Protein AF-0000000077552419 (afdb_homodimer)

Radius of gyration: 23.16 Å; Cα contacts (8 Å, |Δi|>4): 1221; chains: 2; bounding box: 52×69×60 Å

Secondary structure (DSSP, 8-state):
----SSSB-TTTT-EEEESS-SSHHHHHHHHHHHHTT-EEEEEES-HHHHHHHHHHHHHTT--GGGEEEEE--TT-HHHHHHHHHHHHHHHS---EEEE--------B-GGG--HHHHHHHIIIIIIHHHHHHHHHHHHHHHHT-EEEEEE--GGGTS--TB-HHHHHHHHHHHHHHHHHHHHHGGGTEEEEEEEE-SBSSTTGGGGT-TTSTTGGGS--TT---TTSS-B-HHHHHHHHHHHHSGGGTT--S-EEEESSS-SS--/----SSSB-TTTT-EEEESS-SSHHHHHHHHHHHHTT-EEEEEES-HHHHHHHHHHHHHTT--GGGEEEEE--TT-HHHHHHHHHHHHHHHS---EEEE--------B-GGG--HHHHHHHIIIIIIHHHHHHHHHHHHHHHHT-EEEEEE--GGGTS--TB-HHHHHHHHHHHHHHHHHHHHHGGGTEEEEEEEE-SBSSTTGGGGT-TTSTTGGGS--TT---TTSS-B-HHHHHHHHHHHHSGGGTT--S-EEEESSS-SS--

Foldseek 3Di:
DQPQPDPAQQQAPAEEEEEPQLDFLNVLLQLNNQSSHAQYEYEEQDPVSQVVSLVVSVVVPGDNLSYYYDYADLLDPVRLVVSLVVSCVSRVAHAEYEYPWADQPQFAAPVPQDPVRLVVRCSTQPVSLVVSCVVRLVRQLVVQEHEYEYEAALCLLPNWFRRVSNNVNSVVVLVVFLVVQVVSVVSLYAGEYEHEAQEPGPVSCLLPPPPPPSVVRIPNVPPDQPQRDHHYSNLSSVVSSCCGGCVVSVPHSYYHYRHNDDPGDD/DQPQPDPAQQQAPAEEEEEPQLDFLNVLLQLNNQSSHAQYEYEEQDPVSQVVSLVVSVVVPGDNLSYYYDYADLLDPVRLVVSLVVSCVSRNAHAEYEYDWADQPQFAAPVPQDPVRLVVRCSTQPVSLVVSCVVRLVRQLVVQEHEYEYEAALCLQPNWFRRVSNNVNSVVVLVVFLVVQVVSVVSLYAGEYEHEAQEPGPVSCLLPPPPPPSVVRIPNVPPDQPQRDHHYSNLSSVVSSCCGGCVVSVPHSYYHYRHNDDPGDD

Structure (mmCIF, N/CA/C/O backbone):
data_AF-0000000077552419-model_v1
#
loop_
_entity.id
_entity.type
_entity.pdbx_description
1 polymer '(pine wood nematode) hypothetical protein'
#
loop_
_atom_site.group_PDB
_atom_site.id
_atom_site.type_symbol
_atom_site.label_atom_id
_atom_site.label_alt_id
_atom_site.label_comp_id
_atom_site.label_asym_id
_atom_site.label_entity_id
_atom_site.label_seq_id
_atom_site.pdbx_PDB_ins_code
_atom_site.Cartn_x
_atom_site.Cartn_y
_atom_site.Cartn_z
_atom_site.occupancy
_atom_site.B_iso_or_equiv
_atom_site.auth_seq_id
_atom_site.auth_comp_id
_atom_site.auth_asym_id
_atom_site.auth_atom_id
_atom_site.pdbx_PDB_model_num
ATOM 1 N N . MET A 1 1 ? -1.791 17.156 -24.234 1 29.55 1 MET A N 1
ATOM 2 C CA . MET A 1 1 ? -2.166 16.719 -22.891 1 29.55 1 MET A CA 1
ATOM 3 C C . MET A 1 1 ? -1.034 16.984 -21.906 1 29.55 1 MET A C 1
ATOM 5 O O . MET A 1 1 ? 0.137 16.766 -22.219 1 29.55 1 MET A O 1
ATOM 9 N N . ALA A 1 2 ? -1.091 17.766 -20.969 1 35.88 2 ALA A N 1
ATOM 10 C CA . ALA A 1 2 ? 0.015 18.219 -20.125 1 35.88 2 ALA A CA 1
ATOM 11 C C . ALA A 1 2 ? 0.854 17.031 -19.641 1 35.88 2 ALA A C 1
ATOM 13 O O . ALA A 1 2 ? 0.311 15.992 -19.266 1 35.88 2 ALA A O 1
ATOM 14 N N . TYR A 1 3 ? 2.021 16.906 -19.938 1 46.59 3 TYR A N 1
ATOM 15 C CA . TYR A 1 3 ? 2.992 15.875 -19.578 1 46.59 3 TYR A CA 1
ATOM 16 C C . TYR A 1 3 ? 3.043 15.688 -18.062 1 46.59 3 TYR A C 1
ATOM 18 O O . TYR A 1 3 ? 3.293 16.641 -17.328 1 46.59 3 TYR A O 1
ATOM 26 N N . SER A 1 4 ? 2.074 14.945 -17.422 1 58.56 4 SER A N 1
ATOM 27 C CA . SER A 1 4 ? 2.186 14.672 -16 1 58.56 4 SER A CA 1
ATOM 28 C C . SER A 1 4 ? 3.535 14.055 -15.656 1 58.56 4 SER A C 1
ATOM 30 O O . SER A 1 4 ? 4.082 13.273 -16.438 1 58.56 4 SER A O 1
ATOM 32 N N . LYS A 1 5 ? 4.184 14.672 -14.672 1 74 5 LYS A N 1
ATOM 33 C CA . LYS A 1 5 ? 5.469 14.203 -14.164 1 74 5 LYS A CA 1
ATOM 34 C C . LYS A 1 5 ? 5.43 12.703 -13.891 1 74 5 LYS A C 1
ATOM 36 O O . LYS A 1 5 ? 6.461 12.031 -13.93 1 74 5 LYS A O 1
ATOM 41 N N . TYR A 1 6 ? 4.109 12.367 -13.758 1 79.56 6 TYR A N 1
ATOM 42 C CA . TYR A 1 6 ? 3.918 10.961 -13.414 1 79.56 6 TYR A CA 1
ATOM 43 C C . TYR A 1 6 ? 3.023 10.266 -14.438 1 79.56 6 TYR A C 1
ATOM 45 O O . TYR A 1 6 ? 2.182 10.906 -15.07 1 79.56 6 TYR A O 1
ATOM 53 N N . ASN A 1 7 ? 3.199 9.078 -14.727 1 84 7 ASN A N 1
ATOM 54 C CA . ASN A 1 7 ? 2.379 8.305 -15.648 1 84 7 ASN A CA 1
ATOM 55 C C . ASN A 1 7 ? 1.076 7.852 -15 1 84 7 ASN A C 1
ATOM 57 O O . ASN A 1 7 ? 0.671 6.695 -15.141 1 84 7 ASN A O 1
ATOM 61 N N . SER A 1 8 ? 0.558 8.852 -14.164 1 89.31 8 SER A N 1
ATOM 62 C CA . SER A 1 8 ? -0.667 8.531 -13.445 1 89.31 8 SER A CA 1
ATOM 63 C C . SER A 1 8 ? -1.524 9.773 -13.227 1 89.31 8 SER A C 1
ATOM 65 O O . SER A 1 8 ? -1.002 10.852 -12.93 1 89.31 8 SER A O 1
ATOM 67 N N . ARG A 1 9 ? -2.807 9.703 -13.484 1 91.19 9 ARG A N 1
ATOM 68 C CA . ARG A 1 9 ? -3.793 10.75 -13.227 1 91.19 9 ARG A CA 1
ATOM 69 C C . ARG A 1 9 ? -4.988 10.203 -12.453 1 91.19 9 ARG A C 1
ATOM 71 O O . ARG A 1 9 ? -6.137 10.383 -12.867 1 91.19 9 ARG A O 1
ATOM 78 N N . ARG A 1 10 ? -4.711 9.664 -11.344 1 93.69 10 ARG A N 1
ATOM 79 C CA . ARG A 1 10 ? -5.711 8.898 -10.602 1 93.69 10 ARG A CA 1
ATOM 80 C C . ARG A 1 10 ? -6.574 9.82 -9.742 1 93.69 10 ARG A C 1
ATOM 82 O O . ARG A 1 10 ? -7.602 9.398 -9.211 1 93.69 10 ARG A O 1
ATOM 89 N N . LEU A 1 11 ? -6.215 11.133 -9.641 1 97.31 11 LEU A N 1
ATOM 90 C CA . LEU A 1 11 ? -6.875 11.961 -8.641 1 97.31 11 LEU A CA 1
ATOM 91 C C . LEU A 1 11 ? -7.645 13.102 -9.305 1 97.31 11 LEU A C 1
ATOM 93 O O . LEU A 1 11 ? -7.906 14.125 -8.664 1 97.31 11 LEU A O 1
ATOM 97 N N . GLU A 1 12 ? -7.922 12.867 -10.57 1 95.44 12 GLU A N 1
ATOM 98 C CA . GLU A 1 12 ? -8.719 13.867 -11.281 1 95.44 12 GLU A CA 1
ATOM 99 C C . GLU A 1 12 ? -10.047 14.117 -10.57 1 95.44 12 GLU A C 1
ATOM 101 O O . GLU A 1 12 ? -10.75 13.172 -10.203 1 95.44 12 GLU A O 1
ATOM 106 N N . GLY A 1 13 ? -10.281 15.375 -10.344 1 95.88 13 GLY A N 1
ATOM 107 C CA . GLY A 1 13 ? -11.555 15.773 -9.758 1 95.88 13 GLY A CA 1
ATOM 108 C C . GLY A 1 13 ? -11.555 15.734 -8.242 1 95.88 13 GLY A C 1
ATOM 109 O O . GLY A 1 13 ? -12.547 16.109 -7.609 1 95.88 13 GLY A O 1
ATOM 110 N N . LYS A 1 14 ? -10.484 15.336 -7.625 1 98.38 14 LYS A N 1
ATOM 111 C CA . LYS A 1 14 ? -10.406 15.25 -6.172 1 98.38 14 LYS A CA 1
ATOM 112 C C . LYS A 1 14 ? -9.844 16.531 -5.574 1 98.38 14 LYS A C 1
ATOM 114 O O . LYS A 1 14 ? -9.102 17.266 -6.238 1 98.38 14 LYS A O 1
ATOM 119 N N . VAL A 1 15 ? -10.242 16.828 -4.355 1 98.88 15 VAL A N 1
ATOM 120 C CA . VAL A 1 15 ? -9.703 17.953 -3.596 1 98.88 15 VAL A CA 1
ATOM 121 C C . VAL A 1 15 ? -8.977 17.438 -2.355 1 98.88 15 VAL A C 1
ATOM 123 O O . VAL A 1 15 ? -9.562 16.734 -1.537 1 98.88 15 VAL A O 1
ATOM 126 N N . ALA A 1 16 ? -7.734 17.844 -2.252 1 98.94 16 ALA A N 1
ATOM 127 C CA . ALA A 1 16 ? -6.895 17.391 -1.146 1 98.94 16 ALA A CA 1
ATOM 128 C C . ALA A 1 16 ? -6.516 18.547 -0.234 1 98.94 16 ALA A C 1
ATOM 130 O O . ALA A 1 16 ? -6.152 19.625 -0.71 1 98.94 16 ALA A O 1
ATOM 131 N N . LEU A 1 17 ? -6.656 18.328 1.035 1 98.94 17 LEU A N 1
ATOM 132 C CA . LEU A 1 17 ? -6.242 19.25 2.09 1 98.94 17 LEU A CA 1
ATOM 133 C C . LEU A 1 17 ? -5.074 18.672 2.883 1 98.94 17 LEU A C 1
ATOM 135 O O . LEU A 1 17 ? -5.141 17.547 3.367 1 98.94 17 LEU A O 1
ATOM 139 N N . LEU A 1 18 ? -3.973 19.453 2.957 1 98.88 18 LEU A N 1
ATOM 140 C CA . LEU A 1 18 ? -2.775 18.953 3.625 1 98.88 18 LEU A CA 1
ATOM 141 C C . LEU A 1 18 ? -2.295 19.938 4.684 1 98.88 18 LEU A C 1
ATOM 143 O O . LEU A 1 18 ? -2.197 21.141 4.422 1 98.88 18 LEU A O 1
ATOM 147 N N . THR A 1 19 ? -1.979 19.422 5.844 1 98.62 19 THR A N 1
ATOM 148 C CA . THR A 1 19 ? -1.35 20.25 6.871 1 98.62 19 THR A CA 1
ATOM 149 C C . THR A 1 19 ? 0.171 20.156 6.777 1 98.62 19 THR A C 1
ATOM 151 O O . THR A 1 19 ? 0.712 19.188 6.258 1 98.62 19 THR A O 1
ATOM 154 N N . ALA A 1 20 ? 0.881 21.219 7.258 1 97.94 20 ALA A N 1
ATOM 155 C CA . ALA A 1 20 ? 2.342 21.25 7.234 1 97.94 20 ALA A CA 1
ATOM 156 C C . ALA A 1 20 ? 2.881 20.781 5.887 1 97.94 20 ALA A C 1
ATOM 158 O O . ALA A 1 20 ? 3.668 19.828 5.828 1 97.94 20 ALA A O 1
ATOM 159 N N . SER A 1 21 ? 2.529 21.562 4.824 1 98.69 21 SER A N 1
ATOM 160 C CA . SER A 1 21 ? 2.713 21.016 3.488 1 98.69 21 SER A CA 1
ATOM 161 C C . SER A 1 21 ? 3.441 22 2.576 1 98.69 21 SER A C 1
ATOM 163 O O . SER A 1 21 ? 3.158 22.062 1.379 1 98.69 21 SER A O 1
ATOM 165 N N . THR A 1 22 ? 4.328 22.719 3.176 1 98.31 22 THR A N 1
ATOM 166 C CA . THR A 1 22 ? 5.07 23.672 2.354 1 98.31 22 THR A CA 1
ATOM 167 C C . THR A 1 22 ? 6.512 23.219 2.164 1 98.31 22 THR A C 1
ATOM 169 O O . THR A 1 22 ? 7.25 23.797 1.357 1 98.31 22 THR A O 1
ATOM 172 N N . GLU A 1 23 ? 6.941 22.188 2.896 1 97.19 23 GLU A N 1
ATOM 173 C CA . GLU A 1 23 ? 8.258 21.578 2.746 1 97.19 23 GLU A CA 1
ATOM 174 C C . GLU A 1 23 ? 8.203 20.078 3.021 1 97.19 23 GLU A C 1
ATOM 176 O O . GLU A 1 23 ? 7.184 19.562 3.488 1 97.19 23 GLU A O 1
ATOM 181 N N . GLY A 1 24 ? 9.297 19.406 2.641 1 97.56 24 GLY A N 1
ATOM 182 C CA . GLY A 1 24 ? 9.477 18.016 3.023 1 97.56 24 GLY A CA 1
ATOM 183 C C . GLY A 1 24 ? 8.406 17.109 2.473 1 97.56 24 GLY A C 1
ATOM 184 O O . GLY A 1 24 ? 8.047 17.203 1.298 1 97.56 24 GLY A O 1
ATOM 185 N N . ILE A 1 25 ? 7.938 16.203 3.33 1 98.44 25 ILE A N 1
ATOM 186 C CA . ILE A 1 25 ? 6.965 15.195 2.943 1 98.44 25 ILE A CA 1
ATOM 187 C C . ILE A 1 25 ? 5.66 15.859 2.521 1 98.44 25 ILE A C 1
ATOM 189 O O . ILE A 1 25 ? 5.055 15.477 1.519 1 98.44 25 ILE A O 1
ATOM 193 N N . GLY A 1 26 ? 5.266 16.906 3.26 1 98.62 26 GLY A N 1
ATOM 194 C CA . GLY A 1 26 ? 4.031 17.609 2.943 1 98.62 26 GLY A CA 1
ATOM 195 C C . GLY A 1 26 ? 4.031 18.219 1.558 1 98.62 26 GLY A C 1
ATOM 196 O O . GLY A 1 26 ? 3.092 18.016 0.784 1 98.62 26 GLY A O 1
ATOM 197 N N . TYR A 1 27 ? 5.078 18.891 1.258 1 98.75 27 TYR A N 1
ATOM 198 C CA . TYR A 1 27 ? 5.168 19.531 -0.05 1 98.75 27 TYR A CA 1
ATOM 199 C C . TYR A 1 27 ? 5.215 18.484 -1.163 1 98.75 27 TYR A C 1
ATOM 201 O O . TYR A 1 27 ? 4.508 18.609 -2.166 1 98.75 27 TYR A O 1
ATOM 209 N N . ALA A 1 28 ? 6.066 17.484 -0.974 1 98.62 28 ALA A N 1
ATOM 210 C CA . ALA A 1 28 ? 6.195 16.438 -1.987 1 98.62 28 ALA A CA 1
ATOM 211 C C . ALA A 1 28 ? 4.852 15.758 -2.248 1 98.62 28 ALA A C 1
ATOM 213 O O . ALA A 1 28 ? 4.535 15.406 -3.389 1 98.62 28 ALA A O 1
ATOM 214 N N . THR A 1 29 ? 4.113 15.555 -1.199 1 98.81 29 THR A N 1
ATOM 215 C CA . THR A 1 29 ? 2.811 14.914 -1.338 1 98.81 29 THR A CA 1
ATOM 216 C C . THR A 1 29 ? 1.829 15.828 -2.066 1 98.81 29 THR A C 1
ATOM 218 O O . THR A 1 29 ? 1.119 15.391 -2.973 1 98.81 29 THR A O 1
ATOM 221 N N . ALA A 1 30 ? 1.829 17.094 -1.684 1 98.81 30 ALA A N 1
ATOM 222 C CA . ALA A 1 30 ? 0.978 18.047 -2.383 1 98.81 30 ALA A CA 1
ATOM 223 C C . ALA A 1 30 ? 1.292 18.078 -3.875 1 98.81 30 ALA A C 1
ATOM 225 O O . ALA A 1 30 ? 0.383 18.047 -4.707 1 98.81 30 ALA A O 1
ATOM 226 N N . GLU A 1 31 ? 2.553 18.141 -4.168 1 98.44 31 GLU A N 1
ATOM 227 C CA . GLU A 1 31 ? 2.988 18.172 -5.562 1 98.44 31 GLU A CA 1
ATOM 228 C C . GLU A 1 31 ? 2.555 16.922 -6.309 1 98.44 31 GLU A C 1
ATOM 230 O O . GLU A 1 31 ? 2.018 17 -7.418 1 98.44 31 GLU A O 1
ATOM 235 N N . ARG A 1 32 ? 2.744 15.766 -5.719 1 98.38 32 ARG A N 1
ATOM 236 C CA . ARG A 1 32 ? 2.393 14.484 -6.332 1 98.38 32 ARG A CA 1
ATOM 237 C C . ARG A 1 32 ? 0.895 14.398 -6.598 1 98.38 32 ARG A C 1
ATOM 239 O O . ARG A 1 32 ? 0.474 14.039 -7.703 1 98.38 32 ARG A O 1
ATOM 246 N N . LEU A 1 33 ? 0.1 14.742 -5.59 1 98.56 33 LEU A N 1
ATOM 247 C CA . LEU A 1 33 ? -1.349 14.656 -5.738 1 98.56 33 LEU A CA 1
ATOM 248 C C . LEU A 1 33 ? -1.846 15.609 -6.82 1 98.56 33 LEU A C 1
ATOM 250 O O . LEU A 1 33 ? -2.713 15.25 -7.621 1 98.56 33 LEU A O 1
ATOM 254 N N . ALA A 1 34 ? -1.278 16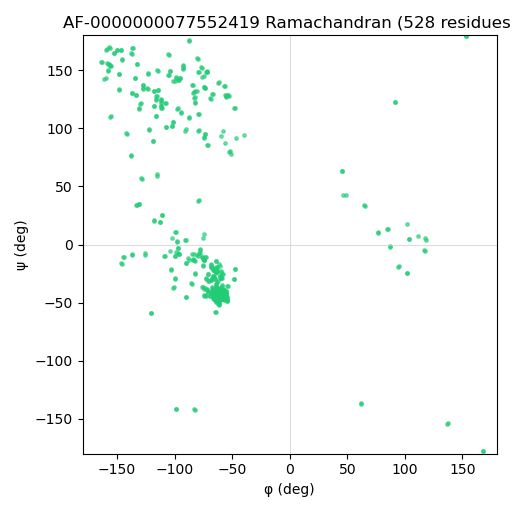.781 -6.859 1 98.25 34 ALA A N 1
ATOM 255 C CA . ALA A 1 34 ? -1.688 17.766 -7.852 1 98.25 34 ALA A CA 1
ATOM 256 C C . ALA A 1 34 ? -1.327 17.312 -9.266 1 98.25 34 ALA A C 1
ATOM 258 O O . ALA A 1 34 ? -2.127 17.453 -10.188 1 98.25 34 ALA A O 1
ATOM 259 N N . HIS A 1 35 ? -0.155 16.781 -9.398 1 96.94 35 HIS A N 1
ATOM 260 C CA . HIS A 1 35 ? 0.271 16.297 -10.703 1 96.94 35 HIS A CA 1
ATOM 261 C C . HIS A 1 35 ? -0.582 15.117 -11.164 1 96.94 35 HIS A C 1
ATOM 263 O O . HIS A 1 35 ? -0.673 14.836 -12.359 1 96.94 35 HIS A O 1
ATOM 269 N N . GLU A 1 36 ? -1.171 14.461 -10.219 1 96.69 36 GLU A N 1
ATOM 270 C CA . GLU A 1 36 ? -2.047 13.359 -10.602 1 96.69 36 GLU A CA 1
ATOM 271 C C . GLU A 1 36 ? -3.482 13.844 -10.797 1 96.69 36 GLU A C 1
ATOM 273 O O . GLU A 1 36 ? -4.395 13.031 -10.984 1 96.69 36 GLU A O 1
ATOM 278 N N . GLY A 1 37 ? -3.744 15.211 -10.68 1 96.69 37 GLY A N 1
ATOM 279 C CA . GLY A 1 37 ? -5.008 15.773 -11.125 1 96.69 37 GLY A CA 1
ATOM 280 C C . GLY A 1 37 ? -5.82 16.391 -10 1 96.69 37 GLY A C 1
ATOM 281 O O . GLY A 1 37 ? -6.844 17.031 -10.25 1 96.69 37 GLY A O 1
ATOM 282 N N . ALA A 1 38 ? -5.383 16.281 -8.789 1 98.44 38 ALA A N 1
ATOM 283 C CA . ALA A 1 38 ? -6.145 16.812 -7.668 1 98.44 38 ALA A CA 1
ATOM 284 C C . ALA A 1 38 ? -6.004 18.328 -7.582 1 98.44 38 ALA A C 1
ATOM 286 O O . ALA A 1 38 ? -4.996 18.891 -8.016 1 98.44 38 ALA A O 1
ATOM 287 N N . LYS A 1 39 ? -7.008 18.922 -7.035 1 98.81 39 LYS A N 1
ATOM 288 C CA . LYS A 1 39 ? -6.84 20.266 -6.461 1 98.81 39 LYS A CA 1
ATOM 289 C C . LYS A 1 39 ? -6.309 20.172 -5.031 1 98.81 39 LYS A C 1
ATOM 291 O O . LYS A 1 39 ? -6.75 19.328 -4.246 1 98.81 39 LYS A O 1
ATOM 296 N N . VAL A 1 40 ? -5.352 21.062 -4.754 1 98.88 40 VAL A N 1
ATOM 297 C CA . VAL A 1 40 ? -4.695 20.891 -3.463 1 98.88 40 VAL A CA 1
ATOM 298 C C . VAL A 1 40 ? -4.738 22.203 -2.682 1 98.88 40 VAL A C 1
ATOM 300 O O . VAL A 1 40 ? -4.582 23.281 -3.262 1 98.88 40 VAL A O 1
ATOM 303 N N . VAL A 1 41 ? -5.035 22.078 -1.372 1 98.94 41 VAL A N 1
ATOM 304 C CA . VAL A 1 41 ? -4.914 23.172 -0.411 1 98.94 41 VAL A CA 1
ATOM 305 C C . VAL A 1 41 ? -3.777 22.875 0.566 1 98.94 41 VAL A C 1
ATOM 307 O O . VAL A 1 41 ? -3.834 21.891 1.312 1 98.94 41 VAL A O 1
ATOM 310 N N . ILE A 1 42 ? -2.773 23.766 0.506 1 98.94 42 ILE A N 1
ATOM 311 C CA . ILE A 1 42 ? -1.614 23.547 1.368 1 98.94 42 ILE A CA 1
ATOM 312 C C . ILE A 1 42 ? -1.651 24.547 2.527 1 98.94 42 ILE A C 1
ATOM 314 O O . ILE A 1 42 ? -2.395 25.531 2.486 1 98.94 42 ILE A O 1
ATOM 318 N N . SER A 1 43 ? -0.848 24.234 3.57 1 98.75 43 SER A N 1
ATOM 319 C CA . SER A 1 43 ? -0.826 25.125 4.73 1 98.75 43 SER A CA 1
ATOM 320 C C . SER A 1 43 ? 0.475 24.984 5.512 1 98.75 43 SER A C 1
ATOM 322 O O . SER A 1 43 ? 1.15 23.953 5.422 1 98.75 43 SER A O 1
ATOM 324 N N . SER A 1 44 ? 0.829 25.969 6.172 1 97.44 44 SER A N 1
ATOM 325 C CA . SER A 1 44 ? 1.897 26.031 7.164 1 97.44 44 SER A CA 1
ATOM 326 C C . SER A 1 44 ? 1.712 27.219 8.102 1 97.44 44 SER A C 1
ATOM 328 O O . SER A 1 44 ? 0.873 28.078 7.859 1 97.44 44 SER A O 1
ATOM 330 N N . ARG A 1 45 ? 2.43 27.25 9.148 1 96.25 45 ARG A N 1
ATOM 331 C CA . ARG A 1 45 ? 2.281 28.328 10.125 1 96.25 45 ARG A CA 1
ATOM 332 C C . ARG A 1 45 ? 2.893 29.625 9.609 1 96.25 45 ARG A C 1
ATOM 334 O O . ARG A 1 45 ? 2.65 30.688 10.172 1 96.25 45 ARG A O 1
ATOM 341 N N . ASN A 1 46 ? 3.686 29.578 8.531 1 96.75 46 ASN A N 1
ATOM 342 C CA . ASN A 1 46 ? 4.41 30.719 7.992 1 96.75 46 ASN A CA 1
ATOM 343 C C . ASN A 1 46 ? 3.863 31.141 6.629 1 96.75 46 ASN A C 1
ATOM 345 O O . ASN A 1 46 ? 3.959 30.375 5.66 1 96.75 46 ASN A O 1
ATOM 349 N N . GLU A 1 47 ? 3.389 32.344 6.555 1 97.88 47 GLU A N 1
ATOM 350 C CA . GLU A 1 47 ? 2.764 32.844 5.336 1 97.88 47 GLU A CA 1
ATOM 351 C C . GLU A 1 47 ? 3.75 32.875 4.172 1 97.88 47 GLU A C 1
ATOM 353 O O . GLU A 1 47 ? 3.383 32.562 3.037 1 97.88 47 GLU A O 1
ATOM 358 N N . THR A 1 48 ? 4.98 33.25 4.477 1 98.56 48 THR A N 1
ATOM 359 C CA . THR A 1 48 ? 6.004 33.281 3.441 1 98.56 48 THR A CA 1
ATOM 360 C C . THR A 1 48 ? 6.242 31.906 2.85 1 98.56 48 THR A C 1
ATOM 362 O O . THR A 1 48 ? 6.398 31.766 1.635 1 98.56 48 THR A O 1
ATOM 365 N N . ASN A 1 49 ? 6.262 30.906 3.715 1 98.38 49 ASN A N 1
ATOM 366 C CA . ASN A 1 49 ? 6.426 29.531 3.256 1 98.38 49 ASN A CA 1
ATOM 367 C C . ASN A 1 49 ? 5.258 29.094 2.377 1 98.38 49 ASN A C 1
ATOM 369 O O . ASN A 1 49 ? 5.457 28.406 1.375 1 98.38 49 ASN A O 1
ATOM 373 N N . VAL A 1 50 ? 4.051 29.5 2.705 1 98.75 50 VAL A N 1
ATOM 374 C CA . VAL A 1 50 ? 2.863 29.141 1.937 1 98.75 50 VAL A CA 1
ATOM 375 C C . VAL A 1 50 ? 2.957 29.734 0.532 1 98.75 50 VAL A C 1
ATOM 377 O O . VAL A 1 50 ? 2.787 29.016 -0.461 1 98.75 50 VAL A O 1
ATOM 380 N N . LYS A 1 51 ? 3.279 31.016 0.467 1 98.5 51 LYS A N 1
ATOM 381 C CA . LYS A 1 51 ? 3.373 31.703 -0.82 1 98.5 51 LYS A CA 1
ATOM 382 C C . LYS A 1 51 ? 4.465 31.078 -1.691 1 98.5 51 LYS A C 1
ATOM 384 O O . LYS A 1 51 ? 4.254 30.844 -2.881 1 98.5 51 LYS A O 1
ATOM 389 N N . LYS A 1 52 ? 5.574 30.859 -1.059 1 98.69 52 LYS A N 1
ATOM 390 C CA . LYS A 1 52 ? 6.695 30.25 -1.776 1 98.69 52 LYS A CA 1
ATOM 391 C C . LYS A 1 52 ? 6.332 28.875 -2.316 1 98.69 52 LYS A C 1
ATOM 393 O O . LYS A 1 52 ? 6.613 28.562 -3.475 1 98.69 52 LYS A O 1
ATOM 398 N N . ALA A 1 53 ? 5.734 28.047 -1.522 1 98.75 53 ALA A N 1
ATOM 399 C CA . ALA A 1 53 ? 5.348 26.703 -1.918 1 98.75 53 ALA A CA 1
ATOM 400 C C . ALA A 1 53 ? 4.32 26.734 -3.043 1 98.75 53 ALA A C 1
ATOM 402 O O . ALA A 1 53 ? 4.375 25.906 -3.965 1 98.75 53 ALA A O 1
ATOM 403 N N . LEU A 1 54 ? 3.365 27.625 -2.971 1 98.75 54 LEU A N 1
ATOM 404 C CA . LEU A 1 54 ? 2.371 27.766 -4.031 1 98.75 54 LEU A CA 1
ATOM 405 C C . LEU A 1 54 ? 3.037 28.094 -5.363 1 98.75 54 LEU A C 1
ATOM 407 O O . LEU A 1 54 ? 2.709 27.484 -6.391 1 98.75 54 LEU A O 1
ATOM 411 N N . GLN A 1 55 ? 3.953 29.016 -5.309 1 98.69 55 GLN A N 1
ATOM 412 C CA . GLN A 1 55 ? 4.66 29.375 -6.531 1 98.69 55 GLN A CA 1
ATOM 413 C C . GLN A 1 55 ? 5.457 28.203 -7.082 1 98.69 55 GLN A C 1
ATOM 415 O O . GLN A 1 55 ? 5.488 27.969 -8.297 1 98.69 55 GLN A O 1
ATOM 420 N N . GLN A 1 56 ? 6.066 27.453 -6.199 1 98.5 56 GLN A N 1
ATOM 421 C CA . GLN A 1 56 ? 6.824 26.281 -6.613 1 98.5 56 GLN A CA 1
ATOM 422 C C . GLN A 1 56 ? 5.914 25.25 -7.277 1 98.5 56 GLN A C 1
ATOM 424 O O . GLN A 1 56 ? 6.297 24.625 -8.273 1 98.5 56 GLN A O 1
ATOM 429 N N . LEU A 1 57 ? 4.762 25.031 -6.723 1 98.25 57 LEU A N 1
ATOM 430 C CA . LEU A 1 57 ? 3.801 24.094 -7.305 1 98.25 57 LEU A CA 1
ATOM 431 C C . LEU A 1 57 ? 3.395 24.547 -8.703 1 98.25 57 LEU A C 1
ATOM 433 O O . LEU A 1 57 ? 3.361 23.734 -9.633 1 98.25 57 LEU A O 1
ATOM 437 N N . ILE A 1 58 ? 3.156 25.812 -8.844 1 97.94 58 ILE A N 1
ATOM 438 C CA . ILE A 1 58 ? 2.756 26.359 -10.133 1 97.94 58 ILE A CA 1
ATOM 439 C C . ILE A 1 58 ? 3.908 26.234 -11.133 1 97.94 58 ILE A C 1
ATOM 441 O O . ILE A 1 58 ? 3.713 25.797 -12.266 1 97.94 58 ILE A O 1
ATOM 445 N N . ASP A 1 59 ? 5.105 26.484 -10.672 1 97.31 59 ASP A N 1
ATOM 446 C CA . ASP A 1 59 ? 6.289 26.422 -11.523 1 97.31 59 ASP A CA 1
ATOM 447 C C . ASP A 1 59 ? 6.562 24.984 -11.977 1 97.31 59 ASP A C 1
ATOM 449 O O . ASP A 1 59 ? 7.188 24.766 -13.016 1 97.31 59 ASP A O 1
ATOM 453 N N . SER A 1 60 ? 6.137 24.078 -11.188 1 95.69 60 SER A N 1
ATOM 454 C CA . SER A 1 60 ? 6.371 22.672 -11.516 1 95.69 60 SER A CA 1
ATOM 455 C C . SER A 1 60 ? 5.43 22.203 -12.617 1 95.69 60 SER A C 1
ATOM 457 O O . SER A 1 60 ? 5.551 21.062 -13.102 1 95.69 60 SER A O 1
ATOM 459 N N . GLY A 1 61 ? 4.43 23.031 -12.945 1 95.5 61 GLY A N 1
ATOM 460 C CA . GLY A 1 61 ? 3.551 22.719 -14.055 1 95.5 61 GLY A CA 1
ATOM 461 C C . GLY A 1 61 ? 2.104 22.531 -13.641 1 95.5 61 GLY A C 1
ATOM 462 O O . GLY A 1 61 ? 1.257 22.172 -14.469 1 95.5 61 GLY A O 1
ATOM 463 N N . ILE A 1 62 ? 1.764 22.766 -12.438 1 96.62 62 ILE A N 1
ATOM 464 C CA . ILE A 1 62 ? 0.397 22.625 -11.945 1 96.62 62 ILE A CA 1
ATOM 465 C C . ILE A 1 62 ? -0.386 23.906 -12.242 1 96.62 62 ILE A C 1
ATOM 467 O O . ILE A 1 62 ? 0.091 25.016 -11.969 1 96.62 62 ILE A O 1
ATOM 471 N N . PRO A 1 63 ? -1.567 23.797 -12.82 1 96.69 63 PRO A N 1
ATOM 472 C CA . PRO A 1 63 ? -2.383 25 -13.039 1 96.69 63 PRO A CA 1
ATOM 473 C C . PRO A 1 63 ? -2.654 25.781 -11.758 1 96.69 63 PRO A C 1
ATOM 475 O O . PRO A 1 63 ? -2.986 25.172 -10.727 1 96.69 63 PRO A O 1
ATOM 478 N N . SER A 1 64 ? -2.527 27.047 -11.852 1 97.81 64 SER A N 1
ATOM 479 C CA . SER A 1 64 ? -2.678 27.891 -10.672 1 97.81 64 SER A CA 1
ATOM 480 C C . SER A 1 64 ? -4.066 27.75 -10.062 1 97.81 64 SER A C 1
ATOM 482 O O . SER A 1 64 ? -4.227 27.875 -8.844 1 97.81 64 SER A O 1
ATOM 484 N N . GLU A 1 65 ? -5.027 27.422 -10.836 1 98 65 GLU A N 1
ATOM 485 C CA . GLU A 1 65 ? -6.395 27.297 -10.344 1 98 65 GLU A CA 1
ATOM 486 C C . GLU A 1 65 ? -6.574 26.031 -9.523 1 98 65 GLU A C 1
ATOM 488 O O . GLU A 1 65 ? -7.582 25.859 -8.828 1 98 65 GLU A O 1
ATOM 493 N N . ASN A 1 66 ? -5.594 25.109 -9.594 1 98.31 66 ASN A N 1
ATOM 494 C CA . ASN A 1 66 ? -5.703 23.828 -8.914 1 98.31 66 ASN A CA 1
ATOM 495 C C . ASN A 1 66 ? -4.961 23.844 -7.578 1 98.31 66 ASN A C 1
ATOM 497 O O . ASN A 1 66 ? -4.898 22.828 -6.891 1 98.31 66 ASN A O 1
ATOM 501 N N . VAL A 1 67 ? -4.391 25 -7.219 1 98.69 67 VAL A N 1
ATOM 502 C CA . VAL A 1 67 ? -3.654 25.031 -5.957 1 98.69 67 VAL A CA 1
ATOM 503 C C . VAL A 1 67 ? -4.039 26.297 -5.176 1 98.69 67 VAL A C 1
ATOM 505 O O . VAL A 1 67 ? -4.293 27.344 -5.766 1 98.69 67 VAL A O 1
ATOM 508 N N . SER A 1 68 ? -4.121 26.188 -3.889 1 98.81 68 SER A N 1
ATOM 509 C CA . SER A 1 68 ? -4.336 27.281 -2.955 1 98.81 68 SER A CA 1
ATOM 510 C C . SER A 1 68 ? -3.736 26.984 -1.589 1 98.81 68 SER A C 1
ATOM 512 O O . SER A 1 68 ? -3.254 25.875 -1.352 1 98.81 68 SER A O 1
ATOM 514 N N . GLY A 1 69 ? -3.594 27.953 -0.779 1 98.75 69 GLY A N 1
ATOM 515 C CA . GLY A 1 69 ? -2.986 27.734 0.524 1 98.75 69 GLY A CA 1
ATOM 516 C C . GLY A 1 69 ? -3.236 28.875 1.498 1 98.75 69 GLY A C 1
ATOM 517 O O . GLY A 1 69 ? -3.562 30 1.088 1 98.75 69 GLY A O 1
ATOM 518 N N . THR A 1 70 ? -3.158 28.594 2.74 1 98.75 70 THR A N 1
ATOM 519 C CA . THR A 1 70 ? -3.33 29.578 3.791 1 98.75 70 THR A CA 1
ATOM 520 C C . THR A 1 70 ? -2.506 29.219 5.023 1 98.75 70 THR A C 1
ATOM 522 O O . THR A 1 70 ? -1.947 28.125 5.098 1 98.75 70 THR A O 1
ATOM 525 N N . VAL A 1 71 ? -2.414 30.141 5.859 1 98.69 71 VAL A N 1
ATOM 526 C CA . VAL A 1 71 ? -1.696 29.953 7.117 1 98.69 71 VAL A CA 1
ATOM 527 C C . VAL A 1 71 ? -2.523 29.078 8.055 1 98.69 71 VAL A C 1
ATOM 529 O O . VAL A 1 71 ? -3.729 29.281 8.203 1 98.69 71 VAL A O 1
ATOM 532 N N . CYS A 1 72 ? -1.828 28.109 8.664 1 98.62 72 CYS A N 1
ATOM 533 C CA . CYS A 1 72 ? -2.475 27.25 9.656 1 98.62 72 CYS A CA 1
ATOM 534 C C . CYS A 1 72 ? -1.449 26.656 10.617 1 98.62 72 CYS A C 1
ATOM 536 O O . CYS A 1 72 ? -0.586 25.891 10.211 1 98.62 72 CYS A O 1
ATOM 538 N N . HIS A 1 73 ? -1.509 27.125 11.828 1 97.69 73 HIS A N 1
ATOM 539 C CA . HIS A 1 73 ? -0.902 26.359 12.906 1 97.69 73 HIS A CA 1
ATOM 540 C C . HIS A 1 73 ? -1.81 25.219 13.344 1 97.69 73 HIS A C 1
ATOM 542 O O . HIS A 1 73 ? -2.848 25.438 13.969 1 97.69 73 HIS A O 1
ATOM 548 N N . ALA A 1 74 ? -1.389 24 13.094 1 95.69 74 ALA A N 1
ATOM 549 C CA . ALA A 1 74 ? -2.25 22.844 13.273 1 95.69 74 ALA A CA 1
ATOM 550 C C . ALA A 1 74 ? -2.717 22.719 14.719 1 95.69 74 ALA A C 1
ATOM 552 O O . ALA A 1 74 ? -3.818 22.234 14.984 1 95.69 74 ALA A O 1
ATOM 553 N N . GLY A 1 75 ? -1.891 23.203 15.617 1 95.25 75 GLY A N 1
ATOM 554 C CA . GLY A 1 75 ? -2.256 23.109 17.016 1 95.25 75 GLY A CA 1
ATOM 555 C C . GLY A 1 75 ? -3.279 24.156 17.438 1 95.25 75 GLY A C 1
ATOM 556 O O . GLY A 1 75 ? -3.783 24.109 18.562 1 95.25 75 GLY A O 1
ATOM 557 N N . ASN A 1 76 ? -3.588 25.062 16.578 1 96.88 76 ASN A N 1
ATOM 558 C CA . ASN A 1 76 ? -4.539 26.125 16.859 1 96.88 76 ASN A CA 1
ATOM 559 C C . ASN A 1 76 ? -5.926 25.812 16.328 1 96.88 76 ASN A C 1
ATOM 561 O O . ASN A 1 76 ? -6.117 25.719 15.109 1 96.88 76 ASN A O 1
ATOM 565 N N . PRO A 1 77 ? -6.91 25.688 17.234 1 96.19 77 PRO A N 1
ATOM 566 C CA . PRO A 1 77 ? -8.242 25.281 16.781 1 96.19 77 PRO A CA 1
ATOM 567 C C . PRO A 1 77 ? -8.852 26.25 15.773 1 96.19 77 PRO A C 1
ATOM 569 O O . PRO A 1 77 ? -9.5 25.828 14.812 1 96.19 77 PRO A O 1
ATOM 572 N N . ALA A 1 78 ? -8.625 27.484 15.961 1 98 78 ALA A N 1
ATOM 573 C CA . ALA A 1 78 ? -9.18 28.469 15.039 1 98 78 ALA A CA 1
ATOM 574 C C . ALA A 1 78 ? -8.531 28.359 13.656 1 98 78 ALA A C 1
ATOM 576 O O . ALA A 1 78 ? -9.203 28.547 12.641 1 98 78 ALA A O 1
ATOM 577 N N . HIS A 1 79 ? -7.277 28.078 13.664 1 98.44 79 HIS A N 1
ATOM 578 C CA . HIS A 1 79 ? -6.578 27.891 12.398 1 98.44 79 HIS A CA 1
ATOM 579 C C . HIS A 1 79 ? -7.074 26.656 11.664 1 98.44 79 HIS A C 1
ATOM 581 O O . HIS A 1 79 ? -7.242 26.672 10.438 1 98.44 79 HIS A O 1
ATOM 587 N N . ARG A 1 80 ? -7.34 25.594 12.375 1 98.06 80 ARG A N 1
ATOM 588 C CA . ARG A 1 80 ? -7.848 24.375 11.75 1 98.06 80 ARG A CA 1
ATOM 589 C C . ARG A 1 80 ? -9.211 24.609 11.109 1 98.06 80 ARG A C 1
ATOM 591 O O . ARG A 1 80 ? -9.438 24.234 9.961 1 98.06 80 ARG A O 1
ATOM 598 N N . GLN A 1 81 ? -10.047 25.266 11.883 1 98.31 81 GLN A N 1
ATOM 599 C CA . GLN A 1 81 ? -11.359 25.578 11.336 1 98.31 81 GLN A CA 1
ATOM 600 C C . GLN A 1 81 ? -11.25 26.453 10.094 1 98.31 81 GLN A C 1
ATOM 602 O O . GLN A 1 81 ? -11.922 26.188 9.086 1 98.31 81 GLN A O 1
ATOM 607 N N . HIS A 1 82 ? -10.43 27.438 10.211 1 98.69 82 HIS A N 1
ATOM 608 C CA . HIS A 1 82 ? -10.242 28.328 9.07 1 98.69 82 HIS A CA 1
ATOM 609 C C . HIS A 1 82 ? -9.727 27.578 7.852 1 98.69 82 HIS A C 1
ATOM 611 O O . HIS A 1 82 ? -10.164 27.828 6.727 1 98.69 82 HIS A O 1
ATOM 617 N N . LEU A 1 83 ? -8.789 26.703 8.047 1 98.75 83 LEU A N 1
ATOM 618 C CA . LEU A 1 83 ? -8.227 25.938 6.945 1 98.75 83 LEU A CA 1
ATOM 619 C C . LEU A 1 83 ? -9.305 25.125 6.238 1 98.75 83 LEU A C 1
ATOM 621 O O . LEU A 1 83 ? -9.352 25.094 5.004 1 98.75 83 LEU A O 1
ATOM 625 N N . VAL A 1 84 ? -10.203 24.5 6.984 1 98.69 84 VAL A N 1
ATOM 626 C CA . VAL A 1 84 ? -11.289 23.688 6.43 1 98.69 84 VAL A CA 1
ATOM 627 C C . VAL A 1 84 ? -12.258 24.578 5.664 1 98.69 84 VAL A C 1
ATOM 629 O O . VAL A 1 84 ? -12.609 24.297 4.52 1 98.69 84 VAL A O 1
ATOM 632 N N . ASP A 1 85 ? -12.586 25.688 6.277 1 98.69 85 ASP A N 1
ATOM 633 C CA . ASP A 1 85 ? -13.492 26.625 5.625 1 98.69 85 ASP A CA 1
ATOM 634 C C . ASP A 1 85 ? -12.891 27.156 4.328 1 98.69 85 ASP A C 1
ATOM 636 O O . ASP A 1 85 ? -13.594 27.297 3.324 1 98.69 85 ASP A O 1
ATOM 640 N N . PHE A 1 86 ? -11.664 27.469 4.402 1 98.75 86 PHE A N 1
ATOM 641 C CA . PHE A 1 86 ? -10.938 27.984 3.254 1 98.75 86 PHE A CA 1
ATOM 642 C C . PHE A 1 86 ? -10.984 27 2.092 1 98.75 86 PHE A C 1
ATOM 644 O O . PHE A 1 86 ? -11.266 27.391 0.956 1 98.75 86 PHE A O 1
ATOM 651 N N . ALA A 1 87 ? -10.727 25.75 2.369 1 98.75 87 ALA A N 1
ATOM 652 C CA . ALA A 1 87 ? -10.75 24.719 1.337 1 98.75 87 ALA A CA 1
ATOM 653 C C . ALA A 1 87 ? -12.148 24.562 0.734 1 98.75 87 ALA A C 1
ATOM 655 O O . ALA A 1 87 ? -12.289 24.453 -0.486 1 98.75 87 ALA A O 1
ATOM 656 N N . LEU A 1 88 ? -13.164 24.547 1.555 1 98.56 88 LEU A N 1
ATOM 657 C CA . LEU A 1 88 ? -14.539 24.406 1.104 1 98.56 88 LEU A CA 1
ATOM 658 C C . LEU A 1 88 ? -14.961 25.594 0.25 1 98.56 88 LEU A C 1
ATOM 660 O O . LEU A 1 88 ? -15.672 25.438 -0.747 1 98.56 88 LEU A O 1
ATOM 664 N N . GLN A 1 89 ? -14.586 26.734 0.699 1 98.56 89 GLN A N 1
ATOM 665 C CA . GLN A 1 89 ? -14.898 27.922 -0.07 1 98.56 89 GLN A CA 1
ATOM 666 C C . GLN A 1 89 ? -14.203 27.906 -1.428 1 98.56 89 GLN A C 1
ATOM 668 O O . GLN A 1 89 ? -14.797 28.281 -2.441 1 98.56 89 GLN A O 1
ATOM 673 N N . LYS A 1 90 ? -12.992 27.5 -1.437 1 98.56 90 LYS A N 1
ATOM 674 C CA . LYS A 1 90 ? -12.172 27.562 -2.645 1 98.56 90 LYS A CA 1
ATOM 675 C C . LYS A 1 90 ? -12.586 26.484 -3.641 1 98.56 90 LYS A C 1
ATOM 677 O O . LYS A 1 90 ? -12.688 26.75 -4.84 1 98.56 90 LYS A O 1
ATOM 682 N N . PHE A 1 91 ? -12.805 25.266 -3.139 1 98.56 91 PHE A N 1
ATOM 683 C CA . PHE A 1 91 ? -12.945 24.172 -4.086 1 98.56 91 PHE A CA 1
ATOM 684 C C . PHE A 1 91 ? -14.25 23.406 -3.852 1 98.56 91 PHE A C 1
ATOM 686 O O . PHE A 1 91 ? -14.555 22.453 -4.57 1 98.56 91 PHE A O 1
ATOM 693 N N . GLY A 1 92 ? -15.016 23.656 -2.812 1 98.12 92 GLY A N 1
ATOM 694 C CA . GLY A 1 92 ? -16.391 23.203 -2.643 1 98.12 92 GLY A CA 1
ATOM 695 C C . GLY A 1 92 ? -16.484 21.906 -1.865 1 98.12 92 GLY A C 1
ATOM 696 O O . GLY A 1 92 ? -17.562 21.547 -1.366 1 98.12 92 GLY A O 1
ATOM 697 N N . LYS A 1 93 ? -15.391 21.156 -1.775 1 98.5 93 LYS A N 1
ATOM 698 C CA . LYS A 1 93 ? -15.391 19.875 -1.067 1 98.5 93 LYS A CA 1
ATOM 699 C C . LYS A 1 93 ? -13.984 19.5 -0.603 1 98.5 93 LYS A C 1
ATOM 701 O O . LYS A 1 93 ? -13.016 20.188 -0.932 1 98.5 93 LYS A O 1
ATOM 706 N N . ILE A 1 94 ? -13.938 18.531 0.188 1 98.81 94 ILE A N 1
ATOM 707 C CA . ILE A 1 94 ? -12.695 17.875 0.585 1 98.81 94 ILE A CA 1
ATOM 708 C C . ILE A 1 94 ? -12.828 16.359 0.433 1 98.81 94 ILE A C 1
ATOM 710 O O . ILE A 1 94 ? -13.617 15.734 1.136 1 98.81 94 ILE A O 1
ATOM 714 N N . ASP A 1 95 ? -12.039 15.789 -0.425 1 98.88 95 ASP A N 1
ATOM 715 C CA . ASP A 1 95 ? -12.062 14.352 -0.669 1 98.88 95 ASP A CA 1
ATOM 716 C C . ASP A 1 95 ? -10.938 13.648 0.094 1 98.88 95 ASP A C 1
ATOM 718 O O . ASP A 1 95 ? -11.062 12.469 0.443 1 98.88 95 ASP A O 1
ATOM 722 N N . ILE A 1 96 ? -9.844 14.391 0.29 1 98.94 96 ILE A N 1
ATOM 723 C CA . ILE A 1 96 ? -8.617 13.82 0.84 1 98.94 96 ILE A CA 1
ATOM 724 C C . ILE A 1 96 ? -8.078 14.727 1.942 1 98.94 96 ILE A C 1
ATOM 726 O O . ILE A 1 96 ? -7.996 15.945 1.767 1 98.94 96 ILE A O 1
ATOM 730 N N . LEU A 1 97 ? -7.809 14.141 3.068 1 98.94 97 LEU A N 1
ATOM 731 C CA . LEU A 1 97 ? -7.09 14.828 4.137 1 98.94 97 LEU A CA 1
ATOM 732 C C . LEU A 1 97 ? -5.773 14.125 4.445 1 98.94 97 LEU A C 1
ATOM 734 O O . LEU A 1 97 ? -5.762 12.93 4.754 1 98.94 97 LEU A O 1
ATOM 738 N N . PHE A 1 98 ? -4.695 14.82 4.277 1 98.94 98 PHE A N 1
ATOM 739 C CA . PHE A 1 98 ? -3.398 14.32 4.719 1 98.94 98 PHE A CA 1
ATOM 740 C C . PHE A 1 98 ? -2.924 15.078 5.957 1 98.94 98 PHE A C 1
ATOM 742 O O . PHE A 1 98 ? -2.473 16.219 5.863 1 98.94 98 PHE A O 1
ATOM 749 N N . ASN A 1 99 ? -3.105 14.414 7.102 1 98.56 99 ASN A N 1
ATOM 750 C CA . ASN A 1 99 ? -2.566 14.938 8.352 1 98.56 99 ASN A CA 1
ATOM 751 C C . ASN A 1 99 ? -1.053 14.758 8.43 1 98.56 99 ASN A C 1
ATOM 753 O O . ASN A 1 99 ? -0.57 13.766 8.977 1 98.56 99 ASN A O 1
ATOM 757 N N . ASN A 1 100 ? -0.373 15.75 7.98 1 98.44 100 ASN A N 1
ATOM 758 C CA . ASN A 1 100 ? 1.079 15.648 7.875 1 98.44 100 ASN A CA 1
ATOM 759 C C . ASN A 1 100 ? 1.775 16.406 9.008 1 98.44 100 ASN A C 1
ATOM 761 O O . ASN A 1 100 ? 2.945 16.141 9.297 1 98.44 100 ASN A O 1
ATOM 765 N N . ALA A 1 101 ? 1.086 17.344 9.625 1 95.5 101 ALA A N 1
ATOM 766 C CA . ALA A 1 101 ? 1.707 18.172 10.664 1 95.5 101 ALA A CA 1
ATOM 767 C C . ALA A 1 101 ? 2.305 17.297 11.766 1 95.5 101 ALA A C 1
ATOM 769 O O . ALA A 1 101 ? 1.668 16.344 12.227 1 95.5 101 ALA A O 1
ATOM 770 N N . GLY A 1 102 ? 3.496 17.5 12.055 1 94.5 102 GLY A N 1
ATOM 771 C CA . GLY A 1 102 ? 4.227 16.828 13.109 1 94.5 102 GLY A CA 1
ATOM 772 C C . GLY A 1 102 ? 5.461 17.578 13.562 1 94.5 102 GLY A C 1
ATOM 773 O O . GLY A 1 102 ? 6.145 18.203 12.75 1 94.5 102 GLY A O 1
ATOM 774 N N . ILE A 1 103 ? 5.715 17.5 14.875 1 93.12 103 ILE A N 1
ATOM 775 C CA . ILE A 1 103 ? 6.883 18.156 15.453 1 93.12 103 IL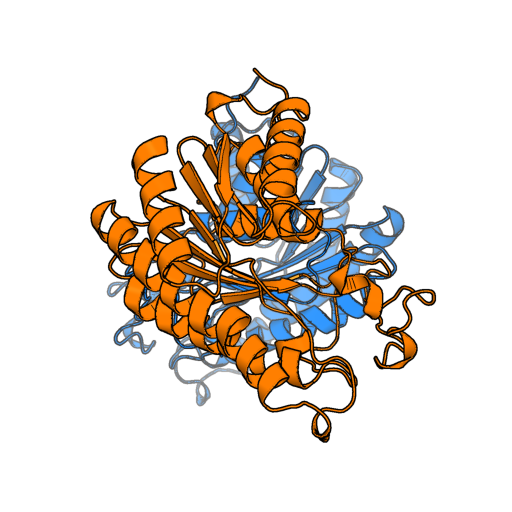E A CA 1
ATOM 776 C C . ILE A 1 103 ? 7.609 17.188 16.375 1 93.12 103 ILE A C 1
ATOM 778 O O . ILE A 1 103 ? 7.051 16.156 16.781 1 93.12 103 ILE A O 1
ATOM 782 N N . ASN A 1 104 ? 8.891 17.406 16.578 1 92 104 ASN A N 1
ATOM 783 C CA . ASN A 1 104 ? 9.672 16.703 17.594 1 92 104 ASN A CA 1
ATOM 784 C C . ASN A 1 104 ? 10.609 17.641 18.344 1 92 104 ASN A C 1
ATOM 786 O O . ASN A 1 104 ? 11.828 17.562 18.156 1 92 104 ASN A O 1
ATOM 790 N N . PRO A 1 105 ? 10.078 18.422 19.25 1 88.44 105 PRO A N 1
ATOM 791 C CA . PRO A 1 105 ? 10.906 19.344 20.031 1 88.44 105 PRO A CA 1
ATOM 792 C C . PRO A 1 105 ? 11.664 18.641 21.156 1 88.44 105 PRO A C 1
ATOM 794 O O . PRO A 1 105 ? 12.477 19.266 21.844 1 88.44 105 PRO A O 1
ATOM 797 N N . ALA A 1 106 ? 11.453 17.359 21.359 1 86.94 106 ALA A N 1
ATOM 798 C CA . ALA A 1 106 ? 11.992 16.656 22.516 1 86.94 106 ALA A CA 1
ATOM 799 C C . ALA A 1 106 ? 13 15.586 22.094 1 86.94 106 ALA A C 1
ATOM 801 O O . ALA A 1 106 ? 12.852 14.406 22.438 1 86.94 106 ALA A O 1
ATOM 802 N N . VAL A 1 107 ? 14.039 15.938 21.469 1 88.38 107 VAL A N 1
ATOM 803 C CA . VAL A 1 107 ? 15.102 15.008 21.109 1 88.38 107 VAL A CA 1
ATOM 804 C C . VAL A 1 107 ? 16.047 14.812 22.281 1 88.38 107 VAL A C 1
ATOM 806 O O . VAL A 1 107 ? 16.469 15.789 22.922 1 88.38 107 VAL A O 1
ATOM 809 N N . GLY A 1 108 ? 16.297 13.633 22.688 1 87.19 108 GLY A N 1
ATOM 810 C CA . GLY A 1 108 ? 17.156 13.328 23.828 1 87.19 108 GLY A CA 1
ATOM 811 C C . GLY A 1 108 ? 16.594 12.242 24.719 1 87.19 108 GLY A C 1
ATOM 812 O O . GLY A 1 108 ? 15.836 11.383 24.266 1 87.19 108 GLY A O 1
ATOM 813 N N . GLU A 1 109 ? 16.969 12.273 25.953 1 87 109 GLU A N 1
ATOM 814 C CA . GLU A 1 109 ? 16.531 11.258 26.906 1 87 109 GLU A CA 1
ATOM 815 C C . GLU A 1 109 ? 15.078 11.469 27.297 1 87 109 GLU A C 1
ATOM 817 O O . GLU A 1 109 ? 14.656 12.594 27.562 1 87 109 GLU A O 1
ATOM 822 N N . ILE A 1 110 ? 14.367 10.383 27.312 1 88.44 110 ILE A N 1
ATOM 823 C CA . ILE A 1 110 ? 12.922 10.43 27.5 1 88.44 110 ILE A CA 1
ATOM 824 C C . ILE A 1 110 ? 12.594 11.016 28.875 1 88.44 110 ILE A C 1
ATOM 826 O O . ILE A 1 110 ? 11.602 11.727 29.031 1 88.44 110 ILE A O 1
ATOM 830 N N . LEU A 1 111 ? 13.453 10.789 29.844 1 90.31 111 LEU A N 1
ATOM 831 C CA . LEU A 1 111 ? 13.172 11.234 31.203 1 90.31 111 LEU A CA 1
ATOM 832 C C . LEU A 1 111 ? 13.492 12.719 31.375 1 90.31 111 LEU A C 1
ATOM 834 O O . LEU A 1 111 ? 13.102 13.336 32.375 1 90.31 111 LEU A O 1
ATOM 838 N N . ASP A 1 112 ? 14.125 13.305 30.391 1 91.31 112 ASP A N 1
ATOM 839 C CA . ASP A 1 112 ? 14.5 14.711 30.453 1 91.31 112 ASP A CA 1
ATOM 840 C C . ASP A 1 112 ? 13.469 15.578 29.734 1 91.31 112 ASP A C 1
ATOM 842 O O . ASP A 1 112 ? 13.578 16.812 29.719 1 91.31 112 ASP A O 1
ATOM 846 N N . VAL A 1 113 ? 12.5 14.984 29.156 1 91 113 VAL A N 1
ATOM 847 C CA . VAL A 1 113 ? 11.5 15.734 28.406 1 91 113 VAL A CA 1
ATOM 848 C C . VAL A 1 113 ? 10.672 16.594 29.359 1 91 113 VAL A C 1
ATOM 850 O O . VAL A 1 113 ? 10.164 16.094 30.375 1 91 113 VAL A O 1
ATOM 853 N N . THR A 1 114 ? 10.547 17.828 29.047 1 94.69 114 THR A N 1
ATOM 854 C CA . THR A 1 114 ? 9.789 18.734 29.891 1 94.69 114 THR A CA 1
ATOM 855 C C . THR A 1 114 ? 8.297 18.609 29.641 1 94.69 114 THR A C 1
ATOM 857 O O . THR A 1 114 ? 7.879 18.125 28.578 1 94.69 114 THR A O 1
ATOM 860 N N . THR A 1 115 ? 7.543 19.078 30.609 1 92.44 115 THR A N 1
ATOM 861 C CA . THR A 1 115 ? 6.09 19.078 30.453 1 92.44 115 THR A CA 1
ATOM 862 C C . THR A 1 115 ? 5.684 19.906 29.25 1 92.44 115 THR A C 1
ATOM 864 O O . THR A 1 115 ? 4.777 19.531 28.5 1 92.44 115 THR A O 1
ATOM 867 N N . SER A 1 116 ? 6.332 20.984 29.156 1 95.38 116 SER A N 1
ATOM 868 C CA . SER A 1 116 ? 6.023 21.859 28.031 1 95.38 116 SER A CA 1
ATOM 869 C C . SER A 1 116 ? 6.285 21.156 26.688 1 95.38 116 SER A C 1
ATOM 871 O O . SER A 1 116 ? 5.48 21.25 25.766 1 95.38 116 SER A O 1
ATOM 873 N N . GLN A 1 117 ? 7.363 20.438 26.578 1 92.69 117 GLN A N 1
ATOM 874 C CA . GLN A 1 117 ? 7.684 19.672 25.391 1 92.69 117 GLN A CA 1
ATOM 875 C C . GLN A 1 117 ? 6.648 18.578 25.141 1 92.69 117 GLN A C 1
ATOM 877 O O . GLN A 1 117 ? 6.176 18.406 24.016 1 92.69 117 GLN A O 1
ATOM 882 N N . TYR A 1 118 ? 6.34 17.938 26.172 1 91.44 118 TYR A N 1
ATOM 883 C CA . TYR A 1 118 ? 5.352 16.859 26.109 1 91.44 118 TYR A CA 1
ATOM 884 C C . TYR A 1 118 ? 4.008 17.391 25.625 1 91.44 118 TYR A C 1
ATOM 886 O O . TYR A 1 118 ? 3.395 16.812 24.719 1 91.44 118 TYR A O 1
ATOM 894 N N . ASP A 1 119 ? 3.596 18.469 26.172 1 92.25 119 ASP A N 1
ATOM 895 C CA . ASP A 1 119 ? 2.312 19.078 25.812 1 92.25 119 ASP A CA 1
ATOM 896 C C . ASP A 1 119 ? 2.295 19.5 24.359 1 92.25 119 ASP A C 1
ATOM 898 O O . ASP A 1 119 ? 1.299 19.297 23.656 1 92.25 119 ASP A O 1
ATOM 902 N N . LYS A 1 120 ? 3.309 20.078 23.938 1 93.56 120 LYS A N 1
ATOM 903 C CA . LYS A 1 120 ? 3.396 20.5 22.547 1 93.56 120 LYS A CA 1
ATOM 904 C C . LYS A 1 120 ? 3.307 19.312 21.594 1 93.56 120 LYS A C 1
ATOM 906 O O . LYS A 1 120 ? 2.617 19.359 20.578 1 93.56 120 LYS A O 1
ATOM 911 N N . LEU A 1 121 ? 4.027 18.25 21.953 1 93.62 121 LEU A N 1
ATOM 912 C CA . LEU A 1 121 ? 3.988 17.031 21.156 1 93.62 121 LEU A CA 1
ATOM 913 C C . LEU A 1 121 ? 2.572 16.469 21.078 1 93.62 121 LEU A C 1
ATOM 915 O O . LEU A 1 121 ? 2.086 16.125 20 1 93.62 121 LEU A O 1
ATOM 919 N N . MET A 1 122 ? 1.893 16.438 22.156 1 91.44 122 MET A N 1
ATOM 920 C CA . MET A 1 122 ? 0.535 15.906 22.219 1 91.44 122 MET A CA 1
ATOM 921 C C . MET A 1 122 ? -0.435 16.781 21.438 1 91.44 122 MET A C 1
ATOM 923 O O . MET A 1 122 ? -1.291 16.281 20.703 1 91.44 122 MET A O 1
ATOM 927 N N . ASP A 1 123 ? -0.258 18.047 21.578 1 93.38 123 ASP A N 1
ATOM 928 C CA . ASP A 1 123 ? -1.179 19.016 20.969 1 93.38 123 ASP A CA 1
ATOM 929 C C . ASP A 1 123 ? -1.104 18.969 19.453 1 93.38 123 ASP A C 1
ATOM 931 O O . ASP A 1 123 ? -2.135 18.938 18.766 1 93.38 123 ASP A O 1
ATOM 935 N N . VAL A 1 124 ? 0.054 18.891 18.984 1 95 124 VAL A N 1
ATOM 936 C CA . VAL A 1 124 ? 0.234 19.016 17.547 1 95 124 VAL A CA 1
ATOM 937 C C . VAL A 1 124 ? 0.144 17.641 16.891 1 95 124 VAL A C 1
ATOM 939 O O . VAL A 1 124 ? -0.58 17.469 15.906 1 95 124 VAL A O 1
ATOM 942 N N . ASN A 1 125 ? 0.807 16.641 17.484 1 95.75 125 ASN A N 1
ATOM 943 C CA . ASN A 1 125 ? 0.975 15.367 16.797 1 95.75 125 ASN A CA 1
ATOM 944 C C . ASN A 1 125 ? -0.262 14.484 16.938 1 95.75 125 ASN A C 1
ATOM 946 O O . ASN A 1 125 ? -0.53 13.633 16.094 1 95.75 125 ASN A O 1
ATOM 950 N N . ILE A 1 126 ? -1.019 14.695 17.984 1 93.5 126 ILE A N 1
ATOM 951 C CA . ILE A 1 126 ? -2.115 13.773 18.25 1 93.5 126 ILE A CA 1
ATOM 952 C C . ILE A 1 126 ? -3.441 14.531 18.25 1 93.5 126 ILE A C 1
ATOM 954 O O . ILE A 1 126 ? -4.293 14.305 17.391 1 93.5 126 ILE A O 1
ATOM 958 N N . LYS A 1 127 ? -3.525 15.508 19.141 1 93.56 127 LYS A N 1
ATOM 959 C CA . LYS A 1 127 ? -4.793 16.219 19.328 1 93.56 127 LYS A CA 1
ATOM 960 C C . LYS A 1 127 ? -5.211 16.922 18.031 1 93.56 127 LYS A C 1
ATOM 962 O O . LYS A 1 127 ? -6.348 16.781 17.578 1 93.56 127 LYS A O 1
ATOM 967 N N . ALA A 1 128 ? -4.332 17.672 17.5 1 96.19 128 ALA A N 1
ATOM 968 C CA . ALA A 1 128 ? -4.625 18.406 16.281 1 96.19 128 ALA A CA 1
ATOM 969 C C . ALA A 1 128 ? -5.008 17.453 15.148 1 96.19 128 ALA A C 1
ATOM 971 O O . ALA A 1 128 ? -5.914 17.734 14.359 1 96.19 128 ALA A O 1
ATOM 972 N N . THR A 1 129 ? -4.328 16.328 15.047 1 95.88 129 THR A N 1
ATOM 973 C CA . THR A 1 129 ? -4.574 15.32 14.016 1 95.88 129 THR A CA 1
ATOM 974 C C . THR A 1 129 ? -5.977 14.734 14.156 1 95.88 129 THR A C 1
ATOM 976 O O . THR A 1 129 ? -6.719 14.656 13.172 1 95.88 129 THR A O 1
ATOM 979 N N . PHE A 1 130 ? -6.344 14.414 15.312 1 94.31 130 PHE A N 1
ATOM 980 C CA . PHE A 1 130 ? -7.664 13.859 15.578 1 94.31 130 PHE A CA 1
ATOM 981 C C . PHE A 1 130 ? -8.75 14.891 15.312 1 94.31 130 PHE A C 1
ATOM 983 O O . PHE A 1 130 ? -9.742 14.594 14.633 1 94.31 130 PHE A O 1
ATOM 990 N N . LEU A 1 131 ? -8.547 16.062 15.797 1 96.12 131 LEU A N 1
ATOM 991 C CA . LEU A 1 131 ? -9.578 17.094 15.68 1 96.12 131 LEU A CA 1
ATOM 992 C C . LEU A 1 131 ? -9.734 17.547 14.227 1 96.12 131 LEU A C 1
ATOM 994 O O . LEU A 1 131 ? -10.852 17.797 13.773 1 96.12 131 LEU A O 1
ATOM 998 N N . MET A 1 132 ? -8.617 17.688 13.562 1 98 132 MET A N 1
ATOM 999 C CA . MET A 1 132 ? -8.695 17.984 12.133 1 98 132 MET A CA 1
ATOM 1000 C C . MET A 1 132 ? -9.477 16.922 11.383 1 98 132 MET A C 1
ATOM 1002 O O . MET A 1 132 ? -10.312 17.234 10.531 1 98 132 MET A O 1
ATOM 1006 N N . SER A 1 133 ? -9.25 15.672 11.68 1 98.31 133 SER A N 1
ATOM 1007 C CA . SER A 1 133 ? -9.953 14.555 11.062 1 98.31 133 SER A CA 1
ATOM 1008 C C . SER A 1 133 ? -11.453 14.617 11.344 1 98.31 133 SER A C 1
ATOM 1010 O O . SER A 1 133 ? -12.266 14.367 10.461 1 98.31 133 SER A O 1
ATOM 1012 N N . ARG A 1 134 ? -11.758 14.938 12.555 1 96.06 134 ARG A N 1
ATOM 1013 C CA . ARG A 1 134 ? -13.164 15.062 12.938 1 96.06 134 ARG A CA 1
ATOM 1014 C C . ARG A 1 134 ? -13.859 16.156 12.125 1 96.06 134 ARG A C 1
ATOM 1016 O O . ARG A 1 134 ? -14.945 15.93 11.594 1 96.06 134 ARG A O 1
ATOM 1023 N N . LEU A 1 135 ? -13.203 17.281 12.016 1 97.5 135 LEU A N 1
ATOM 1024 C CA . LEU A 1 135 ? -13.758 18.406 11.258 1 97.5 135 LEU A CA 1
ATOM 1025 C C . LEU A 1 135 ? -13.992 18.016 9.805 1 97.5 135 LEU A C 1
ATOM 1027 O O . LEU A 1 135 ? -15.078 18.219 9.266 1 97.5 135 LEU A O 1
ATOM 1031 N N . VAL A 1 136 ? -13.047 17.406 9.211 1 98.69 136 VAL A N 1
ATOM 1032 C CA . VAL A 1 136 ? -13.094 17.094 7.785 1 98.69 136 VAL A CA 1
ATOM 1033 C C . VAL A 1 136 ? -14.062 15.953 7.535 1 98.69 136 VAL A C 1
ATOM 1035 O O . VAL A 1 136 ? -14.789 15.945 6.535 1 98.69 136 VAL A O 1
ATOM 1038 N N . ALA A 1 137 ? -14.102 14.977 8.43 1 98.25 137 ALA A N 1
ATOM 1039 C CA . ALA A 1 137 ? -14.977 13.812 8.281 1 98.25 137 ALA A CA 1
ATOM 1040 C C . ALA A 1 137 ? -16.438 14.242 8.195 1 98.25 137 ALA A C 1
ATOM 1042 O O . ALA A 1 137 ? -17.234 13.633 7.473 1 98.25 137 ALA A O 1
ATOM 1043 N N . GLU A 1 138 ? -16.781 15.258 8.914 1 97 138 GLU A N 1
ATOM 1044 C CA . GLU A 1 138 ? -18.156 15.75 8.883 1 97 138 GLU A CA 1
ATOM 1045 C C . GLU A 1 138 ? -18.531 16.219 7.48 1 97 138 GLU A C 1
ATOM 1047 O O . GLU A 1 138 ? -19.656 15.961 7.023 1 97 138 GLU A O 1
ATOM 1052 N N . HIS A 1 139 ? -17.656 16.812 6.891 1 97.88 139 HIS A N 1
ATOM 1053 C CA . HIS A 1 139 ? -17.906 17.281 5.535 1 97.88 139 HIS A CA 1
ATOM 1054 C C . HIS A 1 139 ? -17.859 16.125 4.531 1 97.88 139 HIS A C 1
ATOM 1056 O O . HIS A 1 139 ? -18.641 16.109 3.574 1 97.88 139 HIS A O 1
ATOM 1062 N N . MET A 1 140 ? -16.953 15.164 4.75 1 98.56 140 MET A N 1
ATOM 1063 C CA . MET A 1 140 ? -16.844 14 3.875 1 98.56 140 MET A CA 1
ATOM 1064 C C . MET A 1 140 ? -18.109 13.156 3.92 1 98.56 140 MET A C 1
ATOM 1066 O O . MET A 1 140 ? -18.547 12.625 2.898 1 98.56 140 MET A O 1
ATOM 1070 N N . LYS A 1 141 ? -18.703 13.094 5.098 1 97 141 LYS A N 1
ATOM 1071 C CA . LYS A 1 141 ? -19.969 12.375 5.238 1 97 141 LYS A CA 1
ATOM 1072 C C . LYS A 1 141 ? -21.047 12.984 4.344 1 97 141 LYS A C 1
ATOM 1074 O O . LYS A 1 141 ? -21.766 12.266 3.654 1 97 141 LYS A O 1
ATOM 1079 N N . ARG A 1 142 ? -21.031 14.258 4.32 1 95.62 142 ARG A N 1
ATOM 1080 C CA . ARG A 1 142 ? -22.047 14.977 3.547 1 95.62 142 ARG A CA 1
ATOM 1081 C C . ARG A 1 142 ? -21.781 14.844 2.049 1 95.62 142 ARG A C 1
ATOM 1083 O O . ARG A 1 142 ? -22.719 14.797 1.252 1 95.62 142 ARG A O 1
ATOM 1090 N N . ASN A 1 143 ? -20.547 14.695 1.729 1 95.06 143 ASN A N 1
ATOM 1091 C CA . ASN A 1 143 ? -20.156 14.625 0.327 1 95.06 143 ASN A CA 1
ATOM 1092 C C . ASN A 1 143 ? -20.203 13.188 -0.194 1 95.06 143 ASN A C 1
ATOM 1094 O O . ASN A 1 143 ? -20.016 12.953 -1.388 1 95.06 143 ASN A O 1
ATOM 1098 N N . GLY A 1 144 ? -20.344 12.18 0.703 1 95.75 144 GLY A N 1
ATOM 1099 C CA . GLY A 1 144 ? -20.547 10.805 0.282 1 95.75 144 GLY A CA 1
ATOM 1100 C C . GLY A 1 144 ? -19.281 9.953 0.417 1 95.75 144 GLY A C 1
ATOM 1101 O O . GLY A 1 144 ? -19.25 8.82 -0.067 1 95.75 144 GLY A O 1
ATOM 1102 N N . GLY A 1 145 ? -18.234 10.562 0.991 1 97.81 145 GLY A N 1
ATOM 1103 C CA . GLY A 1 145 ? -17.047 9.758 1.212 1 97.81 145 GLY A CA 1
ATOM 1104 C C . GLY A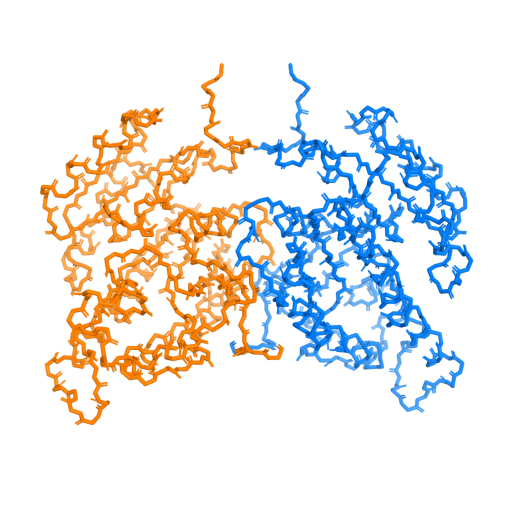 1 145 ? -15.766 10.578 1.23 1 97.81 145 GLY A C 1
ATOM 1105 O O . GLY A 1 145 ? -15.805 11.805 1.12 1 97.81 145 GLY A O 1
ATOM 1106 N N . GLY A 1 146 ? -14.703 9.875 1.431 1 98.56 146 GLY A N 1
ATOM 1107 C CA . GLY A 1 146 ? -13.391 10.508 1.445 1 98.56 146 GLY A CA 1
ATOM 1108 C C . GLY A 1 146 ? -12.297 9.602 1.987 1 98.56 146 GLY A C 1
ATOM 1109 O O . GLY A 1 146 ? -12.523 8.414 2.209 1 98.56 146 GLY A O 1
ATOM 1110 N N . VAL A 1 147 ? -11.078 10.164 2.072 1 98.88 147 VAL A N 1
ATOM 1111 C CA . VAL A 1 147 ? -9.93 9.414 2.561 1 98.88 147 VAL A CA 1
ATOM 1112 C C . VAL A 1 147 ? -9.109 10.297 3.508 1 98.88 147 VAL A C 1
ATOM 1114 O O . VAL A 1 147 ? -8.844 11.461 3.211 1 98.88 147 VAL A O 1
ATOM 1117 N N . ILE A 1 148 ? -8.789 9.766 4.652 1 98.88 148 ILE A N 1
ATOM 1118 C CA . ILE A 1 148 ? -7.945 10.422 5.648 1 98.88 148 ILE A CA 1
ATOM 1119 C C . ILE A 1 148 ? -6.648 9.641 5.824 1 98.88 148 ILE A C 1
ATOM 1121 O O . ILE A 1 148 ? -6.668 8.422 6.012 1 98.88 148 ILE A O 1
ATOM 1125 N N . ILE A 1 149 ? -5.547 10.312 5.711 1 98.94 149 ILE A N 1
ATOM 1126 C CA . ILE A 1 149 ? -4.238 9.703 5.902 1 98.94 149 ILE A CA 1
ATOM 1127 C C . ILE A 1 149 ? -3.531 10.359 7.086 1 98.94 149 ILE A C 1
ATOM 1129 O O . ILE A 1 149 ? -3.498 11.586 7.191 1 98.94 149 ILE A O 1
ATOM 1133 N N . PHE A 1 150 ? -2.977 9.578 7.98 1 98.44 150 PHE A N 1
ATOM 1134 C CA . PHE A 1 150 ? -2.084 10.039 9.039 1 98.44 150 PHE A CA 1
ATOM 1135 C C . PHE A 1 150 ? -0.627 9.812 8.648 1 98.44 150 PHE A C 1
ATOM 1137 O O . PHE A 1 150 ? -0.305 8.852 7.957 1 98.44 150 PHE A O 1
ATOM 1144 N N . ASN A 1 151 ? 0.191 10.727 9.039 1 97.94 151 ASN A N 1
ATOM 1145 C CA . ASN A 1 151 ? 1.639 10.594 8.906 1 97.94 151 ASN A CA 1
ATOM 1146 C C . ASN A 1 151 ? 2.289 10.227 10.242 1 97.94 151 ASN A C 1
ATOM 1148 O O . ASN A 1 151 ? 2.488 11.094 11.094 1 97.94 151 ASN A O 1
ATOM 1152 N N . ALA A 1 152 ? 2.619 8.984 10.367 1 96.25 152 ALA A N 1
ATOM 1153 C CA . ALA A 1 152 ? 3.266 8.5 11.586 1 96.25 152 ALA A CA 1
ATOM 1154 C C . ALA A 1 152 ? 4.777 8.398 11.398 1 96.25 152 ALA A C 1
ATOM 1156 O O . ALA A 1 152 ? 5.418 9.344 10.945 1 96.25 152 ALA A O 1
ATOM 1157 N N . THR A 1 153 ? 5.332 7.387 11.953 1 93.5 153 THR A N 1
ATOM 1158 C CA . THR A 1 153 ? 6.766 7.129 11.875 1 93.5 153 THR A CA 1
ATOM 1159 C C . THR A 1 153 ? 7.066 5.652 12.117 1 93.5 153 THR A C 1
ATOM 1161 O O . THR A 1 153 ? 6.324 4.973 12.828 1 93.5 153 THR A O 1
ATOM 1164 N N . VAL A 1 154 ? 8.133 5.227 11.484 1 91.81 154 VAL A N 1
ATOM 1165 C CA . VAL A 1 154 ? 8.602 3.873 11.758 1 91.81 154 VAL A CA 1
ATOM 1166 C C . VAL A 1 154 ? 8.922 3.727 13.242 1 91.81 154 VAL A C 1
ATOM 1168 O O . VAL A 1 154 ? 8.812 2.633 13.805 1 91.81 154 VAL A O 1
ATOM 1171 N N . GLY A 1 155 ? 9.227 4.797 13.883 1 88.75 155 GLY A N 1
ATOM 1172 C CA . GLY A 1 155 ? 9.508 4.805 15.305 1 88.75 155 GLY A CA 1
ATOM 1173 C C . GLY A 1 155 ? 8.344 4.305 16.141 1 88.75 155 GLY A C 1
ATOM 1174 O O . GLY A 1 155 ? 8.531 3.902 17.297 1 88.75 155 GLY A O 1
ATOM 1175 N N . ALA A 1 156 ? 7.156 4.402 15.586 1 89.88 156 ALA A N 1
ATOM 1176 C CA . ALA A 1 156 ? 5.977 3.887 16.281 1 89.88 156 ALA A CA 1
ATOM 1177 C C . ALA A 1 156 ? 6.023 2.365 16.375 1 89.88 156 ALA A C 1
ATOM 1179 O O . ALA A 1 156 ? 5.332 1.772 17.219 1 89.88 156 ALA A O 1
ATOM 1180 N N . PHE A 1 157 ? 6.801 1.664 15.555 1 87.62 157 PHE A N 1
ATOM 1181 C CA . PHE A 1 157 ? 6.953 0.214 15.531 1 87.62 157 PHE A CA 1
ATOM 1182 C C . PHE A 1 157 ? 8.234 -0.21 16.234 1 87.62 157 PHE A C 1
ATOM 1184 O O . PHE A 1 157 ? 8.281 -1.271 16.859 1 87.62 157 PHE A O 1
ATOM 1191 N N . SER A 1 158 ? 9.234 0.63 16.031 1 85.06 158 SER A N 1
ATOM 1192 C CA . SER A 1 158 ? 10.547 0.392 16.609 1 85.06 158 SER A CA 1
ATOM 1193 C C . SER A 1 158 ? 11.195 1.695 17.078 1 85.06 158 SER A C 1
ATOM 1195 O O . SER A 1 158 ? 11.875 2.365 16.312 1 85.06 158 SER A O 1
ATOM 1197 N N . ALA A 1 159 ? 11.023 1.96 18.344 1 80.62 159 ALA A N 1
ATOM 1198 C CA . ALA A 1 159 ? 11.484 3.236 18.875 1 80.62 159 ALA A CA 1
ATOM 1199 C C . ALA A 1 159 ? 13 3.248 19.047 1 80.62 159 ALA A C 1
ATOM 1201 O O . ALA A 1 159 ? 13.609 2.215 19.328 1 80.62 159 ALA A O 1
ATOM 1202 N N . LYS A 1 160 ? 13.508 4.363 18.797 1 83 160 LYS A N 1
ATOM 1203 C CA . LYS A 1 160 ? 14.953 4.555 18.922 1 83 160 LYS A CA 1
ATOM 1204 C C . LYS A 1 160 ? 15.281 5.527 20.047 1 83 160 LYS A C 1
ATOM 1206 O O . LYS A 1 160 ? 14.555 6.5 20.266 1 83 160 LYS A O 1
ATOM 1211 N N . ARG A 1 161 ? 16.422 5.254 20.594 1 83.5 161 ARG A N 1
ATOM 1212 C CA . ARG A 1 161 ? 16.875 6.188 21.625 1 83.5 161 ARG A CA 1
ATOM 1213 C C . ARG A 1 161 ? 17.062 7.586 21.047 1 83.5 161 ARG A C 1
ATOM 1215 O O . ARG A 1 161 ? 17.562 7.742 19.922 1 83.5 161 ARG A O 1
ATOM 1222 N N . GLY A 1 162 ? 16.656 8.57 21.828 1 87.56 162 GLY A N 1
ATOM 1223 C CA . GLY A 1 162 ? 16.781 9.961 21.422 1 87.56 162 GLY A CA 1
ATOM 1224 C C . GLY A 1 162 ? 15.469 10.555 20.922 1 87.56 162 GLY A C 1
ATOM 1225 O O . GLY A 1 162 ? 15.305 11.773 20.906 1 87.56 162 GLY A O 1
ATOM 1226 N N . ILE A 1 163 ? 14.586 9.617 20.453 1 88.31 163 ILE A N 1
ATOM 1227 C CA . ILE A 1 163 ? 13.305 10.125 19.969 1 88.31 163 ILE A CA 1
ATOM 1228 C C . ILE A 1 163 ? 12.164 9.289 20.547 1 88.31 163 ILE A C 1
ATOM 1230 O O . ILE A 1 163 ? 11.148 9.078 19.891 1 88.31 163 ILE A O 1
ATOM 1234 N N . LEU A 1 164 ? 12.312 8.844 21.688 1 87.38 164 LEU A N 1
ATOM 1235 C CA . LEU A 1 164 ? 11.383 7.898 22.297 1 87.38 164 LEU A CA 1
ATOM 1236 C C . LEU A 1 164 ? 10.031 8.547 22.547 1 87.38 164 LEU A C 1
ATOM 1238 O O . LEU A 1 164 ? 8.984 7.945 22.281 1 87.38 164 LEU A O 1
ATOM 1242 N N . THR A 1 165 ? 10.039 9.758 23.031 1 87.88 165 THR A N 1
ATOM 1243 C CA . THR A 1 165 ? 8.773 10.414 23.328 1 87.88 165 THR A CA 1
ATOM 1244 C C . THR A 1 165 ? 7.977 10.672 22.062 1 87.88 165 THR A C 1
ATOM 1246 O O . THR A 1 165 ? 6.773 10.414 22 1 87.88 165 THR A O 1
ATOM 1249 N N . TYR A 1 166 ? 8.617 11.156 21.125 1 91.19 166 TYR A N 1
ATOM 1250 C CA . TYR A 1 166 ? 8.023 11.344 19.812 1 91.19 166 TYR A CA 1
ATOM 1251 C C . TYR A 1 166 ? 7.441 10.039 19.281 1 91.19 166 TYR A C 1
ATOM 1253 O O . TYR A 1 166 ? 6.277 9.984 18.875 1 91.19 166 TYR A O 1
ATOM 1261 N N . SER A 1 167 ? 8.203 8.969 19.344 1 90.06 167 SER A N 1
ATOM 1262 C CA . SER A 1 167 ? 7.812 7.66 18.828 1 90.06 167 SER A CA 1
ATOM 1263 C C . SER A 1 167 ? 6.629 7.094 19.609 1 90.06 167 SER A C 1
ATOM 1265 O O . SER A 1 167 ? 5.672 6.594 19.016 1 90.06 167 SER A O 1
ATOM 1267 N N . MET A 1 168 ? 6.73 7.254 20.844 1 83.5 168 MET A N 1
ATOM 1268 C CA . MET A 1 168 ? 5.668 6.754 21.703 1 83.5 168 MET A CA 1
ATOM 1269 C C . MET A 1 168 ? 4.348 7.457 21.406 1 83.5 168 MET A C 1
ATOM 1271 O O . MET A 1 168 ? 3.316 6.809 21.25 1 83.5 168 MET A O 1
ATOM 1275 N N . LEU A 1 169 ? 4.398 8.711 21.266 1 87.62 169 LEU A N 1
ATOM 1276 C CA . LEU A 1 169 ? 3.168 9.461 21.047 1 87.62 169 LEU A CA 1
ATOM 1277 C C . LEU A 1 169 ? 2.613 9.203 19.641 1 87.62 169 LEU A C 1
ATOM 1279 O O . LEU A 1 169 ? 1.409 9 19.484 1 87.62 169 LEU A O 1
ATOM 1283 N N . LYS A 1 170 ? 3.482 9.102 18.703 1 92.06 170 LYS A N 1
ATOM 1284 C CA . LYS A 1 170 ? 3.031 8.844 17.328 1 92.06 170 LYS A CA 1
ATOM 1285 C C . LYS A 1 170 ? 2.449 7.438 17.203 1 92.06 170 LYS A C 1
ATOM 1287 O O . LYS A 1 170 ? 1.689 7.16 16.266 1 92.06 170 LYS A O 1
ATOM 1292 N N . SER A 1 171 ? 2.773 6.59 18.125 1 90.06 171 SER A N 1
ATOM 1293 C CA . SER A 1 171 ? 2.188 5.254 18.094 1 90.06 171 SER A CA 1
ATOM 1294 C C . SER A 1 171 ? 0.679 5.309 18.312 1 90.06 171 SER A C 1
ATOM 1296 O O . SER A 1 171 ? -0.042 4.387 17.938 1 90.06 171 SER A O 1
ATOM 1298 N N . ALA A 1 172 ? 0.207 6.418 18.953 1 90.38 172 ALA A N 1
ATOM 1299 C CA . ALA A 1 172 ? -1.232 6.598 19.125 1 90.38 172 ALA A CA 1
ATOM 1300 C C . ALA A 1 172 ? -1.951 6.621 17.781 1 90.38 172 ALA A C 1
ATOM 1302 O O . ALA A 1 172 ? -3.107 6.199 17.688 1 90.38 172 ALA A O 1
ATOM 1303 N N . LEU A 1 173 ? -1.261 7.07 16.75 1 94.31 173 LEU A N 1
ATOM 1304 C CA . LEU A 1 173 ? -1.857 7.129 15.422 1 94.31 173 LEU A CA 1
ATOM 1305 C C . LEU A 1 173 ? -2.105 5.73 14.867 1 94.31 173 LEU A C 1
ATOM 1307 O O . LEU A 1 173 ? -3.045 5.516 14.102 1 94.31 173 LEU A O 1
ATOM 1311 N N . LEU A 1 174 ? -1.248 4.734 15.266 1 92.94 174 LEU A N 1
ATOM 1312 C CA . LEU A 1 174 ? -1.412 3.357 14.812 1 92.94 174 LEU A CA 1
ATOM 1313 C C . LEU A 1 174 ? -2.723 2.77 15.32 1 92.94 174 LEU A C 1
ATOM 1315 O O . LEU A 1 174 ? -3.371 1.987 14.625 1 92.94 174 LEU A O 1
ATOM 1319 N N . ALA A 1 175 ? -3.094 3.199 16.5 1 89.88 175 ALA A N 1
ATOM 1320 C CA . ALA A 1 175 ? -4.352 2.719 17.062 1 89.88 175 ALA A CA 1
ATOM 1321 C C . ALA A 1 175 ? -5.527 3.559 16.578 1 89.88 175 ALA A C 1
ATOM 1323 O O . ALA A 1 175 ? -6.633 3.041 16.391 1 89.88 175 ALA A O 1
ATOM 1324 N N . LEU A 1 176 ? -5.293 4.781 16.375 1 91.81 176 LEU A N 1
ATOM 1325 C CA . LEU A 1 176 ? -6.344 5.688 15.93 1 91.81 176 LEU A CA 1
ATOM 1326 C C . LEU A 1 176 ? -6.82 5.305 14.531 1 91.81 176 LEU A C 1
ATOM 1328 O O . LEU A 1 176 ? -8 5.441 14.211 1 91.81 176 LEU A O 1
ATOM 1332 N N . THR A 1 177 ? -5.98 4.754 13.75 1 96 177 THR A N 1
ATOM 1333 C CA . THR A 1 177 ? -6.242 4.465 12.352 1 96 177 THR A CA 1
ATOM 1334 C C . THR A 1 177 ? -7.367 3.443 12.203 1 96 177 THR A C 1
ATOM 1336 O O . THR A 1 177 ? -8.422 3.748 11.648 1 96 177 THR A O 1
ATOM 1339 N N . PRO A 1 178 ? -7.246 2.244 12.781 1 93.62 178 PRO A N 1
ATOM 1340 C CA . PRO A 1 178 ? -8.359 1.301 12.648 1 93.62 178 PRO A CA 1
ATOM 1341 C C . PRO A 1 178 ? -9.609 1.758 13.398 1 93.62 178 PRO A C 1
ATOM 1343 O O . PRO A 1 178 ? -10.727 1.458 12.969 1 93.62 178 PRO A O 1
ATOM 1346 N N . ALA A 1 179 ? -9.461 2.51 14.484 1 92.12 179 ALA A N 1
ATOM 1347 C CA . ALA A 1 179 ? -10.609 2.992 15.242 1 92.12 179 ALA A CA 1
ATOM 1348 C C . ALA A 1 179 ? -11.469 3.938 14.398 1 92.12 179 ALA A C 1
ATOM 1350 O O . ALA A 1 179 ? -12.68 3.754 14.289 1 92.12 179 ALA A O 1
ATOM 1351 N N . LEU A 1 180 ? -10.805 4.875 13.805 1 94.75 180 LEU A N 1
ATOM 1352 C CA . LEU A 1 180 ? -11.539 5.828 12.977 1 94.75 180 LEU A CA 1
ATOM 1353 C C . LEU A 1 180 ? -12.039 5.168 11.695 1 94.75 180 LEU A C 1
ATOM 1355 O O . LEU A 1 180 ? -13.133 5.473 11.227 1 94.75 180 LEU A O 1
ATOM 1359 N N . ALA A 1 181 ? -11.188 4.324 11.125 1 96.44 181 ALA A N 1
ATOM 1360 C CA . ALA A 1 181 ? -11.594 3.605 9.922 1 96.44 181 ALA A CA 1
ATOM 1361 C C . ALA A 1 181 ? -12.898 2.844 10.156 1 96.44 181 ALA A C 1
ATOM 1363 O O . ALA A 1 181 ? -13.805 2.881 9.312 1 96.44 181 ALA A O 1
ATOM 1364 N N . HIS A 1 182 ? -12.977 2.207 11.227 1 92.75 182 HIS A N 1
ATOM 1365 C CA . HIS A 1 182 ? -14.164 1.426 11.562 1 92.75 182 HIS A CA 1
ATOM 1366 C C . HIS A 1 182 ? -15.398 2.316 11.672 1 92.75 182 HIS A C 1
ATOM 1368 O O . HIS A 1 182 ? -16.453 1.995 11.109 1 92.75 182 HIS A O 1
ATOM 1374 N N . GLU A 1 183 ? -15.266 3.395 12.305 1 93.69 183 GLU A N 1
ATOM 1375 C CA . GLU A 1 183 ? -16.391 4.301 12.539 1 93.69 183 GLU A CA 1
ATOM 1376 C C . GLU A 1 183 ? -16.828 4.988 11.25 1 93.69 183 GLU A C 1
ATOM 1378 O O . GLU A 1 183 ? -18 5.27 11.062 1 93.69 183 GLU A O 1
ATOM 1383 N N . LEU A 1 184 ? -15.914 5.215 10.383 1 96.69 184 LEU A N 1
ATOM 1384 C CA . LEU A 1 184 ? -16.203 6.074 9.234 1 96.69 184 LEU A CA 1
ATOM 1385 C C . LEU A 1 184 ? -16.5 5.242 7.996 1 96.69 184 LEU A C 1
ATOM 1387 O O . LEU A 1 184 ? -17.016 5.762 7.004 1 96.69 184 LEU A O 1
ATOM 1391 N N . ALA A 1 185 ? -16.266 3.967 8.055 1 95.88 185 ALA A N 1
ATOM 1392 C CA . ALA A 1 185 ? -16.438 3.07 6.918 1 95.88 185 ALA A CA 1
ATOM 1393 C C . ALA A 1 185 ? -17.859 3.129 6.379 1 95.88 185 ALA A C 1
ATOM 1395 O O . ALA A 1 185 ? -18.078 3.172 5.168 1 95.88 185 ALA A O 1
ATOM 1396 N N . PRO A 1 186 ? -18.906 3.225 7.227 1 93.75 186 PRO A N 1
ATOM 1397 C CA . PRO A 1 186 ? -20.281 3.283 6.719 1 93.75 186 PRO A CA 1
ATOM 1398 C C . PRO A 1 186 ? -20.547 4.531 5.875 1 93.75 186 PRO A C 1
ATOM 1400 O O . PRO A 1 186 ? -21.531 4.582 5.133 1 93.75 186 PRO A O 1
ATOM 1403 N N . TYR A 1 187 ? -19.719 5.488 6.043 1 96.19 187 TYR A N 1
ATOM 1404 C CA . TYR A 1 187 ? -19.891 6.73 5.301 1 96.19 187 TYR A CA 1
ATOM 1405 C C . TYR A 1 187 ? -18.969 6.773 4.09 1 96.19 187 TYR A C 1
ATOM 1407 O O . TYR A 1 187 ? -18.719 7.84 3.525 1 96.19 187 TYR A O 1
ATOM 1415 N N . ASN A 1 188 ? -18.344 5.586 3.777 1 97.06 188 ASN A N 1
ATOM 1416 C CA . ASN A 1 188 ? -17.438 5.453 2.637 1 97.06 188 ASN A CA 1
ATOM 1417 C C . ASN A 1 188 ? -16.188 6.309 2.811 1 97.06 188 ASN A C 1
ATOM 1419 O O . ASN A 1 188 ? -15.719 6.941 1.859 1 97.06 188 ASN A O 1
ATOM 1423 N N . ILE A 1 189 ? -15.766 6.438 4.031 1 98.38 189 ILE A N 1
ATOM 1424 C CA . ILE A 1 189 ? -14.523 7.137 4.336 1 98.38 189 ILE A CA 1
ATOM 1425 C C . ILE A 1 189 ? -13.461 6.129 4.773 1 98.38 189 ILE A C 1
ATOM 1427 O O . ILE A 1 189 ? -13.688 5.336 5.691 1 98.38 189 ILE A O 1
ATOM 1431 N N . ARG A 1 190 ? -12.352 6.098 4.07 1 98.62 190 ARG A N 1
ATOM 1432 C CA . ARG A 1 190 ? -11.227 5.242 4.418 1 98.62 190 ARG A CA 1
ATOM 1433 C C . ARG A 1 190 ? -10.195 6.008 5.242 1 98.62 190 ARG A C 1
ATOM 1435 O O . ARG A 1 190 ? -9.992 7.203 5.039 1 98.62 190 ARG A O 1
ATOM 1442 N N . VAL A 1 191 ? -9.594 5.32 6.195 1 98.5 191 VAL A N 1
ATOM 1443 C CA . VAL A 1 191 ? -8.57 5.898 7.055 1 98.5 191 VAL A CA 1
ATOM 1444 C C . VAL A 1 191 ? -7.344 4.984 7.086 1 98.5 191 VAL A C 1
ATOM 1446 O O . VAL A 1 191 ? -7.457 3.797 7.398 1 98.5 191 VAL A O 1
ATOM 1449 N N . ASN A 1 192 ? -6.203 5.512 6.688 1 98.5 192 ASN A N 1
ATOM 1450 C CA . ASN A 1 192 ? -4.945 4.781 6.73 1 98.5 192 ASN A CA 1
ATOM 1451 C C . ASN A 1 192 ? -3.803 5.656 7.238 1 98.5 192 ASN A C 1
ATOM 1453 O O . ASN A 1 192 ? -3.949 6.875 7.344 1 98.5 192 ASN A O 1
ATOM 1457 N N . THR A 1 193 ? -2.727 5 7.605 1 97.75 193 THR A N 1
ATOM 1458 C CA . THR A 1 193 ? -1.525 5.668 8.094 1 97.75 193 THR A CA 1
ATOM 1459 C C . THR A 1 193 ? -0.311 5.273 7.258 1 97.75 193 THR A C 1
ATOM 1461 O O . THR A 1 193 ? -0.157 4.109 6.887 1 97.75 193 THR A O 1
ATOM 1464 N N . VAL A 1 194 ? 0.487 6.266 6.887 1 98.12 194 VAL A N 1
ATOM 1465 C CA . VAL A 1 194 ? 1.841 5.98 6.426 1 98.12 194 VAL A CA 1
ATOM 1466 C C . VAL A 1 194 ? 2.828 6.16 7.578 1 98.12 194 VAL A C 1
ATOM 1468 O O . VAL A 1 194 ? 2.684 7.078 8.391 1 98.12 194 VAL A O 1
ATOM 1471 N N . ALA A 1 195 ? 3.779 5.297 7.613 1 96.56 195 ALA A N 1
ATOM 1472 C CA . ALA A 1 195 ? 4.852 5.359 8.602 1 96.56 195 ALA A CA 1
ATOM 1473 C C . ALA A 1 195 ? 6.219 5.438 7.922 1 96.56 195 ALA A C 1
ATOM 1475 O O . ALA A 1 195 ? 6.797 4.41 7.562 1 96.56 195 ALA A O 1
ATOM 1476 N N . PRO A 1 196 ? 6.742 6.664 7.836 1 95.88 196 PRO A N 1
ATOM 1477 C CA . PRO A 1 196 ? 8.016 6.863 7.145 1 95.88 196 PRO A CA 1
ATOM 1478 C C . PRO A 1 196 ? 9.211 6.324 7.93 1 95.88 196 PRO A C 1
ATOM 1480 O O . PRO A 1 196 ? 9.195 6.344 9.164 1 95.88 196 PRO A O 1
ATOM 1483 N N . GLY A 1 197 ? 10.227 5.859 7.176 1 92.38 197 GLY A N 1
ATOM 1484 C CA . GLY A 1 197 ? 11.539 5.613 7.746 1 92.38 197 GLY A CA 1
ATOM 1485 C C . GLY A 1 197 ? 12.398 6.867 7.84 1 92.38 197 GLY A C 1
ATOM 1486 O O . GLY A 1 197 ? 11.914 7.93 8.227 1 92.38 197 GLY A O 1
ATOM 1487 N N . ALA A 1 198 ? 13.672 6.73 7.582 1 89.5 198 ALA A N 1
ATOM 1488 C CA . ALA A 1 198 ? 14.578 7.879 7.566 1 89.5 198 ALA A CA 1
ATOM 1489 C C . ALA A 1 198 ? 14.469 8.641 6.254 1 89.5 198 ALA A C 1
ATOM 1491 O O . ALA A 1 198 ? 15.078 8.266 5.25 1 89.5 198 ALA A O 1
ATOM 1492 N N . ILE A 1 199 ? 13.695 9.695 6.277 1 93.44 199 ILE A N 1
ATOM 1493 C CA . ILE A 1 199 ? 13.422 10.469 5.07 1 93.44 199 ILE A CA 1
ATOM 1494 C C . ILE A 1 199 ? 14.305 11.719 5.051 1 93.44 199 ILE A C 1
ATOM 1496 O O . ILE A 1 199 ? 14.469 12.383 6.078 1 93.44 199 ILE A O 1
ATOM 1500 N N . GLU A 1 200 ? 14.789 12.047 3.881 1 92.62 200 GLU A N 1
ATOM 1501 C CA . GLU A 1 200 ? 15.625 13.227 3.711 1 92.62 200 GLU A CA 1
ATOM 1502 C C . GLU A 1 200 ? 14.805 14.508 3.824 1 92.62 200 GLU A C 1
ATOM 1504 O O . GLU A 1 200 ? 14.328 15.031 2.818 1 92.62 200 GLU A O 1
ATOM 1509 N N . THR A 1 201 ? 14.594 15 4.973 1 93.12 201 THR A N 1
ATOM 1510 C CA . THR A 1 201 ? 13.945 16.25 5.344 1 93.12 201 THR A CA 1
ATOM 1511 C C . THR A 1 201 ? 14.727 16.969 6.445 1 93.12 201 THR A C 1
ATOM 1513 O O . THR A 1 201 ? 15.695 16.422 6.973 1 93.12 201 THR A O 1
ATOM 1516 N N . ARG A 1 202 ? 14.383 18.188 6.703 1 86.69 202 ARG A N 1
ATOM 1517 C CA . ARG A 1 202 ? 14.977 18.906 7.832 1 86.69 202 ARG A CA 1
ATOM 1518 C C . ARG A 1 202 ? 14.805 18.109 9.125 1 86.69 202 ARG A C 1
ATOM 1520 O O . ARG A 1 202 ? 15.766 17.906 9.867 1 86.69 202 ARG A O 1
ATOM 1527 N N . MET A 1 203 ? 13.664 17.625 9.406 1 83.12 203 MET A N 1
ATOM 1528 C CA . MET A 1 203 ? 13.383 16.844 10.602 1 83.12 203 MET A CA 1
ATOM 1529 C C . MET A 1 203 ? 14.156 15.531 10.594 1 83.12 203 MET A C 1
ATOM 1531 O O . MET A 1 203 ? 14.742 15.141 11.602 1 83.12 203 MET A O 1
ATOM 1535 N N . GLY A 1 204 ? 14.172 14.828 9.445 1 86.75 204 GLY A N 1
ATOM 1536 C CA . GLY A 1 204 ? 14.812 13.531 9.352 1 86.75 204 GLY A CA 1
ATOM 1537 C C . GLY A 1 204 ? 16.328 13.594 9.469 1 86.75 204 GLY A C 1
ATOM 1538 O O . GLY A 1 204 ? 16.969 12.602 9.82 1 86.75 204 GLY A O 1
ATOM 1539 N N . SER A 1 205 ? 16.906 14.719 9.297 1 86.25 205 SER A N 1
ATOM 1540 C CA . SER A 1 205 ? 18.344 14.891 9.25 1 86.25 205 SER A CA 1
ATOM 1541 C C . SER A 1 205 ? 18.984 14.5 10.578 1 86.25 205 SER A C 1
ATOM 1543 O O . SER A 1 205 ? 20.172 14.133 10.617 1 86.25 205 SER A O 1
ATOM 1545 N N . ILE A 1 206 ? 18.281 14.539 11.602 1 83.75 206 ILE A N 1
ATOM 1546 C CA . ILE A 1 206 ? 18.797 14.203 12.922 1 83.75 206 ILE A CA 1
ATOM 1547 C C . ILE A 1 206 ? 19.234 12.734 12.945 1 83.75 206 ILE A C 1
ATOM 1549 O O . ILE A 1 206 ? 20.031 12.328 13.789 1 83.75 206 ILE A O 1
ATOM 1553 N N . MET A 1 207 ? 18.688 11.977 12.008 1 83.69 207 MET A N 1
ATOM 1554 C CA . MET A 1 207 ? 18.922 10.539 12.023 1 83.69 207 MET A CA 1
ATOM 1555 C C . MET A 1 207 ? 20.156 10.188 11.203 1 83.69 207 MET A C 1
ATOM 1557 O O . MET A 1 207 ? 20.688 9.078 11.32 1 83.69 207 MET A O 1
ATOM 1561 N N . PHE A 1 208 ? 20.641 11.164 10.336 1 82.25 208 PHE A N 1
ATOM 1562 C CA . PHE A 1 208 ? 21.703 10.68 9.453 1 82.25 208 PHE A CA 1
ATOM 1563 C C . PHE A 1 208 ? 22.719 11.773 9.164 1 82.25 208 PHE A C 1
ATOM 1565 O O . PHE A 1 208 ? 23.797 11.5 8.656 1 82.25 208 PHE A O 1
ATOM 1572 N N . ASP A 1 209 ? 22.328 13 9.461 1 85.88 209 ASP A N 1
ATOM 1573 C CA . ASP A 1 209 ? 23.25 14.102 9.195 1 85.88 209 ASP A CA 1
ATOM 1574 C C . ASP A 1 209 ? 24.188 14.328 10.383 1 85.88 209 ASP A C 1
ATOM 1576 O O . ASP A 1 209 ? 23.797 14.953 11.375 1 85.88 209 ASP A O 1
ATOM 1580 N N . LYS A 1 210 ? 25.359 14.016 10.242 1 84.62 210 LYS A N 1
ATOM 1581 C CA . LYS A 1 210 ? 26.359 14.117 11.305 1 84.62 210 LYS A CA 1
ATOM 1582 C C . LYS A 1 210 ? 26.609 15.57 11.695 1 84.62 210 LYS A C 1
ATOM 1584 O O . LYS A 1 210 ? 27.094 15.859 12.789 1 84.62 210 LYS A O 1
ATOM 1589 N N . ASN A 1 211 ? 26.25 16.438 10.727 1 87.25 211 ASN A N 1
ATOM 1590 C CA . ASN A 1 211 ? 26.453 17.844 11.008 1 87.25 211 ASN A CA 1
ATOM 1591 C C . ASN A 1 211 ? 25.297 18.453 11.805 1 87.25 211 ASN A C 1
ATOM 1593 O O . ASN A 1 211 ? 25.391 19.578 12.289 1 87.25 211 ASN A O 1
ATOM 1597 N N . ASN A 1 212 ? 24.25 17.719 11.867 1 86.88 212 ASN A N 1
ATOM 1598 C CA . ASN A 1 212 ? 23.156 18.141 12.742 1 86.88 212 ASN A CA 1
ATOM 1599 C C . ASN A 1 212 ? 23.547 18.016 14.211 1 86.88 212 ASN A C 1
ATOM 1601 O O . ASN A 1 212 ? 24 16.953 14.648 1 86.88 212 ASN A O 1
ATOM 1605 N N . PRO A 1 213 ? 23.422 19.094 14.977 1 83.75 213 PRO A N 1
ATOM 1606 C CA . PRO A 1 213 ? 23.844 19.078 16.375 1 83.75 213 PRO A CA 1
ATOM 1607 C C . PRO A 1 213 ? 23.094 18.047 17.203 1 83.75 213 PRO A C 1
ATOM 1609 O O . PRO A 1 213 ? 23.562 17.625 18.266 1 83.75 213 PRO A O 1
ATOM 1612 N N . ARG A 1 214 ? 22.047 17.625 16.734 1 85.62 214 ARG A N 1
ATOM 1613 C CA . ARG A 1 214 ? 21.219 16.688 17.5 1 85.62 214 ARG A CA 1
ATOM 1614 C C . ARG A 1 214 ? 21.484 15.25 17.078 1 85.62 214 ARG A C 1
ATOM 1616 O O . ARG A 1 214 ? 20.953 14.312 17.672 1 85.62 214 ARG A O 1
ATOM 1623 N N . TYR A 1 215 ? 22.25 15.117 16.062 1 84.38 215 TYR A N 1
ATOM 1624 C CA . TYR A 1 215 ? 22.547 13.797 15.516 1 84.38 215 TYR A CA 1
ATOM 1625 C C . TYR A 1 215 ? 23.094 12.875 16.594 1 84.38 215 TYR A C 1
ATOM 1627 O O . TYR A 1 215 ? 22.75 11.688 16.656 1 84.38 215 TYR A O 1
ATOM 1635 N N . LYS A 1 216 ? 23.859 13.383 17.5 1 83 216 LYS A N 1
ATOM 1636 C CA . LYS A 1 216 ? 24.531 12.586 18.516 1 83 216 LYS A CA 1
ATOM 1637 C C . LYS A 1 216 ? 23.547 12.125 19.594 1 83 216 LYS A C 1
ATOM 1639 O O . LYS A 1 216 ? 23.844 11.219 20.359 1 83 216 LYS A O 1
ATOM 1644 N N . LEU A 1 217 ? 22.453 12.766 19.625 1 81.94 217 LEU A N 1
ATOM 1645 C CA . LEU A 1 217 ? 21.469 12.453 20.641 1 81.94 217 LEU A CA 1
ATOM 1646 C C . LEU A 1 217 ? 20.609 11.258 20.234 1 81.94 217 LEU A C 1
ATOM 1648 O O . LEU A 1 217 ? 19.859 10.711 21.047 1 81.94 217 LEU A O 1
ATOM 1652 N N . VAL A 1 218 ? 20.719 10.93 18.984 1 82.12 218 VAL A N 1
ATOM 1653 C CA . VAL A 1 218 ? 19.891 9.836 18.469 1 82.12 218 VAL A CA 1
ATOM 1654 C C . VAL A 1 218 ? 20.766 8.641 18.109 1 82.12 218 VAL A C 1
ATOM 1656 O O . VAL A 1 218 ? 21.859 8.805 17.562 1 82.12 218 VAL A O 1
ATOM 1659 N N . GLU A 1 219 ? 20.453 7.516 18.766 1 68.69 219 GLU A N 1
ATOM 1660 C CA . GLU A 1 219 ? 21.141 6.297 18.359 1 68.69 219 GLU A CA 1
ATOM 1661 C C . GLU A 1 219 ? 20.875 5.973 16.891 1 68.69 219 GLU A C 1
ATOM 1663 O O . GLU A 1 219 ? 19.75 5.656 16.516 1 68.69 219 GLU A O 1
ATOM 1668 N N . SER A 1 220 ? 21.719 6.414 16.172 1 61.47 220 SER A N 1
ATOM 1669 C CA . SER A 1 220 ? 21.578 6.152 14.742 1 61.47 220 SER A CA 1
ATOM 1670 C C . SER A 1 220 ? 22.5 5.039 14.273 1 61.47 220 SER A C 1
ATOM 1672 O O . SER A 1 220 ? 22.672 4.816 13.078 1 61.47 220 SER A O 1
ATOM 1674 N N . ASN A 1 221 ? 23.188 4.449 15.414 1 54.84 221 ASN A N 1
ATOM 1675 C CA . ASN A 1 221 ? 24.234 3.516 15 1 54.84 221 ASN A CA 1
ATOM 1676 C C . ASN A 1 221 ? 23.703 2.484 14.008 1 54.84 221 ASN A C 1
ATOM 1678 O O . ASN A 1 221 ? 23.141 1.465 14.414 1 54.84 221 ASN A O 1
ATOM 1682 N N . GLY A 1 222 ? 23.609 2.902 12.703 1 55 222 GLY A N 1
ATOM 1683 C CA . GLY A 1 222 ? 23.438 1.879 11.68 1 55 222 GLY A CA 1
ATOM 1684 C C . GLY A 1 222 ? 22.016 1.762 11.18 1 55 222 GLY A C 1
ATOM 1685 O O . GLY A 1 222 ? 21.5 0.654 11.008 1 55 222 GLY A O 1
ATOM 1686 N N . ILE A 1 223 ? 21.234 2.822 11.461 1 56.25 223 ILE A N 1
ATOM 1687 C CA . ILE A 1 223 ? 19.922 2.611 10.859 1 56.25 223 ILE A CA 1
ATOM 1688 C C . ILE A 1 223 ? 20.094 1.984 9.477 1 56.25 223 ILE A C 1
ATOM 1690 O O . ILE A 1 223 ? 20.672 2.594 8.578 1 56.25 223 ILE A O 1
ATOM 1694 N N . PHE A 1 224 ? 20 0.509 9.555 1 62.62 224 PHE A N 1
ATOM 1695 C CA . PHE A 1 224 ? 20.188 -0.276 8.336 1 62.62 224 PHE A CA 1
ATOM 1696 C C . PHE A 1 224 ? 18.844 -0.514 7.641 1 62.62 224 PHE A C 1
ATOM 1698 O O . PHE A 1 224 ? 17.953 -1.146 8.203 1 62.62 224 PHE A O 1
ATOM 1705 N N . TRP A 1 225 ? 18.75 0.363 6.727 1 83.19 225 TRP A N 1
ATOM 1706 C CA . TRP A 1 225 ? 17.688 0.046 5.797 1 83.19 225 TRP A CA 1
ATOM 1707 C C . TRP A 1 225 ? 18.125 -0.993 4.773 1 83.19 225 TRP A C 1
ATOM 1709 O O . TRP A 1 225 ? 19.266 -0.957 4.305 1 83.19 225 TRP A O 1
ATOM 1719 N N . TRP A 1 226 ? 17.25 -1.977 4.621 1 91.38 226 TRP A N 1
ATOM 1720 C CA . TRP A 1 226 ? 17.625 -3.086 3.744 1 91.38 226 TRP A CA 1
ATOM 1721 C C . TRP A 1 226 ? 18 -2.582 2.354 1 91.38 226 TRP A C 1
ATOM 1723 O O . TRP A 1 226 ? 18.938 -3.078 1.741 1 91.38 226 TRP A O 1
ATOM 1733 N N . LEU A 1 227 ? 17.266 -1.616 1.739 1 92.81 227 LEU A N 1
ATOM 1734 C CA . LEU A 1 227 ? 17.531 -1.07 0.415 1 92.81 227 LEU A CA 1
ATOM 1735 C C . LEU A 1 227 ? 18.734 -0.118 0.455 1 92.81 227 LEU A C 1
ATOM 1737 O O . LEU A 1 227 ? 19.188 0.347 -0.589 1 92.81 227 LEU A O 1
ATOM 1741 N N . ASN A 1 228 ? 19.469 0.096 1.406 1 86.44 228 ASN A N 1
ATOM 1742 C CA . ASN A 1 228 ? 20.703 0.837 1.607 1 86.44 228 ASN A CA 1
ATOM 1743 C C . ASN A 1 228 ? 20.609 2.246 1.027 1 86.44 228 ASN A C 1
ATOM 1745 O O . ASN A 1 228 ? 21.484 2.666 0.271 1 86.44 228 ASN A O 1
ATOM 1749 N N . ARG A 1 229 ? 19.547 2.945 1.192 1 88.62 229 ARG A N 1
ATOM 1750 C CA . ARG A 1 229 ? 19.375 4.355 0.866 1 88.62 229 ARG A CA 1
ATOM 1751 C C . ARG A 1 229 ? 18.438 5.039 1.862 1 88.62 229 ARG A C 1
ATOM 1753 O O . ARG A 1 229 ? 17.641 4.375 2.52 1 88.62 229 ARG A O 1
ATOM 1760 N N . ARG A 1 230 ? 18.578 6.359 1.883 1 89.5 230 ARG A N 1
ATOM 1761 C CA . ARG A 1 230 ? 17.594 7.152 2.617 1 89.5 230 ARG A CA 1
ATOM 1762 C C . ARG A 1 230 ? 16.328 7.328 1.803 1 89.5 230 ARG A C 1
ATOM 1764 O O . ARG A 1 230 ? 16.344 7.281 0.572 1 89.5 230 ARG A O 1
ATOM 1771 N N . GLY A 1 231 ? 15.273 7.418 2.537 1 94.56 231 GLY A N 1
ATOM 1772 C CA . GLY A 1 231 ? 14.031 7.766 1.861 1 94.56 231 GLY A CA 1
ATOM 1773 C C . GLY A 1 231 ? 13.992 9.211 1.401 1 94.56 231 GLY A C 1
ATOM 1774 O O . GLY A 1 231 ? 14.633 10.078 1.997 1 94.56 231 GLY A O 1
ATOM 1775 N N . GLN A 1 232 ? 13.289 9.43 0.316 1 96.75 232 GLN A N 1
ATOM 1776 C CA . GLN A 1 232 ? 12.977 10.773 -0.169 1 96.75 232 GLN A CA 1
ATOM 1777 C C . GLN A 1 232 ? 11.531 11.141 0.127 1 96.75 232 GLN A C 1
ATOM 1779 O O . GLN A 1 232 ? 10.656 10.266 0.185 1 96.75 232 GLN A O 1
ATOM 1784 N N . PRO A 1 233 ? 11.305 12.453 0.331 1 98.06 233 PRO A N 1
ATOM 1785 C CA . PRO A 1 233 ? 9.914 12.867 0.5 1 98.06 233 PRO A CA 1
ATOM 1786 C C . PRO A 1 233 ? 8.992 12.297 -0.583 1 98.06 233 PRO A C 1
ATOM 1788 O O . PRO A 1 233 ? 7.844 11.953 -0.303 1 98.06 233 PRO A O 1
ATOM 1791 N N . SER A 1 234 ? 9.523 12.078 -1.754 1 97.94 234 SER A N 1
ATOM 1792 C CA . SER A 1 234 ? 8.734 11.57 -2.871 1 97.94 234 SER A CA 1
ATOM 1793 C C . SER A 1 234 ? 8.352 10.109 -2.66 1 97.94 234 SER A C 1
ATOM 1795 O O . SER A 1 234 ? 7.348 9.641 -3.201 1 97.94 234 SER A O 1
ATOM 1797 N N . ASP A 1 235 ? 9.133 9.352 -1.877 1 97.94 235 ASP A N 1
ATOM 1798 C CA . ASP A 1 235 ? 8.773 7.98 -1.547 1 97.94 235 ASP A CA 1
ATOM 1799 C C . ASP A 1 235 ? 7.469 7.934 -0.748 1 97.94 235 ASP A C 1
ATOM 1801 O O . ASP A 1 235 ? 6.609 7.086 -1 1 97.94 235 ASP A O 1
ATOM 1805 N N . ILE A 1 236 ? 7.355 8.867 0.161 1 98.44 236 ILE A N 1
ATOM 1806 C CA . ILE A 1 236 ? 6.16 8.938 0.992 1 98.44 236 ILE A CA 1
ATOM 1807 C C . ILE A 1 236 ? 4.984 9.453 0.164 1 98.44 236 ILE A C 1
ATOM 1809 O O . ILE A 1 236 ? 3.879 8.906 0.234 1 98.44 236 ILE A O 1
ATOM 1813 N N . ALA A 1 237 ? 5.289 10.484 -0.611 1 98.69 237 ALA A N 1
ATOM 1814 C CA . ALA A 1 237 ? 4.262 11.086 -1.457 1 98.69 237 ALA A CA 1
ATOM 1815 C C . ALA A 1 237 ? 3.613 10.039 -2.361 1 98.69 237 ALA A C 1
ATOM 1817 O O . ALA A 1 237 ? 2.395 10.039 -2.545 1 98.69 237 ALA A O 1
ATOM 1818 N N . ALA A 1 238 ? 4.391 9.133 -2.904 1 98.19 238 ALA A N 1
ATOM 1819 C CA . ALA A 1 238 ? 3.895 8.094 -3.799 1 98.19 238 ALA A CA 1
ATOM 1820 C C . ALA A 1 238 ? 2.973 7.125 -3.061 1 98.19 238 ALA A C 1
ATOM 1822 O O . ALA A 1 238 ? 1.931 6.727 -3.588 1 98.19 238 ALA A O 1
ATOM 1823 N N . SER A 1 239 ? 3.33 6.75 -1.907 1 98.44 239 SER A N 1
ATOM 1824 C CA . SER A 1 239 ? 2.51 5.859 -1.094 1 98.44 239 SER A CA 1
ATOM 1825 C C . SER A 1 239 ? 1.185 6.516 -0.718 1 98.44 239 SER A C 1
ATOM 1827 O O . SER A 1 239 ? 0.134 5.875 -0.759 1 98.44 239 SER A O 1
ATOM 1829 N N . VAL A 1 240 ? 1.288 7.805 -0.356 1 98.75 240 VAL A N 1
ATOM 1830 C CA . VAL A 1 240 ? 0.066 8.531 -0.028 1 98.75 240 VAL A CA 1
ATOM 1831 C C . VAL A 1 240 ? -0.835 8.609 -1.258 1 98.75 240 VAL A C 1
ATOM 1833 O O . VAL A 1 240 ? -2.047 8.391 -1.163 1 98.75 240 VAL A O 1
ATOM 1836 N N . ALA A 1 241 ? -0.248 8.93 -2.428 1 98.5 241 ALA A N 1
ATOM 1837 C CA . ALA A 1 241 ? -1.025 9 -3.662 1 98.5 241 ALA A CA 1
ATOM 1838 C C . ALA A 1 241 ? -1.76 7.691 -3.926 1 98.5 241 ALA A C 1
ATOM 1840 O O . ALA A 1 241 ? -2.922 7.695 -4.336 1 98.5 241 ALA A O 1
ATOM 1841 N N . TYR A 1 242 ? -1.128 6.582 -3.703 1 97.75 242 TYR A N 1
ATOM 1842 C CA . TYR A 1 242 ? -1.769 5.277 -3.809 1 97.75 242 TYR A CA 1
ATOM 1843 C C . TYR A 1 242 ? -2.918 5.152 -2.818 1 97.75 242 TYR A C 1
ATOM 1845 O O . TYR A 1 242 ? -4.047 4.844 -3.203 1 97.75 242 TYR A O 1
ATOM 1853 N N . LEU A 1 243 ? -2.699 5.445 -1.569 1 98.62 243 LEU A N 1
ATOM 1854 C CA . LEU A 1 243 ? -3.648 5.195 -0.491 1 98.62 243 LEU A CA 1
ATOM 1855 C C . LEU A 1 243 ? -4.902 6.051 -0.658 1 98.62 243 LEU A C 1
ATOM 1857 O O . LEU A 1 243 ? -5.992 5.645 -0.251 1 98.62 243 LEU A O 1
ATOM 1861 N N . VAL A 1 244 ? -4.727 7.219 -1.312 1 98.69 244 VAL A N 1
ATOM 1862 C CA . VAL A 1 244 ? -5.879 8.117 -1.379 1 98.69 244 VAL A CA 1
ATOM 1863 C C . VAL A 1 244 ? -6.617 7.91 -2.701 1 98.69 244 VAL A C 1
ATOM 1865 O O . VAL A 1 244 ? -7.688 8.477 -2.914 1 98.69 244 VAL A O 1
ATOM 1868 N N . SER A 1 245 ? -6.078 7.148 -3.604 1 97.81 245 SER A N 1
ATOM 1869 C CA . SER A 1 245 ? -6.703 6.898 -4.898 1 97.81 245 SER A CA 1
ATOM 1870 C C . SER A 1 245 ? -7.664 5.715 -4.828 1 97.81 245 SER A C 1
ATOM 1872 O O . SER A 1 245 ? -7.723 5.016 -3.812 1 97.81 245 SER A O 1
ATOM 1874 N N . ASP A 1 246 ? -8.344 5.457 -5.895 1 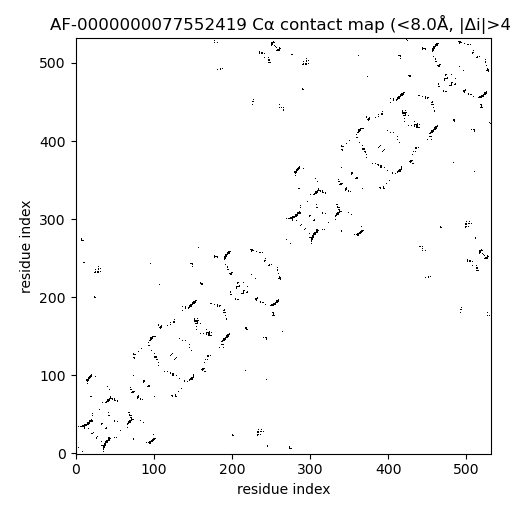95.69 246 ASP A N 1
ATOM 1875 C CA . ASP A 1 246 ? -9.258 4.328 -6.004 1 95.69 246 ASP A CA 1
ATOM 1876 C C . ASP A 1 246 ? -8.5 3.008 -6.113 1 95.69 246 ASP A C 1
ATOM 1878 O O . ASP A 1 246 ? -9.086 1.934 -5.969 1 95.69 246 ASP A O 1
ATOM 1882 N N . ASP A 1 247 ? -7.184 3.088 -6.316 1 95.88 247 ASP A N 1
ATOM 1883 C CA . ASP A 1 247 ? -6.387 1.865 -6.289 1 95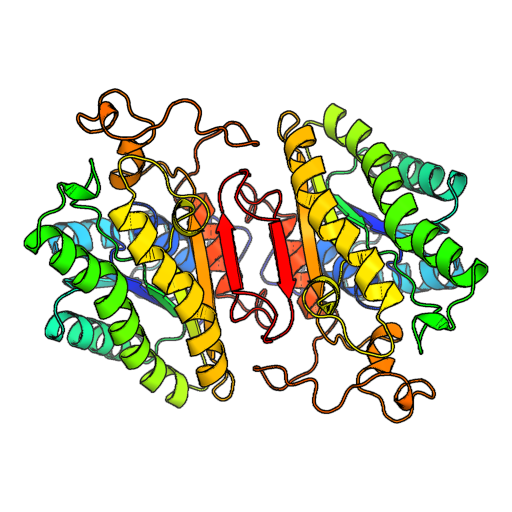.88 247 ASP A CA 1
ATOM 1884 C C . ASP A 1 247 ? -6.422 1.22 -4.906 1 95.88 247 ASP A C 1
ATOM 1886 O O . ASP A 1 247 ? -6.203 0.014 -4.773 1 95.88 247 ASP A O 1
ATOM 1890 N N . ALA A 1 248 ? -6.684 2.021 -3.906 1 98 248 ALA A N 1
ATOM 1891 C CA . ALA A 1 248 ? -6.715 1.516 -2.537 1 98 248 ALA A CA 1
ATOM 1892 C C . ALA A 1 248 ? -8.133 1.519 -1.982 1 98 248 ALA A C 1
ATOM 1894 O O . ALA A 1 248 ? -8.336 1.642 -0.772 1 98 248 ALA A O 1
ATOM 1895 N N . LYS A 1 249 ? -9.156 1.448 -2.834 1 96.5 249 LYS A N 1
ATOM 1896 C CA . LYS A 1 249 ? -10.547 1.612 -2.408 1 96.5 249 LYS A CA 1
ATOM 1897 C C . LYS A 1 249 ? -10.961 0.495 -1.457 1 96.5 249 LYS A C 1
ATOM 1899 O O . LYS A 1 249 ? -12.008 0.585 -0.805 1 96.5 249 LYS A O 1
ATOM 1904 N N . PHE A 1 250 ? -10.172 -0.606 -1.364 1 96.75 250 PHE A N 1
ATOM 1905 C CA . PHE A 1 250 ? -10.492 -1.703 -0.458 1 96.75 250 PHE A CA 1
ATOM 1906 C C . PHE A 1 250 ? -9.461 -1.8 0.658 1 96.75 250 PHE A C 1
ATOM 1908 O O . PHE A 1 250 ? -9.32 -2.85 1.29 1 96.75 250 PHE A O 1
ATOM 1915 N N . VAL A 1 251 ? -8.719 -0.689 0.867 1 97.56 251 VAL A N 1
ATOM 1916 C CA . VAL A 1 251 ? -7.699 -0.602 1.909 1 97.56 251 VAL A CA 1
ATOM 1917 C C . VAL A 1 251 ? -8.094 0.461 2.932 1 97.56 251 VAL A C 1
ATOM 1919 O O . VAL A 1 251 ? -8.141 1.651 2.613 1 97.56 251 VAL A O 1
ATOM 1922 N N . THR A 1 252 ? -8.445 0.036 4.172 1 97.75 252 THR A N 1
ATOM 1923 C CA . THR A 1 252 ? -8.742 0.958 5.262 1 97.75 252 THR A CA 1
ATOM 1924 C C . THR A 1 252 ? -8.336 0.356 6.605 1 97.75 252 THR A C 1
ATOM 1926 O O . THR A 1 252 ? -8.266 -0.867 6.746 1 97.75 252 THR A O 1
ATOM 1929 N N . GLY A 1 253 ? -7.914 1.188 7.508 1 96.56 253 GLY A N 1
ATOM 1930 C CA . GLY A 1 253 ? -7.531 0.759 8.844 1 96.56 253 GLY A CA 1
ATOM 1931 C C . GLY A 1 253 ? -6.098 0.271 8.922 1 96.56 253 GLY A C 1
ATOM 1932 O O . GLY A 1 253 ? -5.703 -0.348 9.914 1 96.56 253 GLY A O 1
ATOM 1933 N N . GLU A 1 254 ? -5.305 0.562 7.863 1 95.5 254 GLU A N 1
ATOM 1934 C CA . GLU A 1 254 ? -3.977 -0.038 7.77 1 95.5 254 GLU A CA 1
ATOM 1935 C C . GLU A 1 254 ? -2.887 0.977 8.102 1 95.5 254 GLU A C 1
ATOM 1937 O O . GLU A 1 254 ? -3.02 2.162 7.793 1 95.5 254 GLU A O 1
ATOM 1942 N N . ASN A 1 255 ? -1.827 0.512 8.719 1 95 255 ASN A N 1
ATOM 1943 C CA . ASN A 1 255 ? -0.593 1.255 8.945 1 95 255 ASN A CA 1
ATOM 1944 C C . ASN A 1 255 ? 0.496 0.852 7.961 1 95 255 ASN A C 1
ATOM 1946 O O . ASN A 1 255 ? 1.077 -0.229 8.07 1 95 255 ASN A O 1
ATOM 1950 N N . HIS A 1 256 ? 0.746 1.693 7.035 1 96.06 256 HIS A N 1
ATOM 1951 C CA . HIS A 1 256 ? 1.619 1.39 5.906 1 96.06 256 HIS A CA 1
ATOM 1952 C C . HIS A 1 256 ? 3.049 1.849 6.176 1 96.06 256 HIS A C 1
ATOM 1954 O O . HIS A 1 256 ? 3.318 3.051 6.23 1 96.06 256 HIS A O 1
ATOM 1960 N N . LEU A 1 257 ? 4.016 0.905 6.297 1 95.56 257 LEU A N 1
ATOM 1961 C CA . LEU A 1 257 ? 5.426 1.227 6.492 1 95.56 257 LEU A CA 1
ATOM 1962 C C . LEU A 1 257 ? 6.102 1.542 5.164 1 95.56 257 LEU A C 1
ATOM 1964 O O . LEU A 1 257 ? 6.043 0.742 4.227 1 95.56 257 LEU A O 1
ATOM 1968 N N . VAL A 1 258 ? 6.645 2.68 5.074 1 96.94 258 VAL A N 1
ATOM 1969 C CA . VAL A 1 258 ? 7.461 3.115 3.943 1 96.94 258 VAL A CA 1
ATOM 1970 C C . VAL A 1 258 ? 8.875 3.428 4.418 1 96.94 258 VAL A C 1
ATOM 1972 O O . VAL A 1 258 ? 9.18 4.57 4.766 1 96.94 258 VAL A O 1
ATOM 1975 N N . THR A 1 259 ? 9.773 2.395 4.418 1 94.44 259 THR A N 1
ATOM 1976 C CA . THR A 1 259 ? 10.984 2.518 5.223 1 94.44 259 THR A CA 1
ATOM 1977 C C . THR A 1 259 ? 12.195 2.021 4.445 1 94.44 259 THR A C 1
ATOM 1979 O O . THR A 1 259 ? 13.328 2.119 4.93 1 94.44 259 THR A O 1
ATOM 1982 N N . GLY A 1 260 ? 11.992 1.433 3.33 1 94.12 260 GLY A N 1
ATOM 1983 C CA . GLY A 1 260 ? 13.086 0.755 2.654 1 94.12 260 GLY A CA 1
ATOM 1984 C C . GLY A 1 260 ? 13.438 -0.585 3.275 1 94.12 260 GLY A C 1
ATOM 1985 O O . GLY A 1 260 ? 14.461 -1.181 2.945 1 94.12 260 GLY A O 1
ATOM 1986 N N . GLY A 1 261 ? 12.602 -1.023 4.148 1 92.56 261 GLY A N 1
ATOM 1987 C CA . GLY A 1 261 ? 12.805 -2.301 4.812 1 92.56 261 GLY A CA 1
ATOM 1988 C C . GLY A 1 261 ? 13.578 -2.184 6.113 1 92.56 261 GLY A C 1
ATOM 1989 O O . GLY A 1 261 ? 14.656 -1.596 6.145 1 92.56 261 GLY A O 1
ATOM 1990 N N . THR A 1 262 ? 13.047 -2.607 7.16 1 87.25 262 THR A N 1
ATOM 1991 C CA . THR A 1 262 ? 13.68 -2.627 8.477 1 87.25 262 THR A CA 1
ATOM 1992 C C . THR A 1 262 ? 13.016 -3.664 9.375 1 87.25 262 THR A C 1
ATOM 1994 O O . THR A 1 262 ? 11.875 -4.074 9.133 1 87.25 262 THR A O 1
ATOM 1997 N N . ASP A 1 263 ? 13.781 -4.113 10.336 1 81 263 ASP A N 1
ATOM 1998 C CA . ASP A 1 263 ? 13.219 -5.023 11.336 1 81 263 ASP A CA 1
ATOM 1999 C C . ASP A 1 263 ? 12.305 -4.281 12.305 1 81 263 ASP A C 1
ATOM 2001 O O . ASP A 1 263 ? 12.781 -3.609 13.219 1 81 263 ASP A O 1
ATOM 2005 N N . CYS A 1 264 ? 10.969 -4.316 11.969 1 76.81 264 CYS A N 1
ATOM 2006 C CA . CYS A 1 264 ? 10.109 -3.59 12.906 1 76.81 264 CYS A CA 1
ATOM 2007 C C . CYS A 1 264 ? 8.773 -4.293 13.078 1 76.81 264 CYS A C 1
ATOM 2009 O O . CYS A 1 264 ? 7.914 -3.826 13.828 1 76.81 264 CYS A O 1
ATOM 2011 N N . ARG A 1 265 ? 8.469 -5.211 12.328 1 72.88 265 ARG A N 1
ATOM 2012 C CA . ARG A 1 265 ? 7.258 -5.992 12.523 1 72.88 265 ARG A CA 1
ATOM 2013 C C . ARG A 1 265 ? 7.355 -7.344 11.82 1 72.88 265 ARG A C 1
ATOM 2015 O O . ARG A 1 265 ? 8.234 -7.551 10.984 1 72.88 265 ARG A O 1
ATOM 2022 N N . LEU A 1 266 ? 6.531 -8.305 12.352 1 65.88 266 LEU A N 1
ATOM 2023 C CA . LEU A 1 266 ? 6.414 -9.586 11.672 1 65.88 266 LEU A CA 1
ATOM 2024 C C . LEU A 1 266 ? 5.559 -9.461 10.414 1 65.88 266 LEU A C 1
ATOM 2026 O O . LEU A 1 266 ? 4.551 -8.75 10.414 1 65.88 266 LEU A O 1
ATOM 2030 N N . MET B 1 1 ? -3.174 7.609 -28.469 1 30.42 1 MET B N 1
ATOM 2031 C CA . MET B 1 1 ? -2.566 6.898 -27.344 1 30.42 1 MET B CA 1
ATOM 2032 C C . MET B 1 1 ? -3.551 5.914 -26.719 1 30.42 1 MET B C 1
ATOM 2034 O O . MET B 1 1 ? -4.73 6.23 -26.562 1 30.42 1 MET B O 1
ATOM 2038 N N . ALA B 1 2 ? -3.404 4.711 -26.766 1 36.22 2 ALA B N 1
ATOM 2039 C CA . ALA B 1 2 ? -4.406 3.703 -26.422 1 36.22 2 ALA B CA 1
ATOM 2040 C C . ALA B 1 2 ? -5.066 4.02 -25.094 1 36.22 2 ALA B C 1
ATOM 2042 O O . ALA B 1 2 ? -4.395 4.441 -24.141 1 36.22 2 ALA B O 1
ATOM 2043 N N . TYR B 1 3 ? -6.25 4.254 -24.969 1 46.81 3 TYR B N 1
ATOM 2044 C CA . TYR B 1 3 ? -7.078 4.539 -23.812 1 46.81 3 TYR B CA 1
ATOM 2045 C C . TYR B 1 3 ? -6.867 3.49 -22.719 1 46.81 3 TYR B C 1
ATOM 2047 O O . TYR B 1 3 ? -7.047 2.293 -22.969 1 46.81 3 TYR B O 1
ATOM 2055 N N . SER B 1 4 ? -5.75 3.561 -21.922 1 58.38 4 SER B N 1
ATOM 2056 C CA . SER B 1 4 ? -5.609 2.627 -20.797 1 58.38 4 SER B CA 1
ATOM 2057 C C . SER B 1 4 ? -6.828 2.662 -19.891 1 58.38 4 SER B C 1
ATOM 2059 O O . SER B 1 4 ? -7.414 3.723 -19.672 1 58.38 4 SER B O 1
ATOM 2061 N N . LYS B 1 5 ? -7.355 1.466 -19.641 1 74 5 LYS B N 1
ATOM 2062 C CA . LYS B 1 5 ? -8.492 1.284 -18.75 1 74 5 LYS B CA 1
ATOM 2063 C C . LYS B 1 5 ? -8.289 2.043 -17.438 1 74 5 LYS B C 1
ATOM 2065 O O . LYS B 1 5 ? -9.258 2.426 -16.781 1 74 5 LYS B O 1
ATOM 2070 N N . TYR B 1 6 ? -6.945 2.252 -17.328 1 79.56 6 TYR B N 1
ATOM 2071 C CA . TYR B 1 6 ? -6.586 2.908 -16.078 1 79.56 6 TYR B CA 1
ATOM 2072 C C . TYR B 1 6 ? -5.828 4.203 -16.344 1 79.56 6 TYR B C 1
ATOM 2074 O O . TYR B 1 6 ? -5.164 4.344 -17.359 1 79.56 6 TYR B O 1
ATOM 2082 N N . ASN B 1 7 ? -5.941 5.172 -15.578 1 84.06 7 ASN B N 1
ATOM 2083 C CA . ASN B 1 7 ? -5.234 6.441 -15.703 1 84.06 7 ASN B CA 1
ATOM 2084 C C . ASN B 1 7 ? -3.805 6.34 -15.18 1 84.06 7 ASN B C 1
ATOM 2086 O O . ASN B 1 7 ? -3.33 7.23 -14.477 1 84.06 7 ASN B O 1
ATOM 2090 N N . SER B 1 8 ? -3.232 5.094 -15.5 1 89.31 8 SER B N 1
ATOM 2091 C CA . SER B 1 8 ? -1.876 4.855 -15.016 1 89.31 8 SER B CA 1
ATOM 2092 C C . SER B 1 8 ? -1.103 3.949 -15.969 1 89.31 8 SER B C 1
ATOM 2094 O O . SER B 1 8 ? -1.655 2.988 -16.5 1 89.31 8 SER B O 1
ATOM 2096 N N . ARG B 1 9 ? 0.113 4.289 -16.312 1 91.12 9 ARG B N 1
ATOM 2097 C CA . ARG B 1 9 ? 1.038 3.496 -17.109 1 91.12 9 ARG B CA 1
ATOM 2098 C C . ARG B 1 9 ? 2.389 3.357 -16.422 1 91.12 9 ARG B C 1
ATOM 2100 O O . ARG B 1 9 ? 3.432 3.633 -17.016 1 91.12 9 ARG B O 1
ATOM 2107 N N . ARG B 1 10 ? 2.355 2.863 -15.258 1 93.69 10 ARG B N 1
ATOM 2108 C CA . ARG B 1 10 ? 3.527 2.867 -14.383 1 93.69 10 ARG B CA 1
ATOM 2109 C C . ARG B 1 10 ? 4.441 1.686 -14.695 1 93.69 10 ARG B C 1
ATOM 2111 O O . ARG B 1 10 ? 5.582 1.638 -14.227 1 93.69 10 ARG B O 1
ATOM 2118 N N . LEU B 1 11 ? 3.998 0.729 -15.562 1 97.31 11 LEU B N 1
ATOM 2119 C CA . LEU B 1 11 ? 4.75 -0.516 -15.672 1 97.31 11 LEU B CA 1
ATOM 2120 C C . LEU B 1 11 ? 5.305 -0.693 -17.078 1 97.31 11 LEU B C 1
ATOM 2122 O O . LEU B 1 11 ? 5.59 -1.815 -17.5 1 97.31 11 LEU B O 1
ATOM 2126 N N . GLU B 1 12 ? 5.379 0.444 -17.75 1 95.5 12 GLU B N 1
ATOM 2127 C CA . GLU B 1 12 ? 5.965 0.407 -19.078 1 95.5 12 GLU B CA 1
ATOM 2128 C C . GLU B 1 12 ? 7.371 -0.191 -19.062 1 95.5 12 GLU B C 1
ATOM 2130 O O . GLU B 1 12 ? 8.195 0.195 -18.234 1 95.5 12 GLU B O 1
ATOM 2135 N N . GLY B 1 13 ? 7.543 -1.157 -19.906 1 95.88 13 GLY B N 1
ATOM 2136 C CA . GLY B 1 13 ? 8.859 -1.757 -20.062 1 95.88 13 GLY B CA 1
ATOM 2137 C C . GLY B 1 13 ? 9.117 -2.887 -19.078 1 95.88 13 GLY B C 1
ATOM 2138 O O . GLY B 1 13 ? 10.172 -3.525 -19.125 1 95.88 13 GLY B O 1
ATOM 2139 N N . LYS B 1 14 ? 8.195 -3.176 -18.203 1 98.38 14 LYS B N 1
ATOM 2140 C CA . LYS B 1 14 ? 8.375 -4.234 -17.219 1 98.38 14 LYS B CA 1
ATOM 2141 C C . LYS B 1 14 ? 7.82 -5.562 -17.734 1 98.38 14 LYS B C 1
ATOM 2143 O O . LYS B 1 14 ? 6.922 -5.582 -18.578 1 98.38 14 LYS B O 1
ATOM 2148 N N . VAL B 1 15 ? 8.391 -6.648 -17.266 1 98.88 15 VAL B N 1
ATOM 2149 C CA . VAL B 1 15 ? 7.898 -7.992 -17.547 1 98.88 15 VAL B CA 1
ATOM 2150 C C . VAL B 1 15 ? 7.434 -8.664 -16.266 1 98.88 15 VAL B C 1
ATOM 2152 O O . VAL B 1 15 ? 8.203 -8.781 -15.305 1 98.88 15 VAL B O 1
ATOM 2155 N N . ALA B 1 16 ? 6.195 -9.094 -16.297 1 98.94 16 ALA B N 1
ATOM 2156 C CA . ALA B 1 16 ? 5.594 -9.711 -15.109 1 98.94 16 ALA B CA 1
ATOM 2157 C C . ALA B 1 16 ? 5.277 -11.18 -15.359 1 98.94 16 ALA B C 1
ATOM 2159 O O . ALA B 1 16 ? 4.754 -11.547 -16.406 1 98.94 16 ALA B O 1
ATOM 2160 N N . LEU B 1 17 ? 5.652 -11.992 -14.414 1 98.94 17 LEU B N 1
ATOM 2161 C CA . LEU B 1 17 ? 5.348 -13.414 -14.383 1 98.94 17 LEU B CA 1
ATOM 2162 C C . LEU B 1 17 ? 4.375 -13.742 -13.25 1 98.94 17 LEU B C 1
ATOM 2164 O O . LEU B 1 17 ? 4.609 -13.367 -12.102 1 98.94 17 LEU B O 1
ATOM 2168 N N . LEU B 1 18 ? 3.248 -14.383 -13.609 1 98.88 18 LEU B N 1
ATOM 2169 C CA . LEU B 1 18 ? 2.225 -14.664 -12.609 1 98.88 18 LEU B CA 1
ATOM 2170 C C . LEU B 1 18 ? 1.852 -16.141 -12.609 1 98.88 18 LEU B C 1
ATOM 2172 O O . LEU B 1 18 ? 1.622 -16.734 -13.672 1 98.88 18 LEU B O 1
ATOM 2176 N N . THR B 1 19 ? 1.77 -16.719 -11.438 1 98.62 19 THR B N 1
ATOM 2177 C CA . THR B 1 19 ? 1.259 -18.078 -11.312 1 98.62 19 THR B CA 1
ATOM 2178 C C . THR B 1 19 ? -0.245 -18.078 -11.047 1 98.62 19 THR B C 1
ATOM 2180 O O . THR B 1 19 ? -0.786 -17.094 -10.539 1 98.62 19 THR B O 1
ATOM 2183 N N . ALA B 1 20 ? -0.943 -19.188 -11.438 1 97.94 20 ALA B N 1
ATOM 2184 C CA . ALA B 1 20 ? -2.385 -19.297 -11.227 1 97.94 20 ALA B CA 1
ATOM 2185 C C . ALA B 1 20 ? -3.102 -18.016 -11.617 1 97.94 20 ALA B C 1
ATOM 2187 O O . ALA B 1 20 ? -3.811 -17.406 -10.805 1 97.94 20 ALA B O 1
ATOM 2188 N N . SER B 1 21 ? -2.998 -17.688 -12.945 1 98.69 21 SER B N 1
ATOM 2189 C CA . SER B 1 21 ? -3.357 -16.328 -13.328 1 98.69 21 SER B CA 1
ATOM 2190 C C . SER B 1 21 ? -4.309 -16.328 -14.523 1 98.69 21 SER B C 1
ATOM 2192 O O . SER B 1 21 ? -4.238 -15.43 -15.375 1 98.69 21 SER B O 1
ATOM 2194 N N . THR B 1 22 ? -5.145 -17.312 -14.547 1 98.31 22 THR B N 1
ATOM 2195 C CA . THR B 1 22 ? -6.082 -17.359 -15.664 1 98.31 22 THR B CA 1
ATOM 2196 C C . THR B 1 22 ? -7.496 -17.031 -15.195 1 98.31 22 THR B C 1
ATOM 2198 O O . THR B 1 22 ? -8.398 -16.844 -16.016 1 98.31 22 THR B O 1
ATOM 2201 N N . GLU B 1 23 ? -7.711 -16.953 -13.883 1 97.19 23 GLU B N 1
ATOM 2202 C CA . GLU B 1 23 ? -8.984 -16.547 -13.289 1 97.19 23 GLU B CA 1
ATOM 2203 C C . GLU B 1 23 ? -8.766 -15.781 -11.984 1 97.19 23 GLU B C 1
ATOM 2205 O O . GLU B 1 23 ? -7.641 -15.719 -11.477 1 97.19 23 GLU B O 1
ATOM 2210 N N . GLY B 1 24 ? -9.844 -15.156 -11.539 1 97.5 24 GLY B N 1
ATOM 2211 C CA . GLY B 1 24 ? -9.852 -14.562 -10.211 1 97.5 24 GLY B CA 1
ATOM 2212 C C . GLY B 1 24 ? -8.812 -13.469 -10.039 1 97.5 24 GLY B C 1
ATOM 2213 O O . GLY B 1 24 ? -8.664 -12.609 -10.906 1 97.5 24 GLY B O 1
ATOM 2214 N N . ILE B 1 25 ? -8.148 -13.516 -8.898 1 98.38 25 ILE B N 1
ATOM 2215 C CA . ILE B 1 25 ? -7.176 -12.484 -8.531 1 98.38 25 ILE B CA 1
ATOM 2216 C C . ILE B 1 25 ? -6.016 -12.5 -9.523 1 98.38 25 ILE B C 1
ATOM 2218 O O . ILE B 1 25 ? -5.559 -11.438 -9.961 1 98.38 25 ILE B O 1
ATOM 2222 N N . GLY B 1 26 ? -5.586 -13.695 -9.922 1 98.62 26 GLY B N 1
ATOM 2223 C CA . GLY B 1 26 ? -4.48 -13.812 -10.859 1 98.62 26 GLY B CA 1
ATOM 2224 C C . GLY B 1 26 ? -4.766 -13.156 -12.203 1 98.62 26 GLY B C 1
ATOM 2225 O O . GLY B 1 26 ? -3.957 -12.367 -12.695 1 98.62 26 GLY B O 1
ATOM 2226 N N . TYR B 1 27 ? -5.898 -13.438 -12.711 1 98.75 27 TYR B N 1
ATOM 2227 C CA . TYR B 1 27 ? -6.258 -12.867 -14 1 98.75 27 TYR B CA 1
ATOM 2228 C C . TYR B 1 27 ? -6.41 -11.352 -13.898 1 98.75 27 TYR B C 1
ATOM 2230 O O . TYR B 1 27 ? -5.895 -10.617 -14.742 1 98.75 27 TYR B O 1
ATOM 2238 N N . ALA B 1 28 ? -7.129 -10.914 -12.875 1 98.62 28 ALA B N 1
ATOM 2239 C CA . ALA B 1 28 ? -7.34 -9.477 -12.695 1 98.62 28 ALA B CA 1
ATOM 2240 C C . ALA B 1 28 ? -6.012 -8.742 -12.57 1 98.62 28 ALA B C 1
ATOM 2242 O O . ALA B 1 28 ? -5.863 -7.625 -13.07 1 98.62 28 ALA B O 1
ATOM 2243 N N . THR B 1 29 ? -5.086 -9.352 -11.891 1 98.81 29 THR B N 1
ATOM 2244 C CA . THR B 1 29 ? -3.777 -8.734 -11.703 1 98.81 29 THR B CA 1
ATOM 2245 C C . THR B 1 29 ? -3.01 -8.695 -13.023 1 98.81 29 THR B C 1
ATOM 2247 O O . THR B 1 29 ? -2.428 -7.668 -13.383 1 98.81 29 THR B O 1
ATOM 2250 N N . ALA B 1 30 ? -3.051 -9.797 -13.75 1 98.81 30 ALA B N 1
ATOM 2251 C CA . ALA B 1 30 ? -2.41 -9.82 -15.062 1 98.81 30 ALA B CA 1
ATOM 2252 C C . ALA B 1 30 ? -2.971 -8.727 -15.961 1 98.81 30 ALA B C 1
ATOM 2254 O O . ALA B 1 30 ? -2.215 -7.996 -16.609 1 98.81 30 ALA B O 1
ATOM 2255 N N . GLU B 1 31 ? -4.266 -8.633 -15.977 1 98.44 31 GLU B N 1
ATOM 2256 C CA . GLU B 1 31 ? -4.93 -7.637 -16.797 1 98.44 31 GLU B CA 1
ATOM 2257 C C . GLU B 1 31 ? -4.527 -6.223 -16.391 1 98.44 31 GLU B C 1
ATOM 2259 O O . GLU B 1 31 ? -4.195 -5.395 -17.25 1 98.44 31 GLU B O 1
ATOM 2264 N N . ARG B 1 32 ? -4.523 -5.941 -15.117 1 98.31 32 ARG B N 1
ATOM 2265 C CA . ARG B 1 32 ? -4.18 -4.625 -14.586 1 98.31 32 ARG B CA 1
ATOM 2266 C C . ARG B 1 32 ? -2.744 -4.25 -14.945 1 98.31 32 ARG B C 1
ATOM 2268 O O . ARG B 1 32 ? -2.488 -3.15 -15.438 1 98.31 32 ARG B O 1
ATOM 2275 N N . LEU B 1 33 ? -1.815 -5.172 -14.711 1 98.56 33 LEU B N 1
ATOM 2276 C CA . LEU B 1 33 ? -0.409 -4.891 -14.984 1 98.56 33 LEU B CA 1
ATOM 2277 C C . LEU B 1 33 ? -0.178 -4.648 -16.469 1 98.56 33 LEU B C 1
ATOM 2279 O O . LEU B 1 33 ? 0.566 -3.74 -16.844 1 98.56 33 LEU B O 1
ATOM 2283 N N . ALA B 1 34 ? -0.837 -5.41 -17.281 1 98.25 34 ALA B N 1
ATOM 2284 C CA . ALA B 1 34 ? -0.681 -5.266 -18.734 1 98.25 34 ALA B CA 1
ATOM 2285 C C . ALA B 1 34 ? -1.237 -3.926 -19.203 1 98.25 34 ALA B C 1
ATOM 2287 O O . ALA B 1 34 ? -0.617 -3.246 -20.031 1 98.25 34 ALA B O 1
ATOM 2288 N N . HIS B 1 35 ? -2.369 -3.576 -18.672 1 96.94 35 HIS B N 1
ATOM 2289 C CA . HIS B 1 35 ? -2.969 -2.305 -19.062 1 96.94 35 HIS B CA 1
ATOM 2290 C C . HIS B 1 35 ? -2.117 -1.129 -18.594 1 96.94 35 HIS B C 1
ATOM 2292 O O . HIS B 1 35 ? -2.211 -0.03 -19.156 1 96.94 35 HIS B O 1
ATOM 2298 N N . GLU B 1 36 ? -1.325 -1.385 -17.609 1 96.69 36 GLU B N 1
ATOM 2299 C CA . GLU B 1 36 ? -0.441 -0.315 -17.156 1 96.69 36 GLU B CA 1
ATOM 2300 C C . GLU B 1 36 ? 0.898 -0.359 -17.891 1 96.69 36 GLU B C 1
ATOM 2302 O O . GLU B 1 36 ? 1.826 0.373 -17.547 1 96.69 36 GLU B O 1
ATOM 2307 N N . GLY B 1 37 ? 1.069 -1.318 -18.906 1 96.69 37 GLY B N 1
ATOM 2308 C CA . GLY B 1 37 ? 2.191 -1.241 -19.828 1 96.69 37 GLY B CA 1
ATOM 2309 C C . GLY B 1 37 ? 3.129 -2.43 -19.734 1 96.69 37 GLY B C 1
ATOM 2310 O O . GLY B 1 37 ? 4.043 -2.576 -20.547 1 96.69 37 GLY B O 1
ATOM 2311 N N . ALA B 1 38 ? 2.914 -3.311 -18.812 1 98.44 38 ALA B N 1
ATOM 2312 C CA . ALA B 1 38 ? 3.811 -4.453 -18.641 1 98.44 38 ALA B CA 1
ATOM 2313 C C . ALA B 1 38 ? 3.566 -5.508 -19.719 1 98.44 38 ALA B C 1
ATOM 2315 O O . ALA B 1 38 ? 2.455 -5.621 -20.234 1 98.44 38 ALA B O 1
ATOM 2316 N N . LYS B 1 39 ? 4.594 -6.211 -20 1 98.81 39 LYS B N 1
ATOM 2317 C CA . LYS B 1 39 ? 4.422 -7.523 -20.625 1 98.81 39 LYS B CA 1
ATOM 2318 C C . LYS B 1 39 ? 4.148 -8.594 -19.562 1 98.81 39 LYS B C 1
ATOM 2320 O O . LYS B 1 39 ? 4.777 -8.609 -18.5 1 98.81 39 LYS B O 1
ATOM 2325 N N . VAL B 1 40 ? 3.176 -9.453 -19.906 1 98.88 40 VAL B N 1
ATOM 2326 C CA . VAL B 1 40 ? 2.762 -10.375 -18.844 1 98.88 40 VAL B CA 1
ATOM 2327 C C . VAL B 1 40 ? 2.828 -11.812 -19.359 1 98.88 40 VAL B C 1
ATOM 2329 O O . VAL B 1 40 ? 2.496 -12.078 -20.516 1 98.88 40 VAL B O 1
ATOM 2332 N N . VAL B 1 41 ? 3.359 -12.711 -18.5 1 98.94 41 VAL B N 1
ATOM 2333 C CA . VAL B 1 41 ? 3.314 -14.148 -18.703 1 98.94 41 VAL B CA 1
ATOM 2334 C C . VAL B 1 41 ? 2.387 -14.789 -17.672 1 98.94 41 VAL B C 1
ATOM 2336 O O . VAL B 1 41 ? 2.645 -14.719 -16.469 1 98.94 41 VAL B O 1
ATOM 2339 N N . ILE B 1 42 ? 1.322 -15.398 -18.219 1 98.94 42 ILE B N 1
ATOM 2340 C CA . ILE B 1 42 ? 0.344 -16.016 -17.328 1 98.94 42 ILE B CA 1
ATOM 2341 C C . ILE B 1 42 ? 0.495 -17.531 -17.359 1 98.94 42 ILE B C 1
ATOM 2343 O O . ILE B 1 42 ? 1.142 -18.078 -18.25 1 98.94 42 ILE B O 1
ATOM 2347 N N . SER B 1 43 ? -0.099 -18.188 -16.328 1 98.75 43 SER B N 1
ATOM 2348 C CA . SER B 1 43 ? 0.005 -19.641 -16.266 1 98.75 43 SER B CA 1
ATOM 2349 C C . SER B 1 43 ? -1.135 -20.25 -15.453 1 98.75 43 SER B C 1
ATOM 2351 O O . SER B 1 43 ? -1.735 -19.562 -14.625 1 98.75 43 SER B O 1
ATOM 2353 N N . SER B 1 44 ? -1.451 -21.406 -15.734 1 97.38 44 SER B N 1
ATOM 2354 C CA . SER B 1 44 ? -2.342 -22.297 -14.977 1 97.38 44 SER B CA 1
ATOM 2355 C C . SER B 1 44 ? -2.09 -23.75 -15.32 1 97.38 44 SER B C 1
ATOM 2357 O O . SER B 1 44 ? -1.373 -24.062 -16.281 1 97.38 44 SER B O 1
ATOM 2359 N N . ARG B 1 45 ? -2.627 -24.641 -14.57 1 96.19 45 ARG B N 1
ATOM 2360 C CA . ARG B 1 45 ? -2.398 -26.062 -14.805 1 96.19 45 ARG B CA 1
ATOM 2361 C C . ARG B 1 45 ? -3.191 -26.547 -16 1 96.19 45 ARG B C 1
ATOM 2363 O O . ARG B 1 45 ? -2.947 -27.641 -16.516 1 96.19 45 ARG B O 1
ATOM 2370 N N . ASN B 1 46 ? -4.156 -25.766 -16.516 1 96.69 46 ASN B N 1
ATOM 2371 C CA . ASN B 1 46 ? -5.051 -26.141 -17.594 1 96.69 46 ASN B CA 1
ATOM 2372 C C . ASN B 1 46 ? -4.777 -25.344 -18.859 1 96.69 46 ASN B C 1
ATOM 2374 O O . ASN B 1 46 ? -4.973 -24.125 -18.875 1 96.69 46 ASN B O 1
ATOM 2378 N N . GLU B 1 47 ? -4.418 -26.016 -19.922 1 97.88 47 GLU B N 1
ATOM 2379 C CA . GLU B 1 47 ? -4.047 -25.375 -21.172 1 97.88 47 GLU B CA 1
ATOM 2380 C C . GLU B 1 47 ? -5.211 -24.562 -21.734 1 97.88 47 GLU B C 1
ATOM 2382 O O . GLU B 1 47 ? -5.016 -23.469 -22.266 1 97.88 47 GLU B O 1
ATOM 2387 N N . THR B 1 48 ? -6.395 -25.141 -21.625 1 98.56 48 THR B N 1
ATOM 2388 C CA . THR B 1 48 ? -7.582 -24.469 -22.141 1 98.56 48 THR B CA 1
ATOM 2389 C C . THR B 1 48 ? -7.801 -23.141 -21.422 1 98.56 48 THR B C 1
ATOM 2391 O O . THR B 1 48 ? -8.148 -22.141 -22.047 1 98.56 48 THR B O 1
ATOM 2394 N N . ASN B 1 49 ? -7.598 -23.156 -20.109 1 98.31 49 ASN B N 1
ATOM 2395 C CA . ASN B 1 49 ? -7.727 -21.938 -19.328 1 98.31 49 ASN B CA 1
ATOM 2396 C C . ASN B 1 49 ? -6.691 -20.891 -19.734 1 98.31 49 ASN B C 1
ATOM 2398 O O . ASN B 1 49 ? -7 -19.703 -19.812 1 98.31 49 ASN B O 1
ATOM 2402 N N . VAL B 1 50 ? -5.477 -21.312 -20.047 1 98.75 50 VAL B N 1
ATOM 2403 C CA . VAL B 1 50 ? -4.414 -20.391 -20.453 1 98.75 50 VAL B CA 1
ATOM 2404 C C . VAL B 1 50 ? -4.789 -19.719 -21.781 1 98.75 50 VAL B C 1
ATOM 2406 O O . VAL B 1 50 ? -4.73 -18.5 -21.891 1 98.75 50 VAL B O 1
ATOM 2409 N N . LYS B 1 51 ? -5.223 -20.516 -22.734 1 98.5 51 LYS B N 1
ATOM 2410 C CA . LYS B 1 51 ? -5.586 -19.984 -24.031 1 98.5 51 LYS B CA 1
ATOM 2411 C C . LYS B 1 51 ? -6.758 -19.016 -23.938 1 98.5 51 LYS B C 1
ATOM 2413 O O . LYS B 1 51 ? -6.73 -17.938 -24.531 1 98.5 51 LYS B O 1
ATOM 2418 N N . LYS B 1 52 ? -7.723 -19.438 -23.172 1 98.69 52 LYS B N 1
ATOM 2419 C CA . LYS B 1 52 ? -8.898 -18.594 -22.984 1 98.69 52 LYS B CA 1
ATOM 2420 C C . LYS B 1 52 ? -8.516 -17.266 -22.328 1 98.69 52 LYS B C 1
ATOM 2422 O O . LYS B 1 52 ? -8.969 -16.203 -22.781 1 98.69 52 LYS B O 1
ATOM 2427 N N . ALA B 1 53 ? -7.73 -17.297 -21.312 1 98.75 53 ALA B N 1
ATOM 2428 C CA . ALA B 1 53 ? -7.312 -16.094 -20.594 1 98.75 53 ALA B CA 1
ATOM 2429 C C . ALA B 1 53 ? -6.492 -15.172 -21.5 1 98.75 53 ALA B C 1
ATOM 2431 O O . ALA B 1 53 ? -6.641 -13.945 -21.453 1 98.75 53 ALA B O 1
ATOM 2432 N N . LEU B 1 54 ? -5.613 -15.727 -22.297 1 98.75 54 LEU B N 1
ATOM 2433 C CA . LEU B 1 54 ? -4.824 -14.93 -23.234 1 98.75 54 LEU B CA 1
ATOM 2434 C C . LEU B 1 54 ? -5.73 -14.18 -24.203 1 98.75 54 LEU B C 1
ATOM 2436 O O . LEU B 1 54 ? -5.539 -12.984 -24.453 1 98.75 54 LEU B O 1
ATOM 2440 N N . GLN B 1 55 ? -6.695 -14.891 -24.719 1 98.69 55 GLN B N 1
ATOM 2441 C CA . GLN B 1 55 ? -7.629 -14.258 -25.641 1 98.69 55 GLN B CA 1
ATOM 2442 C C . GLN B 1 55 ? -8.414 -13.141 -24.953 1 98.69 55 GLN B C 1
ATOM 2444 O O . GLN B 1 55 ? -8.633 -12.078 -25.547 1 98.69 55 GLN B O 1
ATOM 2449 N N . GLN B 1 56 ? -8.797 -13.375 -23.734 1 98.5 56 GLN B N 1
ATOM 2450 C CA . GLN B 1 56 ? -9.516 -12.367 -22.969 1 98.5 56 GLN B CA 1
ATOM 2451 C C . GLN B 1 56 ? -8.656 -11.125 -22.766 1 98.5 56 GLN B C 1
ATOM 2453 O O . GLN B 1 56 ? -9.148 -9.992 -22.844 1 98.5 56 GLN B O 1
ATOM 2458 N N . LEU B 1 57 ? -7.41 -11.312 -22.438 1 98.25 57 LEU B N 1
ATOM 2459 C CA . LEU B 1 57 ? -6.492 -10.195 -22.266 1 98.25 57 LEU B CA 1
ATOM 2460 C C . LEU B 1 57 ? -6.367 -9.383 -23.547 1 98.25 57 LEU B C 1
ATOM 2462 O O . LEU B 1 57 ? -6.426 -8.156 -23.516 1 98.25 57 LEU B O 1
ATOM 2466 N N . ILE B 1 58 ? -6.25 -10.078 -24.641 1 98 58 ILE B N 1
ATOM 2467 C CA . ILE B 1 58 ? -6.117 -9.414 -25.938 1 98 58 ILE B CA 1
ATOM 2468 C C . ILE B 1 58 ? -7.41 -8.672 -26.266 1 98 58 ILE B C 1
ATOM 2470 O O . ILE B 1 58 ? -7.375 -7.508 -26.672 1 98 58 ILE B O 1
ATOM 2474 N N . ASP B 1 59 ? -8.539 -9.273 -25.969 1 97.38 59 ASP B N 1
ATOM 2475 C CA . ASP B 1 59 ? -9.844 -8.68 -26.25 1 97.38 59 ASP B CA 1
ATOM 2476 C C . ASP B 1 59 ? -10.07 -7.434 -25.391 1 97.38 59 ASP B C 1
ATOM 2478 O O . ASP B 1 59 ? -10.844 -6.551 -25.781 1 97.38 59 ASP B O 1
ATOM 2482 N N . SER B 1 60 ? -9.445 -7.414 -24.281 1 95.69 60 SER B N 1
ATOM 2483 C CA . SER B 1 60 ? -9.617 -6.277 -23.375 1 95.69 60 SER B CA 1
ATOM 2484 C C . SER B 1 60 ? -8.836 -5.062 -23.875 1 95.69 60 SER B C 1
ATOM 2486 O O . SER B 1 60 ? -8.953 -3.977 -23.297 1 95.69 60 SER B O 1
ATOM 2488 N N . GLY B 1 61 ? -7.98 -5.27 -24.875 1 95.56 61 GLY B N 1
ATOM 2489 C CA . GLY B 1 61 ? -7.281 -4.148 -25.469 1 95.56 61 GLY B CA 1
ATOM 2490 C C . GLY B 1 61 ? -5.773 -4.23 -25.328 1 95.56 61 GLY B C 1
ATOM 2491 O O . GLY B 1 61 ? -5.051 -3.314 -25.719 1 95.56 61 GLY B O 1
ATOM 2492 N N . ILE B 1 62 ? -5.246 -5.266 -24.797 1 96.62 62 ILE B N 1
ATOM 2493 C CA . ILE B 1 62 ? -3.811 -5.449 -24.625 1 96.62 62 ILE B CA 1
ATOM 2494 C C . ILE B 1 62 ? -3.193 -5.984 -25.922 1 96.62 62 ILE B C 1
ATOM 2496 O O . ILE B 1 62 ? -3.701 -6.945 -26.5 1 96.62 62 ILE B O 1
ATOM 2500 N N . PRO B 1 63 ? -2.121 -5.383 -26.391 1 96.69 63 PRO B N 1
ATOM 2501 C CA . PRO B 1 63 ? -1.455 -5.918 -27.578 1 96.69 63 PRO B CA 1
ATOM 2502 C C . PRO B 1 63 ? -1.029 -7.375 -27.406 1 96.69 63 PRO B C 1
ATOM 2504 O O . PRO B 1 63 ? -0.479 -7.746 -26.375 1 96.69 63 PRO B O 1
ATOM 2507 N N . SER B 1 64 ? -1.276 -8.133 -28.422 1 97.81 64 SER B N 1
ATOM 2508 C CA . SER B 1 64 ? -0.999 -9.562 -28.344 1 97.81 64 SER B CA 1
ATOM 2509 C C . SER B 1 64 ? 0.48 -9.828 -28.094 1 97.81 64 SER B C 1
ATOM 2511 O O . SER B 1 64 ? 0.835 -10.82 -27.453 1 97.81 64 SER B O 1
ATOM 2513 N N . GLU B 1 65 ? 1.314 -8.953 -28.5 1 98 65 GLU B N 1
ATOM 2514 C CA . GLU B 1 65 ? 2.752 -9.141 -28.328 1 98 65 GLU B CA 1
ATOM 2515 C C . GLU B 1 65 ? 3.17 -8.93 -26.875 1 98 65 GLU B C 1
ATOM 2517 O O . GLU B 1 65 ? 4.289 -9.266 -26.484 1 98 65 GLU B O 1
ATOM 2522 N N . ASN B 1 66 ? 2.27 -8.359 -26.062 1 98.31 66 ASN B N 1
ATOM 2523 C CA . ASN B 1 66 ? 2.6 -8.047 -24.688 1 98.31 66 ASN B CA 1
ATOM 2524 C C . ASN B 1 66 ? 2.092 -9.125 -23.734 1 98.31 66 ASN B C 1
ATOM 2526 O O . ASN B 1 66 ? 2.229 -8.992 -22.516 1 98.31 66 ASN B O 1
ATOM 2530 N N . VAL B 1 67 ? 1.504 -10.188 -24.266 1 98.69 67 VAL B N 1
ATOM 2531 C CA . VAL B 1 67 ? 0.989 -11.234 -23.391 1 98.69 67 VAL B CA 1
ATOM 2532 C C . VAL B 1 67 ? 1.398 -12.609 -23.922 1 98.69 67 VAL B C 1
ATOM 2534 O O . VAL B 1 67 ? 1.464 -12.812 -25.141 1 98.69 67 VAL B O 1
ATOM 2537 N N . SER B 1 68 ? 1.704 -13.516 -23.047 1 98.81 68 SER B N 1
ATOM 2538 C CA . SER B 1 68 ? 1.984 -14.914 -23.328 1 98.81 68 SER B CA 1
ATOM 2539 C C . SER B 1 68 ? 1.647 -15.805 -22.141 1 98.81 68 SER B C 1
ATOM 2541 O O . SER B 1 68 ? 1.308 -15.305 -21.062 1 98.81 68 SER B O 1
ATOM 2543 N N . GLY B 1 69 ? 1.562 -17.062 -22.359 1 98.75 69 GLY B N 1
ATOM 2544 C CA . GLY B 1 69 ? 1.206 -17.969 -21.266 1 98.75 69 GLY B CA 1
ATOM 2545 C C . GLY B 1 69 ? 1.528 -19.422 -21.562 1 98.75 69 GLY B C 1
ATOM 2546 O O . GLY B 1 69 ? 1.69 -19.797 -22.734 1 98.75 69 GLY B O 1
ATOM 2547 N N . THR B 1 70 ? 1.678 -20.188 -20.547 1 98.75 70 THR B N 1
ATOM 2548 C CA . THR B 1 70 ? 1.944 -21.609 -20.672 1 98.75 70 THR B CA 1
ATOM 2549 C C . THR B 1 70 ? 1.37 -22.375 -19.484 1 98.75 70 THR B C 1
ATOM 2551 O O . THR B 1 70 ? 0.938 -21.766 -18.5 1 98.75 70 THR B O 1
ATOM 2554 N N . VAL B 1 71 ? 1.341 -23.625 -19.656 1 98.69 71 VAL B N 1
ATOM 2555 C CA . VAL B 1 71 ? 0.863 -24.5 -18.594 1 98.69 71 VAL B CA 1
ATOM 2556 C C . VAL B 1 71 ? 1.903 -24.594 -17.484 1 98.69 71 VAL B C 1
ATOM 2558 O O . VAL B 1 71 ? 3.098 -24.734 -17.75 1 98.69 71 VAL B O 1
ATOM 2561 N N . CYS B 1 72 ? 1.403 -24.484 -16.25 1 98.62 72 CYS B N 1
ATOM 2562 C CA . CYS B 1 72 ? 2.275 -24.641 -15.094 1 98.62 72 CYS B CA 1
ATOM 2563 C C . CYS B 1 72 ? 1.479 -25.078 -13.867 1 98.62 72 CYS B C 1
ATOM 2565 O O . CYS B 1 72 ? 0.621 -24.344 -13.383 1 98.62 72 CYS B O 1
ATOM 2567 N N . HIS B 1 73 ? 1.703 -26.297 -13.469 1 97.69 73 HIS B N 1
ATOM 2568 C CA . HIS B 1 73 ? 1.353 -26.672 -12.102 1 97.69 73 HIS B CA 1
ATOM 2569 C C . HIS B 1 73 ? 2.408 -26.188 -11.109 1 97.69 73 HIS B C 1
ATOM 2571 O O . HIS B 1 73 ? 3.516 -26.734 -11.07 1 97.69 73 HIS B O 1
ATOM 2577 N N . ALA B 1 74 ? 2.043 -25.25 -10.281 1 95.69 74 ALA B N 1
ATOM 2578 C CA . ALA B 1 74 ? 3.008 -24.562 -9.43 1 95.69 74 ALA B CA 1
ATOM 2579 C C . ALA B 1 74 ? 3.725 -25.547 -8.5 1 95.69 74 ALA B C 1
ATOM 2581 O O . ALA B 1 74 ? 4.891 -25.344 -8.156 1 95.69 74 ALA B O 1
ATOM 2582 N N . GLY B 1 75 ? 3.033 -26.609 -8.172 1 95.31 75 GLY B N 1
ATOM 2583 C CA . GLY B 1 75 ? 3.639 -27.578 -7.277 1 95.31 75 GLY B CA 1
ATOM 2584 C C . GLY B 1 75 ? 4.633 -28.484 -7.973 1 95.31 75 GLY B C 1
ATOM 2585 O O . GLY B 1 75 ? 5.328 -29.266 -7.32 1 95.31 75 GLY B O 1
ATOM 2586 N N . ASN B 1 76 ? 4.719 -28.406 -9.25 1 96.88 76 ASN B N 1
ATOM 2587 C CA . ASN B 1 76 ? 5.613 -29.234 -10.047 1 96.88 76 ASN B CA 1
ATOM 2588 C C . ASN B 1 76 ? 6.91 -28.5 -10.375 1 96.88 76 ASN B C 1
ATOM 2590 O O . ASN B 1 76 ? 6.902 -27.5 -11.094 1 96.88 76 ASN B O 1
ATOM 2594 N N . PRO B 1 77 ? 8.047 -29.047 -9.883 1 96.19 77 PRO B N 1
ATOM 2595 C CA . PRO B 1 77 ? 9.312 -28.344 -10.078 1 96.19 77 PRO B CA 1
ATOM 2596 C C . PRO B 1 77 ? 9.656 -28.156 -11.555 1 96.19 77 PRO B C 1
ATOM 2598 O O . PRO B 1 77 ? 10.172 -27.094 -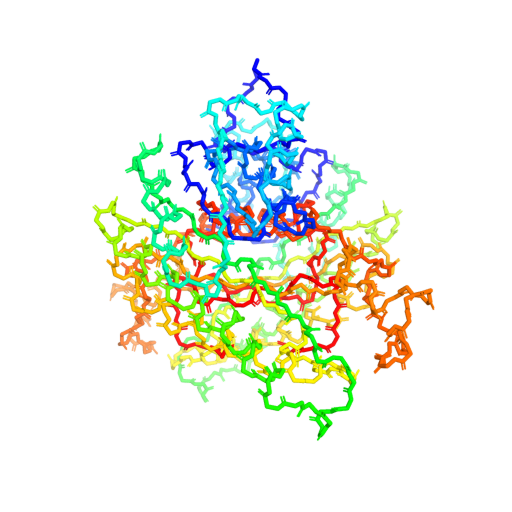11.938 1 96.19 77 PRO B O 1
ATOM 2601 N N . ALA B 1 78 ? 9.367 -29.109 -12.344 1 98.06 78 ALA B N 1
ATOM 2602 C CA . ALA B 1 78 ? 9.672 -29 -13.766 1 98.06 78 ALA B CA 1
ATOM 2603 C C . ALA B 1 78 ? 8.812 -27.922 -14.43 1 98.06 78 ALA B C 1
ATOM 2605 O O . ALA B 1 78 ? 9.281 -27.219 -15.32 1 98.06 78 ALA B O 1
ATOM 2606 N N . HIS B 1 79 ? 7.609 -27.844 -14 1 98.5 79 HIS B N 1
ATOM 2607 C CA . HIS B 1 79 ? 6.723 -26.812 -14.547 1 98.5 79 HIS B CA 1
ATOM 2608 C C . HIS B 1 79 ? 7.184 -25.422 -14.148 1 98.5 79 HIS B C 1
ATOM 2610 O O . HIS B 1 79 ? 7.145 -24.5 -14.961 1 98.5 79 HIS B O 1
ATOM 2616 N N . ARG B 1 80 ? 7.652 -25.266 -12.938 1 98 80 ARG B N 1
ATOM 2617 C CA . ARG B 1 80 ? 8.141 -23.969 -12.484 1 98 80 ARG B CA 1
ATOM 2618 C C . ARG B 1 80 ? 9.359 -23.516 -13.297 1 98 80 ARG B C 1
ATOM 2620 O O . ARG B 1 80 ? 9.414 -22.391 -13.766 1 98 80 ARG B O 1
ATOM 2627 N N . GLN B 1 81 ? 10.25 -24.469 -13.453 1 98.31 81 GLN B N 1
ATOM 2628 C CA . GLN B 1 81 ? 11.43 -24.141 -14.25 1 98.31 81 GLN B CA 1
ATOM 2629 C C . GLN B 1 81 ? 11.039 -23.766 -15.68 1 98.31 81 GLN B C 1
ATOM 2631 O O . GLN B 1 81 ? 11.547 -22.781 -16.219 1 98.31 81 GLN B O 1
ATOM 2636 N N . HIS B 1 82 ? 10.172 -24.547 -16.219 1 98.69 82 HIS B N 1
ATOM 2637 C CA . HIS B 1 82 ? 9.727 -24.281 -17.578 1 98.69 82 HIS B CA 1
ATOM 2638 C C . HIS B 1 82 ? 9.07 -22.906 -17.688 1 98.69 82 HIS B C 1
ATOM 2640 O O . HIS B 1 82 ? 9.289 -22.172 -18.656 1 98.69 82 HIS B O 1
ATOM 2646 N N . LEU B 1 83 ? 8.258 -22.578 -16.734 1 98.75 83 LEU B N 1
ATOM 2647 C CA . LEU B 1 83 ? 7.578 -21.281 -16.75 1 98.75 83 LEU B CA 1
ATOM 2648 C C . LEU B 1 83 ? 8.586 -20.141 -16.766 1 98.75 83 LEU B C 1
ATOM 2650 O O . LEU B 1 83 ? 8.422 -19.172 -17.516 1 98.75 83 LEU B O 1
ATOM 2654 N N . VAL B 1 84 ? 9.641 -20.219 -15.961 1 98.69 84 VAL B N 1
ATOM 2655 C CA . VAL B 1 84 ? 10.68 -19.203 -15.883 1 98.69 84 VAL B CA 1
ATOM 2656 C C . VAL B 1 84 ? 11.43 -19.125 -17.219 1 98.69 84 VAL B C 1
ATOM 2658 O O . VAL B 1 84 ? 11.602 -18.031 -17.766 1 98.69 84 VAL B O 1
ATOM 2661 N N . ASP B 1 85 ? 11.766 -20.266 -17.719 1 98.69 85 ASP B N 1
ATOM 2662 C CA . ASP B 1 85 ? 12.477 -20.297 -18.984 1 98.69 85 ASP B CA 1
ATOM 2663 C C . ASP B 1 85 ? 11.625 -19.703 -20.109 1 98.69 85 ASP B C 1
ATOM 2665 O O . ASP B 1 85 ? 12.133 -18.969 -20.969 1 98.69 85 ASP B O 1
ATOM 2669 N N . PHE B 1 86 ? 10.406 -20.062 -20.094 1 98.75 86 PHE B N 1
ATOM 2670 C CA . PHE B 1 86 ? 9.453 -19.578 -21.078 1 98.75 86 PHE B CA 1
ATOM 2671 C C . PHE B 1 86 ? 9.383 -18.062 -21.078 1 98.75 86 PHE B C 1
ATOM 2673 O O . PHE B 1 86 ? 9.438 -17.422 -22.125 1 98.75 86 PHE B O 1
ATOM 2680 N N . ALA B 1 87 ? 9.273 -17.469 -19.906 1 98.75 87 ALA B N 1
ATOM 2681 C CA . ALA B 1 87 ? 9.211 -16.016 -19.766 1 98.75 87 ALA B CA 1
ATOM 2682 C C . ALA B 1 87 ? 10.492 -15.367 -20.281 1 98.75 87 ALA B C 1
ATOM 2684 O O . ALA B 1 87 ? 10.438 -14.352 -20.984 1 98.75 87 ALA B O 1
ATOM 2685 N N . LEU B 1 88 ? 11.633 -15.891 -19.922 1 98.56 88 LEU B N 1
ATOM 2686 C CA . LEU B 1 88 ? 12.922 -15.352 -20.328 1 98.56 88 LEU B CA 1
ATOM 2687 C C . LEU B 1 88 ? 13.094 -15.438 -21.828 1 98.56 88 LEU B C 1
ATOM 2689 O O . LEU B 1 88 ? 13.633 -14.516 -22.453 1 98.56 88 LEU B O 1
ATOM 2693 N N . GLN B 1 89 ? 12.695 -16.547 -22.344 1 98.5 89 GLN B N 1
ATOM 2694 C CA . GLN B 1 89 ? 12.781 -16.703 -23.797 1 98.5 89 GLN B CA 1
ATOM 2695 C C . GLN B 1 89 ? 11.867 -15.711 -24.516 1 98.5 89 GLN B C 1
ATOM 2697 O O . GLN B 1 89 ? 12.25 -15.133 -25.531 1 98.5 89 GLN B O 1
ATOM 2702 N N . LYS B 1 90 ? 10.719 -15.539 -24 1 98.56 90 LYS B N 1
ATOM 2703 C CA . LYS B 1 90 ? 9.711 -14.719 -24.672 1 98.56 90 LYS B CA 1
ATOM 2704 C C . LYS B 1 90 ? 10.031 -13.234 -24.547 1 98.56 90 LYS B C 1
ATOM 2706 O O . LYS B 1 90 ? 9.906 -12.484 -25.516 1 98.56 90 LYS B O 1
ATOM 2711 N N . PHE B 1 91 ? 10.43 -12.812 -23.344 1 98.56 91 PHE B N 1
ATOM 2712 C CA . PHE B 1 91 ? 10.492 -11.375 -23.125 1 98.56 91 PHE B CA 1
ATOM 2713 C C . PHE B 1 91 ? 11.867 -10.961 -22.641 1 98.56 91 PHE B C 1
ATOM 2715 O O . PHE B 1 91 ? 12.125 -9.773 -22.406 1 98.56 91 PHE B O 1
ATOM 2722 N N . GLY B 1 92 ? 12.789 -11.844 -22.297 1 98.06 92 GLY B N 1
ATOM 2723 C CA . GLY B 1 92 ? 14.195 -11.57 -22.078 1 98.06 92 GLY B CA 1
ATOM 2724 C C . GLY B 1 92 ? 14.531 -11.32 -20.625 1 98.06 92 GLY B C 1
ATOM 2725 O O . GLY B 1 92 ? 15.703 -11.391 -20.234 1 98.06 92 GLY B O 1
ATOM 2726 N N . LYS B 1 93 ? 13.531 -11 -19.812 1 98.5 93 LYS B N 1
ATOM 2727 C CA . LYS B 1 93 ? 13.758 -10.719 -18.391 1 98.5 93 LYS B CA 1
ATOM 2728 C C . LYS B 1 93 ? 12.484 -10.938 -17.578 1 98.5 93 LYS B C 1
ATOM 2730 O O . LYS B 1 93 ? 11.422 -11.203 -18.141 1 98.5 93 LYS B O 1
ATOM 2735 N N . ILE B 1 94 ? 12.648 -10.914 -16.328 1 98.81 94 ILE B N 1
ATOM 2736 C CA . ILE B 1 94 ? 11.547 -10.898 -15.375 1 98.81 94 ILE B CA 1
ATOM 2737 C C . ILE B 1 94 ? 11.773 -9.789 -14.344 1 98.81 94 ILE B C 1
ATOM 2739 O O . ILE B 1 94 ? 12.727 -9.852 -13.562 1 98.81 94 ILE B O 1
ATOM 2743 N N . ASP B 1 95 ? 10.898 -8.82 -14.297 1 98.88 95 ASP B N 1
ATOM 2744 C CA . ASP B 1 95 ? 10.992 -7.711 -13.359 1 98.88 95 ASP B CA 1
ATOM 2745 C C . ASP B 1 95 ? 10.07 -7.922 -12.164 1 98.88 95 ASP B C 1
ATOM 2747 O O . ASP B 1 95 ? 10.344 -7.422 -11.07 1 98.88 95 ASP B O 1
ATOM 2751 N N . ILE B 1 96 ? 8.977 -8.641 -12.422 1 98.94 96 ILE B N 1
ATOM 2752 C CA . ILE B 1 96 ? 7.906 -8.789 -11.438 1 98.94 96 ILE B CA 1
ATOM 2753 C C . ILE B 1 96 ? 7.488 -10.258 -11.352 1 98.94 96 ILE B C 1
ATOM 2755 O O . ILE B 1 96 ? 7.281 -10.914 -12.375 1 98.94 96 ILE B O 1
ATOM 2759 N N . LEU B 1 97 ? 7.457 -10.75 -10.148 1 98.94 97 LEU B N 1
ATOM 2760 C CA . LEU B 1 97 ? 6.875 -12.055 -9.875 1 98.94 97 LEU B CA 1
ATOM 2761 C C . LEU B 1 97 ? 5.688 -11.938 -8.93 1 98.94 97 LEU B C 1
ATOM 2763 O O . LEU B 1 97 ? 5.82 -11.406 -7.824 1 98.94 97 LEU B O 1
ATOM 2767 N N . PHE B 1 98 ? 4.547 -12.344 -9.383 1 98.94 98 PHE B N 1
ATOM 2768 C CA . PHE B 1 98 ? 3.385 -12.469 -8.508 1 98.94 98 PHE B CA 1
ATOM 2769 C C . PHE B 1 98 ? 3.066 -13.93 -8.227 1 98.94 98 PHE B C 1
ATOM 2771 O O . PHE B 1 98 ? 2.514 -14.625 -9.078 1 98.94 98 PHE B O 1
ATOM 2778 N N . ASN B 1 99 ? 3.492 -14.359 -7.031 1 98.56 99 ASN B N 1
ATOM 2779 C CA . ASN B 1 99 ? 3.127 -15.688 -6.551 1 98.56 99 ASN B CA 1
ATOM 2780 C C . ASN B 1 99 ? 1.668 -15.742 -6.109 1 98.56 99 ASN B C 1
ATOM 2782 O O . ASN B 1 99 ? 1.364 -15.547 -4.93 1 98.56 99 ASN B O 1
ATOM 2786 N N . ASN B 1 100 ? 0.846 -16.109 -7.031 1 98.38 100 ASN B N 1
ATOM 2787 C CA . ASN B 1 100 ? -0.591 -16.078 -6.777 1 98.38 100 ASN B CA 1
ATOM 2788 C C . ASN B 1 100 ? -1.146 -17.469 -6.52 1 98.38 100 ASN B C 1
ATOM 2790 O O . ASN B 1 100 ? -2.225 -17.609 -5.941 1 98.38 100 ASN B O 1
ATOM 2794 N N . ALA B 1 101 ? -0.445 -18.484 -6.973 1 95.31 101 ALA B N 1
ATOM 2795 C CA . ALA B 1 101 ? -0.948 -19.859 -6.84 1 95.31 101 ALA B CA 1
ATOM 2796 C C . ALA B 1 101 ? -1.276 -20.172 -5.383 1 95.31 101 ALA B C 1
ATOM 2798 O O . ALA B 1 101 ? -0.492 -19.875 -4.48 1 95.31 101 ALA B O 1
ATOM 2799 N N . GLY B 1 102 ? -2.41 -20.641 -5.152 1 94.31 102 GLY B N 1
ATOM 2800 C CA . GLY B 1 102 ? -2.895 -21.047 -3.848 1 94.31 102 GLY B CA 1
ATOM 2801 C C . GLY B 1 102 ? -4.094 -21.984 -3.926 1 94.31 102 GLY B C 1
ATOM 2802 O O . GLY B 1 102 ? -4.957 -21.812 -4.789 1 94.31 102 GLY B O 1
ATOM 2803 N N . ILE B 1 103 ? -4.113 -22.953 -3.004 1 92.94 103 ILE B N 1
ATOM 2804 C CA . ILE B 1 103 ? -5.215 -23.906 -2.943 1 92.94 103 ILE B CA 1
ATOM 2805 C C . ILE B 1 103 ? -5.695 -24.047 -1.502 1 92.94 103 ILE B C 1
ATOM 2807 O O . ILE B 1 103 ? -4.996 -23.641 -0.565 1 92.94 103 ILE B O 1
ATOM 2811 N N . ASN B 1 104 ? -6.941 -24.438 -1.334 1 91.88 104 ASN B N 1
ATOM 2812 C CA . ASN B 1 104 ? -7.48 -24.812 -0.028 1 91.88 104 ASN B CA 1
ATOM 2813 C C . ASN B 1 104 ? -8.352 -26.062 -0.111 1 91.88 104 ASN B C 1
ATOM 2815 O O . ASN B 1 104 ? -9.57 -25.984 0.035 1 91.88 104 ASN B O 1
ATOM 2819 N N . PRO B 1 105 ? -7.734 -27.203 -0.213 1 88.19 105 PRO B N 1
ATOM 2820 C CA . PRO B 1 105 ? -8.484 -28.469 -0.283 1 88.19 105 PRO B CA 1
ATOM 2821 C C . PRO B 1 105 ? -8.992 -28.922 1.082 1 88.19 105 PRO B C 1
ATOM 2823 O O . PRO B 1 105 ? -9.727 -29.922 1.17 1 88.19 105 PRO B O 1
ATOM 2826 N N . ALA B 1 106 ? -8.656 -28.25 2.146 1 86.75 106 ALA B N 1
ATOM 2827 C CA . ALA B 1 106 ? -8.938 -28.703 3.502 1 86.75 106 ALA B CA 1
ATOM 2828 C C . ALA B 1 106 ? -9.906 -27.781 4.215 1 86.75 106 ALA B C 1
ATOM 2830 O O . ALA B 1 106 ? -9.617 -27.281 5.305 1 86.75 106 ALA B O 1
ATOM 2831 N N . VAL B 1 107 ? -11.062 -27.594 3.719 1 88.06 107 VAL B N 1
ATOM 2832 C CA . VAL B 1 107 ? -12.086 -26.797 4.383 1 88.06 107 VAL B CA 1
ATOM 2833 C C . VAL B 1 107 ? -12.805 -27.641 5.434 1 88.06 107 VAL B C 1
ATOM 2835 O O . VAL B 1 107 ? -13.195 -28.781 5.164 1 88.06 107 VAL B O 1
ATOM 2838 N N . GLY B 1 108 ? -12.898 -27.203 6.637 1 86.88 108 GLY B N 1
ATOM 2839 C CA . GLY B 1 108 ? -13.516 -27.938 7.727 1 86.88 108 GLY B CA 1
ATOM 2840 C C . GLY B 1 108 ? -12.727 -27.875 9.016 1 86.88 108 GLY B C 1
ATOM 2841 O O . GLY B 1 108 ? -11.984 -26.906 9.258 1 86.88 108 GLY B O 1
ATOM 2842 N N . GLU B 1 109 ? -12.898 -28.859 9.836 1 86.81 109 GLU B N 1
ATOM 2843 C CA . GLU B 1 109 ? -12.227 -28.891 11.133 1 86.81 109 GLU B CA 1
ATOM 2844 C C . GLU B 1 109 ? -10.742 -29.219 10.977 1 86.81 109 GLU B C 1
ATOM 2846 O O . GLU B 1 109 ? -10.375 -30.109 10.219 1 86.81 109 GLU B O 1
ATOM 2851 N N . ILE B 1 110 ? -9.953 -28.469 11.688 1 88.31 110 ILE B N 1
ATOM 2852 C CA . ILE B 1 110 ? -8.5 -28.516 11.516 1 88.31 110 ILE B CA 1
ATOM 2853 C C . ILE B 1 110 ? -7.992 -29.922 11.883 1 88.31 110 ILE B C 1
ATOM 2855 O O . ILE B 1 110 ? -7.047 -30.422 11.266 1 88.31 110 ILE B O 1
ATOM 2859 N N . LEU B 1 111 ? -8.641 -30.578 12.82 1 90.44 111 LEU B N 1
ATOM 2860 C CA . LEU B 1 111 ? -8.164 -31.875 13.281 1 90.44 111 LEU B CA 1
ATOM 2861 C C . LEU B 1 111 ? -8.57 -32.969 12.32 1 90.44 111 LEU B C 1
ATOM 2863 O O . LEU B 1 111 ? -8.07 -34.094 12.406 1 90.44 111 LEU B O 1
ATOM 2867 N N . ASP B 1 112 ? -9.414 -32.656 11.367 1 91.12 112 ASP B N 1
ATOM 2868 C CA . ASP B 1 112 ? -9.883 -33.656 10.398 1 91.12 112 ASP B CA 1
ATOM 2869 C C . ASP B 1 112 ? -9.07 -33.594 9.109 1 91.12 112 ASP B C 1
ATOM 2871 O O . ASP B 1 112 ? -9.281 -34.375 8.195 1 91.12 112 ASP B O 1
ATOM 2875 N N . VAL B 1 113 ? -8.172 -32.688 9.031 1 90.88 113 VAL B N 1
ATOM 2876 C CA . VAL B 1 113 ? -7.375 -32.531 7.82 1 90.88 113 VAL B CA 1
ATOM 2877 C C . VAL B 1 113 ? -6.473 -33.75 7.637 1 90.88 113 VAL B C 1
ATOM 2879 O O . VAL B 1 113 ? -5.754 -34.156 8.562 1 90.88 113 VAL B O 1
ATOM 2882 N N . THR B 1 114 ? -6.508 -34.312 6.477 1 94.5 114 THR B N 1
ATOM 2883 C CA . THR B 1 114 ? -5.695 -35.469 6.191 1 94.5 114 THR B CA 1
ATOM 2884 C C . THR B 1 114 ? -4.258 -35.094 5.875 1 94.5 114 THR B C 1
ATOM 2886 O O . THR B 1 114 ? -3.99 -33.938 5.5 1 94.5 114 THR B O 1
ATOM 2889 N N . THR B 1 115 ? -3.389 -36.062 6.008 1 92.38 115 THR B N 1
ATOM 2890 C CA . THR B 1 115 ? -1.992 -35.844 5.652 1 92.38 115 THR B CA 1
ATOM 2891 C C . THR B 1 115 ? -1.864 -35.438 4.191 1 92.38 115 THR B C 1
ATOM 2893 O O . THR B 1 115 ? -1.066 -34.562 3.857 1 92.38 115 THR B O 1
ATOM 2896 N N . SER B 1 116 ? -2.596 -36.094 3.436 1 95.25 116 SER B N 1
ATOM 2897 C CA . SER B 1 116 ? -2.555 -35.781 2.01 1 95.25 116 SER B CA 1
ATOM 2898 C C . SER B 1 116 ? -2.982 -34.344 1.749 1 95.25 116 SER B C 1
ATOM 2900 O O . SER B 1 116 ? -2.354 -33.625 0.957 1 95.25 116 SER B O 1
ATOM 2902 N N . GLN B 1 117 ? -4.008 -33.875 2.404 1 92.56 117 GLN B N 1
ATOM 2903 C CA . GLN B 1 117 ? -4.465 -32.5 2.283 1 92.56 117 GLN B CA 1
ATOM 2904 C C . GLN B 1 117 ? -3.402 -31.531 2.783 1 92.56 117 GLN B C 1
ATOM 2906 O O . GLN B 1 117 ? -3.117 -30.531 2.129 1 92.56 117 GLN B O 1
ATOM 2911 N N . TYR B 1 118 ? -2.875 -31.859 3.869 1 91.44 118 TYR B N 1
ATOM 2912 C CA . TYR B 1 118 ? -1.829 -31.047 4.469 1 91.44 118 TYR B CA 1
ATOM 2913 C C . TYR B 1 118 ? -0.633 -30.922 3.533 1 91.44 118 TYR B C 1
ATOM 2915 O O . TYR B 1 118 ? -0.137 -29.812 3.295 1 91.44 118 TYR B O 1
ATOM 2923 N N . ASP B 1 119 ? -0.22 -32 2.992 1 92.25 119 ASP B N 1
ATOM 2924 C CA . ASP B 1 119 ? 0.932 -32.031 2.096 1 92.25 119 ASP B CA 1
ATOM 2925 C C . ASP B 1 119 ? 0.667 -31.188 0.846 1 92.25 119 ASP B C 1
ATOM 2927 O O . ASP B 1 119 ? 1.542 -30.453 0.389 1 92.25 119 ASP B O 1
ATOM 2931 N N . LYS B 1 120 ? -0.444 -31.328 0.327 1 93.38 120 LYS B N 1
ATOM 2932 C CA . LYS B 1 120 ? -0.8 -30.547 -0.857 1 93.38 120 LYS B CA 1
ATOM 2933 C C . LYS B 1 120 ? -0.778 -29.047 -0.56 1 93.38 120 LYS B C 1
ATOM 2935 O O . LYS B 1 120 ? -0.276 -28.266 -1.362 1 93.38 120 LYS B O 1
ATOM 2940 N N . LEU B 1 121 ? -1.336 -28.688 0.582 1 93.5 121 LEU B N 1
ATOM 2941 C CA . LEU B 1 121 ? -1.334 -27.297 1.011 1 93.5 121 LEU B CA 1
ATOM 2942 C C . LEU B 1 121 ? 0.092 -26.766 1.148 1 93.5 121 LEU B C 1
ATOM 2944 O O . LEU B 1 121 ? 0.411 -25.688 0.646 1 93.5 121 LEU B O 1
ATOM 2948 N N . MET B 1 122 ? 0.941 -27.516 1.721 1 91.31 122 MET B N 1
ATOM 2949 C CA . MET B 1 122 ? 2.33 -27.125 1.937 1 91.31 122 MET B CA 1
ATOM 2950 C C . MET B 1 122 ? 3.078 -27.016 0.612 1 91.31 122 MET B C 1
ATOM 2952 O O . MET B 1 122 ? 3.836 -26.062 0.395 1 91.31 122 MET B O 1
ATOM 2956 N N . ASP B 1 123 ? 2.826 -27.938 -0.236 1 93.25 123 ASP B N 1
ATOM 2957 C CA . ASP B 1 123 ? 3.553 -28.031 -1.499 1 93.25 123 ASP B CA 1
ATOM 2958 C C . ASP B 1 123 ? 3.227 -26.859 -2.408 1 93.25 123 ASP B C 1
ATOM 2960 O O . ASP B 1 123 ? 4.129 -26.25 -2.986 1 93.25 123 ASP B O 1
ATOM 2964 N N . VAL B 1 124 ? 2.02 -26.547 -2.436 1 94.88 124 VAL B N 1
ATOM 2965 C CA . VAL B 1 124 ? 1.591 -25.547 -3.406 1 94.88 124 VAL B CA 1
ATOM 2966 C C . VAL B 1 124 ? 1.679 -24.156 -2.785 1 94.88 124 VAL B C 1
ATOM 2968 O O . VAL B 1 124 ? 2.24 -23.234 -3.385 1 94.88 124 VAL B O 1
ATOM 2971 N N . ASN B 1 125 ? 1.21 -24 -1.548 1 95.56 125 ASN B N 1
ATOM 2972 C CA . ASN B 1 125 ? 1.03 -22.672 -0.975 1 95.56 125 ASN B CA 1
ATOM 2973 C C . ASN B 1 125 ? 2.34 -22.125 -0.418 1 95.56 125 ASN B C 1
ATOM 2975 O O . ASN B 1 125 ? 2.527 -20.906 -0.349 1 95.56 125 ASN B O 1
ATOM 2979 N N . ILE B 1 126 ? 3.244 -23 -0.061 1 93.38 126 ILE B N 1
ATOM 2980 C CA . ILE B 1 126 ? 4.441 -22.516 0.619 1 93.38 126 ILE B CA 1
ATOM 2981 C C . ILE B 1 126 ? 5.684 -22.891 -0.183 1 93.38 126 ILE B C 1
ATOM 2983 O O . ILE B 1 126 ? 6.391 -22.031 -0.697 1 93.38 126 ILE B O 1
ATOM 2987 N N . LYS B 1 127 ? 5.832 -24.203 -0.377 1 93.44 127 LYS B N 1
ATOM 2988 C CA . LYS B 1 127 ? 7.051 -24.688 -1.015 1 93.44 127 LYS 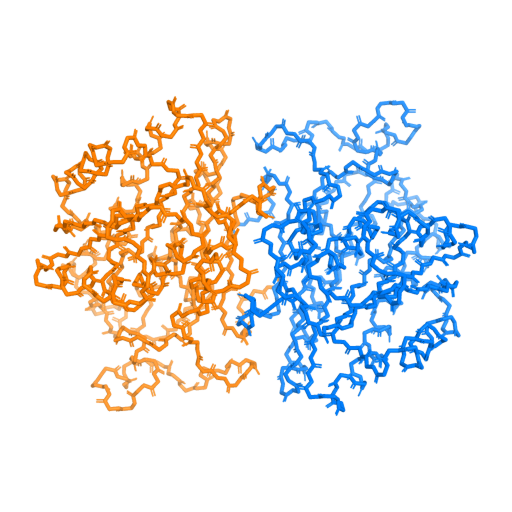B CA 1
ATOM 2989 C C . LYS B 1 127 ? 7.188 -24.141 -2.432 1 93.44 127 LYS B C 1
ATOM 2991 O O . LYS B 1 127 ? 8.242 -23.609 -2.799 1 93.44 127 LYS B O 1
ATOM 2996 N N . ALA B 1 128 ? 6.184 -24.281 -3.188 1 96.06 128 ALA B N 1
ATOM 2997 C CA . ALA B 1 128 ? 6.207 -23.797 -4.566 1 96.06 128 ALA B CA 1
ATOM 2998 C C . ALA B 1 128 ? 6.465 -22.297 -4.613 1 96.06 128 ALA B C 1
ATOM 3000 O O . ALA B 1 128 ? 7.203 -21.812 -5.477 1 96.06 128 ALA B O 1
ATOM 3001 N N . THR B 1 129 ? 5.875 -21.547 -3.705 1 95.75 129 THR B N 1
ATOM 3002 C CA . THR B 1 129 ? 6.023 -20.094 -3.627 1 95.75 129 THR B CA 1
ATOM 3003 C C . THR B 1 129 ? 7.473 -19.703 -3.338 1 95.75 129 THR B C 1
ATOM 3005 O O . THR B 1 129 ? 8.039 -18.859 -4.02 1 95.75 129 THR B O 1
ATOM 3008 N N . PHE B 1 130 ? 8.047 -20.359 -2.426 1 94.19 130 PHE B N 1
ATOM 3009 C CA . PHE B 1 130 ? 9.438 -20.109 -2.061 1 94.19 130 PHE B CA 1
ATOM 3010 C C . PHE B 1 130 ? 10.375 -20.484 -3.199 1 94.19 130 PHE B C 1
ATOM 3012 O O . PHE B 1 130 ? 11.258 -19.703 -3.566 1 94.19 130 PHE B O 1
ATOM 3019 N N . LEU B 1 131 ? 10.172 -21.625 -3.758 1 96.06 131 LEU B N 1
ATOM 3020 C CA . LEU B 1 131 ? 11.07 -22.125 -4.785 1 96.06 131 LEU B CA 1
ATOM 3021 C C . LEU B 1 131 ? 10.953 -21.297 -6.062 1 96.06 131 LEU B C 1
ATOM 3023 O O . LEU B 1 131 ? 11.953 -21.031 -6.734 1 96.06 131 LEU B O 1
ATOM 3027 N N . MET B 1 132 ? 9.734 -20.969 -6.402 1 98 132 MET B N 1
ATOM 3028 C CA . MET B 1 132 ? 9.539 -20.078 -7.543 1 98 132 MET B CA 1
ATOM 3029 C C . MET B 1 132 ? 10.266 -18.75 -7.328 1 98 132 MET B C 1
ATOM 3031 O O . MET B 1 132 ? 10.922 -18.234 -8.242 1 98 132 MET B O 1
ATOM 3035 N N . SER B 1 133 ? 10.188 -18.188 -6.156 1 98.25 133 SER B N 1
ATOM 3036 C CA . SER B 1 133 ? 10.867 -16.938 -5.816 1 98.25 133 SER B CA 1
ATOM 3037 C C . SER B 1 133 ? 12.383 -17.078 -5.938 1 98.25 133 SER B C 1
ATOM 3039 O O . SER B 1 133 ? 13.055 -16.172 -6.438 1 98.25 133 SER B O 1
ATOM 3041 N N . ARG B 1 134 ? 12.859 -18.188 -5.477 1 96 134 ARG B N 1
ATOM 3042 C CA . ARG B 1 134 ? 14.297 -18.438 -5.566 1 96 134 ARG B CA 1
ATOM 3043 C C . ARG B 1 134 ? 14.758 -18.469 -7.02 1 96 134 ARG B C 1
ATOM 3045 O O . ARG B 1 134 ? 15.758 -17.844 -7.371 1 96 134 ARG B O 1
ATOM 3052 N N . LEU B 1 135 ? 14.016 -19.172 -7.836 1 97.44 135 LEU B N 1
ATOM 3053 C CA . LEU B 1 135 ? 14.344 -19.266 -9.258 1 97.44 135 LEU B CA 1
ATOM 3054 C C . LEU B 1 135 ? 14.359 -17.891 -9.914 1 97.44 135 LEU B C 1
ATOM 3056 O O . LEU B 1 135 ? 15.32 -17.531 -10.594 1 97.44 135 LEU B O 1
ATOM 3060 N N . VAL B 1 136 ? 13.375 -17.141 -9.656 1 98.69 136 VAL B N 1
ATOM 3061 C CA . VAL B 1 136 ? 13.203 -15.852 -10.336 1 98.69 136 VAL B CA 1
ATOM 3062 C C . VAL B 1 136 ? 14.211 -14.844 -9.781 1 98.69 136 VAL B C 1
ATOM 3064 O O . VAL B 1 136 ? 14.758 -14.023 -10.523 1 98.69 136 VAL B O 1
ATOM 3067 N N . ALA B 1 137 ? 14.469 -14.883 -8.484 1 98.25 137 ALA B N 1
ATOM 3068 C CA . ALA B 1 137 ? 15.398 -13.953 -7.844 1 98.25 137 ALA B CA 1
ATOM 3069 C C . ALA B 1 137 ? 16.797 -14.055 -8.469 1 98.25 137 ALA B C 1
ATOM 3071 O O . ALA B 1 137 ? 17.5 -13.047 -8.594 1 98.25 137 ALA B O 1
ATOM 3072 N N . GLU B 1 138 ? 17.156 -15.227 -8.852 1 96.94 138 GLU B N 1
ATOM 3073 C CA . GLU B 1 138 ? 18.469 -15.414 -9.477 1 96.94 138 GLU B CA 1
ATOM 3074 C C . GLU B 1 138 ? 18.578 -14.617 -10.773 1 96.94 138 GLU B C 1
ATOM 3076 O O . GLU B 1 138 ? 19.609 -14.016 -11.055 1 96.94 138 GLU B O 1
ATOM 3081 N N . HIS B 1 139 ? 17.562 -14.617 -11.438 1 97.81 139 HIS B N 1
ATOM 3082 C CA . HIS B 1 139 ? 17.547 -13.875 -12.695 1 97.81 139 HIS B CA 1
ATOM 3083 C C . HIS B 1 139 ? 17.422 -12.375 -12.438 1 97.81 139 HIS B C 1
ATOM 3085 O O . HIS B 1 139 ? 18.031 -11.57 -13.148 1 97.81 139 HIS B O 1
ATOM 3091 N N . MET B 1 140 ? 16.641 -11.984 -11.414 1 98.56 140 MET B N 1
ATOM 3092 C CA . MET B 1 140 ? 16.484 -10.578 -11.062 1 98.56 140 MET B CA 1
ATOM 3093 C C . MET B 1 140 ? 17.812 -9.977 -10.602 1 98.56 140 MET B C 1
ATOM 3095 O O . MET B 1 140 ? 18.109 -8.82 -10.914 1 98.56 140 MET B O 1
ATOM 3099 N N . LYS B 1 141 ? 18.578 -10.781 -9.914 1 97 141 LYS B N 1
ATOM 3100 C CA . LYS B 1 141 ? 19.906 -10.328 -9.492 1 97 141 LYS B CA 1
ATOM 3101 C C . LYS B 1 141 ? 20.766 -9.961 -10.695 1 97 141 LYS B C 1
ATOM 3103 O O . LYS B 1 141 ? 21.422 -8.914 -10.703 1 97 141 LYS B O 1
ATOM 3108 N N . ARG B 1 142 ? 20.656 -10.758 -11.68 1 95.62 142 ARG B N 1
ATOM 3109 C CA . ARG B 1 142 ? 21.469 -10.555 -12.875 1 95.62 142 ARG B CA 1
ATOM 3110 C C . ARG B 1 142 ? 20.969 -9.352 -13.672 1 95.62 142 ARG B C 1
ATOM 3112 O O . ARG B 1 142 ? 21.766 -8.641 -14.297 1 95.62 142 ARG B O 1
ATOM 3119 N N . ASN B 1 143 ? 19.719 -9.117 -13.562 1 95.06 143 ASN B N 1
ATOM 3120 C CA . ASN B 1 143 ? 19.094 -8.031 -14.32 1 95.06 143 ASN B CA 1
ATOM 3121 C C . ASN B 1 143 ? 19.172 -6.703 -13.57 1 95.06 143 ASN B C 1
ATOM 3123 O O . ASN B 1 143 ? 18.828 -5.656 -14.109 1 95.06 143 ASN B O 1
ATOM 3127 N N . GLY B 1 144 ? 19.531 -6.727 -12.258 1 95.69 144 GLY B N 1
ATOM 3128 C CA . GLY B 1 144 ? 19.766 -5.504 -11.508 1 95.69 144 GLY B CA 1
ATOM 3129 C C . GLY B 1 144 ? 18.625 -5.156 -10.57 1 95.69 144 GLY B C 1
ATOM 3130 O O . GLY B 1 144 ? 18.594 -4.062 -10 1 95.69 144 GLY B O 1
ATOM 3131 N N . GLY B 1 145 ? 17.641 -6.055 -10.492 1 97.81 145 GLY B N 1
ATOM 3132 C CA . GLY B 1 145 ? 16.562 -5.793 -9.547 1 97.81 145 GLY B CA 1
ATOM 3133 C C . GLY B 1 145 ? 15.25 -6.438 -9.938 1 97.81 145 GLY B C 1
ATOM 3134 O O . GLY B 1 145 ? 15.172 -7.137 -10.945 1 97.81 145 GLY B O 1
ATOM 3135 N N . GLY B 1 146 ? 14.297 -6.223 -9.094 1 98.56 146 GLY B N 1
ATOM 3136 C CA . GLY B 1 146 ? 12.961 -6.75 -9.344 1 98.56 146 GLY B CA 1
ATOM 3137 C C . GLY B 1 146 ? 12.047 -6.66 -8.133 1 98.56 146 GLY B C 1
ATOM 3138 O O . GLY B 1 146 ? 12.406 -6.039 -7.129 1 98.56 146 GLY B O 1
ATOM 3139 N N . VAL B 1 147 ? 10.828 -7.176 -8.297 1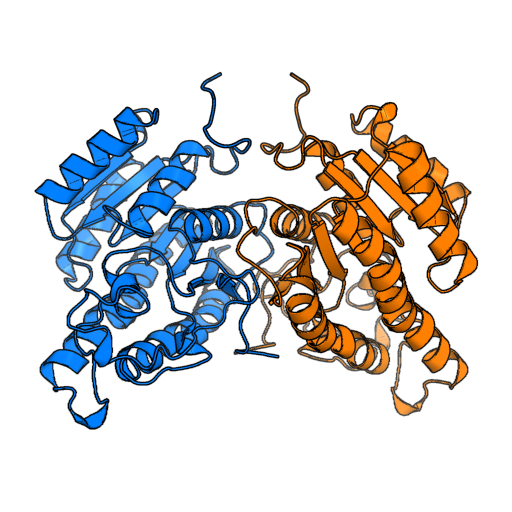 98.88 147 VAL B N 1
ATOM 3140 C CA . VAL B 1 147 ? 9.828 -7.156 -7.23 1 98.88 147 VAL B CA 1
ATOM 3141 C C . VAL B 1 147 ? 9.117 -8.5 -7.164 1 98.88 147 VAL B C 1
ATOM 3143 O O . VAL B 1 147 ? 8.711 -9.047 -8.195 1 98.88 147 VAL B O 1
ATOM 3146 N N . ILE B 1 148 ? 9.023 -9.055 -5.988 1 98.88 148 ILE B N 1
ATOM 3147 C CA . ILE B 1 148 ? 8.32 -10.305 -5.723 1 98.88 148 ILE B CA 1
ATOM 3148 C C . ILE B 1 148 ? 7.133 -10.031 -4.797 1 98.88 148 ILE B C 1
ATOM 3150 O O . ILE B 1 148 ? 7.281 -9.391 -3.756 1 98.88 148 ILE B O 1
ATOM 3154 N N . ILE B 1 149 ? 5.984 -10.469 -5.203 1 98.94 149 ILE B N 1
ATOM 3155 C CA . ILE B 1 149 ? 4.777 -10.32 -4.395 1 98.94 149 ILE B CA 1
ATOM 3156 C C . ILE B 1 149 ? 4.23 -11.703 -4.035 1 98.94 149 ILE B C 1
ATOM 3158 O O . ILE B 1 149 ? 4.117 -12.578 -4.898 1 98.94 149 ILE B O 1
ATOM 3162 N N . PHE B 1 150 ? 3.904 -11.922 -2.787 1 98.38 150 PHE B N 1
ATOM 3163 C CA . PHE B 1 150 ? 3.168 -13.094 -2.324 1 98.38 150 PHE B CA 1
ATOM 3164 C C . PHE B 1 150 ? 1.69 -12.766 -2.146 1 98.38 150 PHE B C 1
ATOM 3166 O O . PHE B 1 150 ? 1.334 -11.641 -1.797 1 98.38 150 PHE B O 1
ATOM 3173 N N . ASN B 1 151 ? 0.877 -13.711 -2.463 1 97.94 151 ASN B N 1
ATOM 3174 C CA . ASN B 1 151 ? -0.556 -13.633 -2.199 1 97.94 151 ASN B CA 1
ATOM 3175 C C . ASN B 1 151 ? -0.945 -14.461 -0.975 1 97.94 151 ASN B C 1
ATOM 3177 O O . ASN B 1 151 ? -1.066 -15.688 -1.06 1 97.94 151 ASN B O 1
ATOM 3181 N N . ALA B 1 152 ? -1.148 -13.789 0.11 1 96.19 152 ALA B N 1
ATOM 3182 C CA . ALA B 1 152 ? -1.546 -14.453 1.351 1 96.19 152 ALA B CA 1
ATOM 3183 C C . ALA B 1 152 ? -3.053 -14.359 1.564 1 96.19 152 ALA B C 1
ATOM 3185 O O . ALA B 1 152 ? -3.836 -14.664 0.662 1 96.19 152 ALA B O 1
ATOM 3186 N N . THR B 1 153 ? -3.434 -14.172 2.781 1 93.31 153 THR B N 1
ATOM 3187 C CA . THR B 1 153 ? -4.836 -14.062 3.168 1 93.31 153 THR B CA 1
ATOM 3188 C C . THR B 1 153 ? -4.973 -13.32 4.492 1 93.31 153 THR B C 1
ATOM 3190 O O . THR B 1 153 ? -4.07 -13.359 5.332 1 93.31 153 THR B O 1
ATOM 3193 N N . VAL B 1 154 ? -6.09 -12.641 4.598 1 91.69 154 VAL B N 1
ATOM 3194 C CA . VAL B 1 154 ? -6.406 -12.016 5.875 1 91.69 154 VAL B CA 1
ATOM 3195 C C . VAL B 1 154 ? -6.457 -13.07 6.973 1 91.69 154 VAL B C 1
ATOM 3197 O O . VAL B 1 154 ? -6.168 -12.781 8.141 1 91.69 154 VAL B O 1
ATOM 3200 N N . GLY B 1 155 ? -6.734 -14.273 6.609 1 88.56 155 GLY B N 1
ATOM 3201 C CA . GLY B 1 155 ? -6.77 -15.383 7.555 1 88.56 155 GLY B CA 1
ATOM 3202 C C . GLY B 1 155 ? -5.445 -15.602 8.266 1 88.56 155 GLY B C 1
ATOM 3203 O O . GLY B 1 155 ? -5.402 -16.234 9.32 1 88.56 155 GLY B O 1
ATOM 3204 N N . ALA B 1 156 ? -4.379 -15.141 7.641 1 89.62 156 ALA B N 1
ATOM 3205 C CA . ALA B 1 156 ? -3.062 -15.242 8.266 1 89.62 156 ALA B CA 1
ATOM 3206 C C . ALA B 1 156 ? -2.973 -14.336 9.492 1 89.62 156 ALA B C 1
ATOM 3208 O O . ALA B 1 156 ? -2.102 -14.531 10.352 1 89.62 156 ALA B O 1
ATOM 3209 N N . PHE B 1 157 ? -3.822 -13.328 9.633 1 87.44 157 PHE B N 1
ATOM 3210 C CA . PHE B 1 157 ? -3.859 -12.375 10.742 1 87.44 157 PHE B CA 1
ATOM 3211 C C . PHE B 1 157 ? -4.965 -12.734 11.727 1 87.44 157 PHE B C 1
ATOM 3213 O O . PHE B 1 157 ? -4.828 -12.523 12.93 1 87.44 157 PHE B O 1
ATOM 3220 N N . SER B 1 158 ? -6.047 -13.188 11.125 1 84.88 158 SER B N 1
ATOM 3221 C CA . SER B 1 158 ? -7.223 -13.586 11.898 1 84.88 158 SER B CA 1
ATOM 3222 C C . SER B 1 158 ? -7.875 -14.836 11.312 1 84.88 158 SER B C 1
ATOM 3224 O O . SER B 1 158 ? -8.742 -14.734 10.438 1 84.88 158 SER B O 1
ATOM 3226 N N . ALA B 1 159 ? -7.508 -15.945 11.859 1 80.38 159 ALA B N 1
ATOM 3227 C CA . ALA B 1 159 ? -7.969 -17.219 11.312 1 80.38 159 ALA B CA 1
ATOM 3228 C C . ALA B 1 159 ? -9.43 -17.469 11.672 1 80.38 159 ALA B C 1
ATOM 3230 O O . ALA B 1 159 ? -9.898 -17.062 12.742 1 80.38 159 ALA B O 1
ATOM 3231 N N . LYS B 1 160 ? -10.055 -18.062 10.758 1 82.69 160 LYS B N 1
ATOM 3232 C CA . LYS B 1 160 ? -11.469 -18.391 10.938 1 82.69 160 LYS B CA 1
ATOM 3233 C C . LYS B 1 160 ? -11.688 -19.891 10.961 1 82.69 160 LYS B C 1
ATOM 3235 O O . LYS B 1 160 ? -11.016 -20.641 10.242 1 82.69 160 LYS B O 1
ATOM 3240 N N . ARG B 1 161 ? -12.711 -20.203 11.703 1 83.19 161 ARG B N 1
ATOM 3241 C CA . ARG B 1 161 ? -13.062 -21.625 11.719 1 83.19 161 ARG B CA 1
ATOM 3242 C C . ARG B 1 161 ? -13.453 -22.109 10.328 1 83.19 161 ARG B C 1
ATOM 3244 O O . ARG B 1 161 ? -14.141 -21.391 9.594 1 83.19 161 ARG B O 1
ATOM 3251 N N . GLY B 1 162 ? -12.992 -23.312 10 1 87.31 162 GLY B N 1
ATOM 3252 C CA . GLY B 1 162 ? -13.297 -23.891 8.703 1 87.31 162 GLY B CA 1
ATOM 3253 C C . GLY B 1 162 ? -12.148 -23.797 7.723 1 87.31 162 GLY B C 1
ATOM 3254 O O . GLY B 1 162 ? -12.086 -24.562 6.75 1 87.31 162 GLY B O 1
ATOM 3255 N N . ILE B 1 163 ? -11.273 -22.781 7.992 1 88.12 163 ILE B N 1
ATOM 3256 C CA . ILE B 1 163 ? -10.141 -22.641 7.086 1 88.12 163 ILE B CA 1
ATOM 3257 C C . ILE B 1 163 ? -8.852 -22.453 7.891 1 88.12 163 ILE B C 1
ATOM 3259 O O . ILE B 1 163 ? -7.949 -21.734 7.469 1 88.12 163 ILE B O 1
ATOM 3263 N N . LEU B 1 164 ? -8.766 -23.047 8.977 1 87.19 164 LEU B N 1
ATOM 3264 C CA . LEU B 1 164 ? -7.676 -22.828 9.922 1 87.19 164 LEU B CA 1
ATOM 3265 C C . LEU B 1 164 ? -6.355 -23.328 9.344 1 87.19 164 LEU B C 1
ATOM 3267 O O . LEU B 1 164 ? -5.328 -22.656 9.461 1 87.19 164 LEU B O 1
ATOM 3271 N N . THR B 1 165 ? -6.379 -24.484 8.734 1 87.69 165 THR B N 1
ATOM 3272 C CA . THR B 1 165 ? -5.133 -25.047 8.211 1 87.69 165 THR B CA 1
ATOM 3273 C C . THR B 1 165 ? -4.59 -24.188 7.078 1 87.69 165 THR B C 1
ATOM 3275 O O . THR B 1 165 ? -3.395 -23.875 7.035 1 87.69 165 THR B O 1
ATOM 3278 N N . TYR B 1 166 ? -5.414 -23.844 6.23 1 90.94 166 TYR B N 1
ATOM 3279 C CA . TYR B 1 166 ? -5.062 -22.922 5.16 1 90.94 166 TYR B CA 1
ATOM 3280 C C . TYR B 1 166 ? -4.477 -21.625 5.723 1 90.94 166 TYR B C 1
ATOM 3282 O O . TYR B 1 166 ? -3.395 -21.203 5.312 1 90.94 166 TYR B O 1
ATOM 3290 N N . SER B 1 167 ? -5.133 -21.047 6.695 1 89.88 167 SER B N 1
ATOM 3291 C CA . SER B 1 167 ? -4.727 -19.781 7.297 1 89.88 167 SER B CA 1
ATOM 3292 C C . SER B 1 167 ? -3.389 -19.906 8.016 1 89.88 167 SER B C 1
ATOM 3294 O O . SER B 1 167 ? -2.51 -19.062 7.871 1 89.88 167 SER B O 1
ATOM 3296 N N . MET B 1 168 ? -3.291 -20.953 8.68 1 83.38 168 MET B N 1
ATOM 3297 C CA . MET B 1 168 ? -2.059 -21.219 9.422 1 83.38 168 MET B CA 1
ATOM 3298 C C . MET B 1 168 ? -0.87 -21.328 8.477 1 83.38 168 MET B C 1
ATOM 3300 O O . MET B 1 168 ? 0.168 -20.703 8.695 1 83.38 168 MET B O 1
ATOM 3304 N N . LEU B 1 169 ? -1.047 -22.031 7.441 1 87.19 169 LEU B N 1
ATOM 3305 C CA . LEU B 1 169 ? 0.063 -22.25 6.52 1 87.19 169 LEU B CA 1
ATOM 3306 C C . LEU B 1 169 ? 0.386 -20.969 5.75 1 87.19 169 LEU B C 1
ATOM 3308 O O . LEU B 1 169 ? 1.556 -20.609 5.59 1 87.19 169 LEU B O 1
ATOM 3312 N N . LYS B 1 170 ? -0.624 -20.25 5.379 1 91.88 170 LYS B N 1
ATOM 3313 C CA . LYS B 1 170 ? -0.395 -19.016 4.645 1 91.88 170 LYS B CA 1
ATOM 3314 C C . LYS B 1 170 ? 0.271 -17.969 5.531 1 91.88 170 LYS B C 1
ATOM 3316 O O . LYS B 1 170 ? 0.888 -17.016 5.031 1 91.88 170 LYS B O 1
ATOM 3321 N N . SER B 1 171 ? 0.178 -18.141 6.809 1 90 171 SER B N 1
ATOM 3322 C CA . SER B 1 171 ? 0.859 -17.219 7.711 1 90 171 SER B CA 1
ATOM 3323 C C . SER B 1 171 ? 2.373 -17.312 7.555 1 90 171 SER B C 1
ATOM 3325 O O . SER B 1 171 ? 3.094 -16.375 7.902 1 90 171 SER B O 1
ATOM 3327 N N . ALA B 1 172 ? 2.854 -18.469 7.027 1 90.31 172 ALA B N 1
ATOM 3328 C CA . ALA B 1 172 ? 4.281 -18.609 6.762 1 90.31 172 ALA B CA 1
ATOM 3329 C C . ALA B 1 172 ? 4.766 -17.547 5.781 1 90.31 172 ALA B C 1
ATOM 3331 O O . ALA B 1 172 ? 5.918 -17.109 5.84 1 90.31 172 ALA B O 1
ATOM 3332 N N . LEU B 1 173 ? 3.877 -17.109 4.91 1 94.31 173 LEU B N 1
ATOM 3333 C CA . LEU B 1 173 ? 4.238 -16.094 3.93 1 94.31 173 LEU B CA 1
ATOM 3334 C C . LEU B 1 173 ? 4.504 -14.75 4.609 1 94.31 173 LEU B C 1
ATOM 3336 O O . LEU B 1 173 ? 5.312 -13.953 4.129 1 94.31 173 LEU B O 1
ATOM 3340 N N . LEU B 1 174 ? 3.812 -14.477 5.762 1 92.94 174 LEU B N 1
ATOM 3341 C CA . LEU B 1 174 ? 4.008 -13.234 6.5 1 92.94 174 LEU B CA 1
ATOM 3342 C C . LEU B 1 174 ? 5.434 -13.148 7.039 1 92.94 174 LEU B C 1
ATOM 3344 O O . LEU B 1 174 ? 6.016 -12.062 7.086 1 92.94 174 LEU B O 1
ATOM 3348 N N . ALA B 1 175 ? 5.953 -14.289 7.383 1 90 175 ALA B N 1
ATOM 3349 C CA . ALA B 1 175 ? 7.324 -14.32 7.891 1 90 175 ALA B CA 1
ATOM 3350 C C . ALA B 1 175 ? 8.328 -14.391 6.746 1 90 175 ALA B C 1
ATOM 3352 O O . ALA B 1 175 ? 9.422 -13.828 6.832 1 90 175 ALA B O 1
ATOM 3353 N N . LEU B 1 176 ? 7.965 -15.039 5.73 1 91.88 176 LEU B N 1
ATOM 3354 C CA . LEU B 1 176 ? 8.844 -15.195 4.578 1 91.88 176 LEU B CA 1
ATOM 3355 C C . LEU B 1 176 ? 9.109 -13.852 3.914 1 91.88 176 LEU B C 1
ATOM 3357 O O . LEU B 1 176 ? 10.211 -13.602 3.414 1 91.88 176 LEU B O 1
ATOM 3361 N N . THR B 1 177 ? 8.203 -12.961 3.994 1 96.06 177 THR B N 1
ATOM 3362 C CA . THR B 1 177 ? 8.242 -11.688 3.291 1 96.06 177 THR B CA 1
ATOM 3363 C C . THR B 1 177 ? 9.406 -10.836 3.789 1 96.06 177 THR B C 1
ATOM 3365 O O . THR B 1 177 ? 10.328 -10.523 3.027 1 96.06 177 THR B O 1
ATOM 3368 N N . PRO B 1 178 ? 9.477 -10.516 5.074 1 93.62 178 PRO B N 1
ATOM 3369 C CA . PRO B 1 178 ? 10.625 -9.719 5.52 1 93.62 178 PRO B CA 1
ATOM 3370 C C . PRO B 1 178 ? 11.945 -10.484 5.43 1 93.62 178 PRO B C 1
ATOM 3372 O O . PRO B 1 178 ? 12.992 -9.875 5.203 1 93.62 178 PRO B O 1
ATOM 3375 N N . ALA B 1 179 ? 11.922 -11.805 5.566 1 92.12 179 ALA B N 1
ATOM 3376 C CA . ALA B 1 179 ? 13.141 -12.602 5.48 1 92.12 179 ALA B CA 1
ATOM 3377 C C . ALA B 1 179 ? 13.766 -12.508 4.09 1 92.12 179 ALA B C 1
ATOM 3379 O O . ALA B 1 179 ? 14.953 -12.211 3.955 1 92.12 179 ALA B O 1
ATOM 3380 N N . LEU B 1 180 ? 12.953 -12.703 3.113 1 94.81 180 LEU B N 1
ATOM 3381 C CA . LEU B 1 180 ? 13.453 -12.633 1.746 1 94.81 180 LEU B CA 1
ATOM 3382 C C . LEU B 1 180 ? 13.781 -11.195 1.361 1 94.81 180 LEU B C 1
ATOM 3384 O O . LEU B 1 180 ? 14.758 -10.953 0.646 1 94.81 180 LEU B O 1
ATOM 3388 N N . ALA B 1 181 ? 12.914 -10.289 1.787 1 96.44 181 ALA B N 1
ATOM 3389 C CA . ALA B 1 181 ? 13.164 -8.875 1.511 1 96.44 181 ALA B CA 1
ATOM 3390 C C . ALA B 1 181 ? 14.547 -8.461 2.014 1 96.44 181 ALA B C 1
ATOM 3392 O O . ALA B 1 181 ? 15.289 -7.77 1.31 1 96.44 181 ALA B O 1
ATOM 3393 N N . HIS B 1 182 ? 14.852 -8.852 3.156 1 92.81 182 HIS B N 1
ATOM 3394 C CA . HIS B 1 182 ? 16.125 -8.516 3.764 1 92.81 182 HIS B CA 1
ATOM 3395 C C . HIS B 1 182 ? 17.297 -9.07 2.945 1 92.81 182 HIS B C 1
ATOM 3397 O O . HIS B 1 182 ? 18.25 -8.352 2.658 1 92.81 182 HIS B O 1
ATOM 3403 N N . GLU B 1 183 ? 17.188 -10.258 2.555 1 93.75 183 GLU B N 1
ATOM 3404 C CA . GLU B 1 183 ? 18.266 -10.938 1.829 1 93.75 183 GLU B CA 1
ATOM 3405 C C . GLU B 1 183 ? 18.422 -10.367 0.421 1 93.75 183 GLU B C 1
ATOM 3407 O O . GLU B 1 183 ? 19.531 -10.305 -0.11 1 93.75 183 GLU B O 1
ATOM 3412 N N . LEU B 1 184 ? 17.359 -9.93 -0.148 1 96.62 184 LEU B N 1
ATOM 3413 C CA . LEU B 1 184 ? 17.391 -9.586 -1.566 1 96.62 184 LEU B CA 1
ATOM 3414 C C . LEU B 1 184 ? 17.547 -8.086 -1.764 1 96.62 184 LEU B C 1
ATOM 3416 O O . LEU B 1 184 ? 17.844 -7.625 -2.867 1 96.62 184 LEU B O 1
ATOM 3420 N N . ALA B 1 185 ? 17.422 -7.324 -0.711 1 95.88 185 ALA B N 1
ATOM 3421 C CA . ALA B 1 185 ? 17.469 -5.867 -0.775 1 95.88 185 ALA B CA 1
ATOM 3422 C C . ALA B 1 185 ? 18.781 -5.387 -1.399 1 95.88 185 ALA B C 1
ATOM 3424 O O . ALA B 1 185 ? 18.781 -4.473 -2.229 1 95.88 185 ALA B O 1
ATOM 3425 N N . PRO B 1 186 ? 19.938 -6.008 -1.121 1 93.75 186 PRO B N 1
ATOM 3426 C CA . PRO B 1 186 ? 21.203 -5.555 -1.719 1 93.75 186 PRO B CA 1
ATOM 3427 C C . PRO B 1 186 ? 21.219 -5.699 -3.238 1 93.75 186 PRO B C 1
ATOM 3429 O O . PRO B 1 186 ? 22.047 -5.09 -3.91 1 93.75 186 PRO B O 1
ATOM 3432 N N . TYR B 1 187 ? 20.359 -6.512 -3.723 1 96.19 187 TYR B N 1
ATOM 3433 C CA . TYR B 1 187 ? 20.297 -6.73 -5.164 1 96.19 187 TYR B CA 1
ATOM 3434 C C . TYR B 1 187 ? 19.188 -5.906 -5.797 1 96.19 187 TYR B C 1
ATOM 3436 O O . TYR B 1 187 ? 18.766 -6.18 -6.922 1 96.19 187 TYR B O 1
ATOM 3444 N N . ASN B 1 188 ? 18.609 -4.957 -4.977 1 97.06 188 ASN B N 1
ATOM 3445 C CA . ASN B 1 188 ? 17.531 -4.074 -5.438 1 97.06 188 ASN B CA 1
ATOM 3446 C C . ASN B 1 188 ? 16.266 -4.852 -5.762 1 97.06 188 ASN B C 1
ATOM 3448 O O . ASN B 1 188 ? 15.594 -4.57 -6.758 1 97.06 188 ASN B O 1
ATOM 3452 N N . ILE B 1 189 ? 16.047 -5.902 -5.027 1 98.38 189 ILE B N 1
ATOM 3453 C CA . ILE B 1 189 ? 14.82 -6.676 -5.152 1 98.38 189 ILE B CA 1
ATOM 3454 C C . ILE B 1 189 ? 13.93 -6.438 -3.936 1 98.38 189 ILE B C 1
ATOM 3456 O O . ILE B 1 189 ? 14.375 -6.602 -2.795 1 98.38 189 ILE B O 1
ATOM 3460 N N . ARG B 1 190 ? 12.727 -5.973 -4.168 1 98.62 190 ARG B N 1
ATOM 3461 C CA . ARG B 1 190 ? 11.742 -5.773 -3.111 1 98.62 190 ARG B CA 1
ATOM 3462 C C . ARG B 1 190 ? 10.812 -6.973 -3.002 1 98.62 190 ARG B C 1
ATOM 3464 O O . ARG B 1 190 ? 10.477 -7.605 -4.008 1 98.62 190 ARG B O 1
ATOM 3471 N N . VAL B 1 191 ? 10.445 -7.301 -1.773 1 98.5 191 VAL B N 1
ATOM 3472 C CA . VAL B 1 191 ? 9.531 -8.406 -1.505 1 98.5 191 VAL B CA 1
ATOM 3473 C C . VAL B 1 191 ? 8.406 -7.938 -0.584 1 98.5 191 VAL B C 1
ATOM 3475 O O . VAL B 1 191 ? 8.664 -7.402 0.496 1 98.5 191 VAL B O 1
ATOM 3478 N N . ASN B 1 192 ? 7.176 -8.062 -1.045 1 98.56 192 ASN B N 1
ATOM 3479 C CA . ASN B 1 192 ? 6.004 -7.723 -0.248 1 98.56 192 ASN B CA 1
ATOM 3480 C C . ASN B 1 192 ? 4.898 -8.766 -0.406 1 98.56 192 ASN B C 1
ATOM 3482 O O . ASN B 1 192 ? 4.957 -9.609 -1.299 1 98.56 192 ASN B O 1
ATOM 3486 N N . THR B 1 193 ? 3.961 -8.711 0.515 1 97.75 193 THR B N 1
ATOM 3487 C CA . THR B 1 193 ? 2.807 -9.602 0.513 1 97.75 193 THR B CA 1
ATOM 3488 C C . THR B 1 193 ? 1.507 -8.805 0.491 1 97.75 193 THR B C 1
ATOM 3490 O O . THR B 1 193 ? 1.388 -7.781 1.17 1 97.75 193 THR B O 1
ATOM 3493 N N . VAL B 1 194 ? 0.582 -9.219 -0.369 1 98.06 194 VAL B N 1
ATOM 3494 C CA . VAL B 1 194 ? -0.803 -8.789 -0.212 1 98.06 194 VAL B CA 1
ATOM 3495 C C . VAL B 1 194 ? -1.597 -9.859 0.538 1 98.06 194 VAL B C 1
ATOM 3497 O O . VAL B 1 194 ? -1.395 -11.055 0.323 1 98.06 194 VAL B O 1
ATOM 3500 N N . ALA B 1 195 ? -2.451 -9.398 1.379 1 96.44 195 ALA B N 1
ATOM 3501 C CA . ALA B 1 195 ? -3.348 -10.273 2.135 1 96.44 195 ALA B CA 1
ATOM 3502 C C . ALA B 1 195 ? -4.809 -9.914 1.879 1 96.44 195 ALA B C 1
ATOM 3504 O O . ALA B 1 195 ? -5.355 -9.023 2.529 1 96.44 195 ALA B O 1
ATOM 3505 N N . PRO B 1 196 ? -5.441 -10.688 0.987 1 95.75 196 PRO B N 1
ATOM 3506 C CA . PRO B 1 196 ? -6.824 -10.391 0.613 1 95.75 196 PRO B CA 1
ATOM 3507 C C . PRO B 1 196 ? -7.82 -10.734 1.719 1 95.75 196 PRO B C 1
ATOM 3509 O O . PRO B 1 196 ? -7.602 -11.68 2.479 1 95.75 196 PRO B O 1
ATOM 3512 N N . GLY B 1 197 ? -8.914 -9.938 1.774 1 92.12 197 GLY B N 1
ATOM 3513 C CA . GLY B 1 197 ? -10.086 -10.312 2.539 1 92.12 197 GLY B CA 1
ATOM 3514 C C . GLY B 1 197 ? -11.008 -11.258 1.786 1 92.12 197 GLY B C 1
ATOM 3515 O O . GLY B 1 197 ? -10.555 -12.188 1.126 1 92.12 197 GLY B O 1
ATOM 3516 N N . ALA B 1 198 ? -12.297 -11.078 1.953 1 89.31 198 ALA B N 1
ATOM 3517 C CA . ALA B 1 198 ? -13.281 -11.875 1.224 1 89.31 198 ALA B CA 1
ATOM 3518 C C . ALA B 1 198 ? -13.453 -11.359 -0.201 1 89.31 198 ALA B C 1
ATOM 3520 O O . ALA B 1 198 ? -14.18 -10.391 -0.43 1 89.31 198 ALA B O 1
ATOM 3521 N N . ILE B 1 199 ? -12.781 -12.008 -1.122 1 93.25 199 ILE B N 1
ATOM 3522 C CA . ILE B 1 199 ? -12.781 -11.562 -2.512 1 93.25 199 ILE B CA 1
ATOM 3523 C C . ILE B 1 199 ? -13.75 -12.422 -3.326 1 93.25 199 ILE B C 1
ATOM 3525 O O . ILE B 1 199 ? -13.797 -13.641 -3.16 1 93.25 199 ILE B O 1
ATOM 3529 N N . GLU B 1 200 ? -14.453 -11.773 -4.215 1 92.44 200 GLU B N 1
ATOM 3530 C CA . GLU B 1 200 ? -15.398 -12.469 -5.082 1 92.44 200 GLU B CA 1
ATOM 3531 C C . GLU B 1 200 ? -14.672 -13.32 -6.121 1 92.44 200 GLU B C 1
ATOM 3533 O O . GLU B 1 200 ? -14.398 -12.852 -7.23 1 92.44 200 GLU B O 1
ATOM 3538 N N . THR B 1 201 ? -14.312 -14.5 -5.828 1 93 201 THR B N 1
ATOM 3539 C CA . THR B 1 201 ? -13.711 -15.531 -6.656 1 93 201 THR B CA 1
ATOM 3540 C C . THR B 1 201 ? -14.352 -16.891 -6.371 1 93 201 THR B C 1
ATOM 3542 O O . THR B 1 201 ? -15.172 -17.016 -5.461 1 93 201 THR B O 1
ATOM 3545 N N . ARG B 1 202 ? -14.047 -17.859 -7.207 1 86.44 202 ARG B N 1
ATOM 3546 C CA . ARG B 1 202 ? -14.5 -19.219 -6.934 1 86.44 202 ARG B CA 1
ATOM 3547 C C . ARG B 1 202 ? -14.055 -19.672 -5.551 1 86.44 202 ARG B C 1
ATOM 3549 O O . ARG B 1 202 ? -14.859 -20.188 -4.773 1 86.44 202 ARG B O 1
ATOM 3556 N N . MET B 1 203 ? -12.852 -19.484 -5.195 1 82.81 203 MET B N 1
ATOM 3557 C CA . MET B 1 203 ? -12.312 -19.859 -3.895 1 82.81 203 MET B CA 1
ATOM 3558 C C . MET B 1 203 ? -12.977 -19.078 -2.775 1 82.81 203 MET B C 1
ATOM 3560 O O . MET B 1 203 ? -13.344 -19.641 -1.744 1 82.81 203 MET B O 1
ATOM 3564 N N . GLY B 1 204 ? -13.141 -17.75 -2.955 1 86.31 204 GLY B N 1
ATOM 3565 C CA . GLY B 1 204 ? -13.688 -16.891 -1.923 1 86.31 204 GLY B CA 1
ATOM 3566 C C . GLY B 1 204 ? -15.156 -17.141 -1.646 1 86.31 204 GLY B C 1
ATOM 3567 O O . GLY B 1 204 ? -15.656 -16.828 -0.568 1 86.31 204 GLY B O 1
ATOM 3568 N N . SER B 1 205 ? -15.836 -17.797 -2.518 1 85.94 205 SER B N 1
ATOM 3569 C CA . SER B 1 205 ? -17.281 -18 -2.436 1 85.94 205 SER B CA 1
ATOM 3570 C C . SER B 1 205 ? -17.656 -18.812 -1.198 1 85.94 205 SER B C 1
ATOM 3572 O O . SER B 1 205 ? -18.781 -18.703 -0.7 1 85.94 205 SER B O 1
ATOM 3574 N N . ILE B 1 206 ? -16.766 -19.531 -0.7 1 83.25 206 ILE B N 1
ATOM 3575 C CA . ILE B 1 206 ? -17.031 -20.359 0.475 1 83.25 206 ILE B CA 1
ATOM 3576 C C . ILE B 1 206 ? -17.344 -19.469 1.674 1 83.25 206 ILE B C 1
ATOM 3578 O O . ILE B 1 206 ? -17.953 -19.922 2.648 1 83.25 206 ILE B O 1
ATOM 3582 N N . MET B 1 207 ? -16.906 -18.234 1.563 1 82.88 207 MET B N 1
ATOM 3583 C CA . MET B 1 207 ? -17.031 -17.328 2.703 1 82.88 207 MET B CA 1
ATOM 3584 C C . MET B 1 207 ? -18.359 -16.578 2.662 1 82.88 207 MET B C 1
ATOM 3586 O O . MET B 1 207 ? -18.781 -15.992 3.664 1 82.88 207 MET B O 1
ATOM 3590 N N . PHE B 1 208 ? -19.062 -16.578 1.459 1 81.56 208 PHE B N 1
ATOM 3591 C CA . PHE B 1 208 ? -20.203 -15.672 1.442 1 81.56 208 PHE B CA 1
ATOM 3592 C C . PHE B 1 208 ? -21.328 -16.25 0.597 1 81.56 208 PHE B C 1
ATOM 3594 O O . PHE B 1 208 ? -22.469 -15.766 0.666 1 81.56 208 PHE B O 1
ATOM 3601 N N . ASP B 1 209 ? -20.984 -17.234 -0.215 1 85.31 209 ASP B N 1
ATOM 3602 C CA . ASP B 1 209 ? -22.031 -17.812 -1.062 1 85.31 209 ASP B CA 1
ATOM 3603 C C . ASP B 1 209 ? -22.766 -18.922 -0.333 1 85.31 209 ASP B C 1
ATOM 3605 O O . ASP B 1 209 ? -22.281 -20.062 -0.246 1 85.31 209 ASP B O 1
ATOM 3609 N N . LYS B 1 210 ? -23.938 -18.703 0.011 1 83.94 210 LYS B N 1
ATOM 3610 C CA . LYS B 1 210 ? -24.75 -19.641 0.769 1 83.94 210 LYS B CA 1
ATOM 3611 C C . LYS B 1 210 ? -25.031 -20.906 -0.047 1 83.94 210 LYS B C 1
ATOM 3613 O O . LYS B 1 210 ? -25.359 -21.953 0.513 1 83.94 210 LYS B O 1
ATOM 3618 N N . ASN B 1 211 ? -24.906 -20.719 -1.355 1 86.62 211 ASN B N 1
ATOM 3619 C CA . ASN B 1 211 ? -25.172 -21.859 -2.221 1 86.62 211 ASN B CA 1
ATOM 3620 C C . ASN B 1 211 ? -23.953 -22.75 -2.363 1 86.62 211 ASN B C 1
ATOM 3622 O O . ASN B 1 211 ? -24.047 -23.859 -2.9 1 86.62 211 ASN B O 1
ATOM 3626 N N . ASN B 1 212 ? -22.859 -22.266 -1.964 1 86.5 212 ASN B N 1
ATOM 3627 C CA . ASN B 1 212 ? -21.672 -23.109 -1.906 1 86.5 212 ASN B CA 1
ATOM 3628 C C . ASN B 1 212 ? -21.797 -24.172 -0.816 1 86.5 212 ASN B C 1
ATOM 3630 O O . ASN B 1 212 ? -22.078 -23.844 0.338 1 86.5 212 ASN B O 1
ATOM 3634 N N . PRO B 1 213 ? -21.625 -25.453 -1.186 1 83.31 213 PRO B N 1
ATOM 3635 C CA . PRO B 1 213 ? -21.812 -26.531 -0.21 1 83.31 213 PRO B CA 1
ATOM 3636 C C . PRO B 1 213 ? -20.844 -26.438 0.968 1 83.31 213 PRO B C 1
ATOM 3638 O O . PRO B 1 213 ? -21.109 -27 2.033 1 83.31 213 PRO B O 1
ATOM 3641 N N . ARG B 1 214 ? -19.875 -25.719 0.807 1 85.31 214 ARG B N 1
ATOM 3642 C CA . ARG B 1 214 ? -18.859 -25.641 1.861 1 85.31 214 ARG B CA 1
ATOM 3643 C C . ARG B 1 214 ? -19.078 -24.391 2.719 1 85.31 214 ARG B C 1
ATOM 3645 O O . ARG B 1 214 ? -18.375 -24.188 3.711 1 85.31 214 ARG B O 1
ATOM 3652 N N . TYR B 1 215 ? -19.984 -23.594 2.316 1 83.94 215 TYR B N 1
ATOM 3653 C CA . TYR B 1 215 ? -20.266 -22.359 3.025 1 83.94 215 TYR B CA 1
ATOM 3654 C C . TYR B 1 215 ? -20.547 -22.625 4.5 1 83.94 215 TYR B C 1
ATOM 3656 O O . TYR B 1 215 ? -20.094 -21.859 5.371 1 83.94 215 TYR B O 1
ATOM 3664 N N . LYS B 1 216 ? -21.172 -23.688 4.812 1 82.5 216 LYS B N 1
ATOM 3665 C CA . LYS B 1 216 ? -21.609 -24 6.176 1 82.5 216 LYS B CA 1
ATOM 3666 C C . LYS B 1 216 ? -20.422 -24.438 7.031 1 82.5 216 LYS B C 1
ATOM 3668 O O . LYS B 1 216 ? -20.516 -24.469 8.258 1 82.5 216 LYS B O 1
ATOM 3673 N N . LEU B 1 217 ? -19.406 -24.797 6.383 1 81.62 217 LEU B N 1
ATOM 3674 C CA . LEU B 1 217 ? -18.234 -25.297 7.105 1 81.62 217 LEU B CA 1
ATOM 3675 C C . LEU B 1 217 ? -17.375 -24.141 7.609 1 81.62 217 LEU B C 1
ATOM 3677 O O . LEU B 1 217 ? -16.453 -24.344 8.398 1 81.62 217 LEU B O 1
ATOM 3681 N N . VAL B 1 218 ? -17.641 -22.984 7.086 1 82.25 218 VAL B N 1
ATOM 3682 C CA . VAL B 1 218 ? -16.812 -21.828 7.445 1 82.25 218 VAL B CA 1
ATOM 3683 C C . VAL B 1 218 ? -17.641 -20.844 8.273 1 82.25 218 VAL B C 1
ATOM 3685 O O . VAL B 1 218 ? -18.828 -20.609 7.984 1 82.25 218 VAL B O 1
ATOM 3688 N N . GLU B 1 219 ? -17.094 -20.562 9.461 1 68.62 219 GLU B N 1
ATOM 3689 C CA . GLU B 1 219 ? -17.734 -19.516 10.242 1 68.62 219 GLU B CA 1
ATOM 3690 C C . GLU B 1 219 ? -17.766 -18.203 9.469 1 68.62 219 GLU B C 1
ATOM 3692 O O . GLU B 1 219 ? -16.719 -17.625 9.148 1 68.62 219 GLU B O 1
ATOM 3697 N N . SER B 1 220 ? -18.812 -18 8.906 1 60.81 220 SER B N 1
ATOM 3698 C CA . SER B 1 220 ? -18.953 -16.766 8.141 1 60.81 220 SER B CA 1
ATOM 3699 C C . SER B 1 220 ? -19.812 -15.742 8.875 1 60.81 220 SER B C 1
ATOM 3701 O O . SER B 1 220 ? -20.062 -14.641 8.367 1 60.81 220 SER B O 1
ATOM 3703 N N . ASN B 1 221 ? -20.359 -16.344 10.086 1 53.62 221 ASN B N 1
ATOM 3704 C CA . ASN B 1 221 ? -21.328 -15.469 10.734 1 53.62 221 ASN B CA 1
ATOM 3705 C C . ASN B 1 221 ? -20.719 -14.109 11.055 1 53.62 221 ASN B C 1
ATOM 3707 O O . ASN B 1 221 ? -19.859 -14 11.938 1 53.62 221 ASN B O 1
ATOM 3711 N N . GLY B 1 222 ? -20.797 -13.18 10.016 1 54.47 222 GLY B N 1
ATOM 3712 C CA . GLY B 1 222 ? -20.531 -11.805 10.391 1 54.47 222 GLY B CA 1
ATOM 3713 C C . GLY B 1 222 ? -19.25 -11.266 9.812 1 54.47 222 GLY B C 1
ATOM 3714 O O . GLY B 1 222 ? -18.562 -10.461 10.453 1 54.47 222 GLY B O 1
ATOM 3715 N N . ILE B 1 223 ? -18.641 -12.109 8.906 1 56.34 223 ILE B N 1
ATOM 3716 C CA . ILE B 1 223 ? -17.453 -11.414 8.391 1 56.34 223 ILE B CA 1
ATOM 3717 C C . ILE B 1 223 ? -17.828 -9.984 8.008 1 56.34 223 ILE B C 1
ATOM 3719 O O . ILE B 1 223 ? -18.625 -9.758 7.094 1 56.34 223 ILE B O 1
ATOM 3723 N N . PHE B 1 224 ? -17.625 -9.094 9.117 1 62.06 224 PHE B N 1
ATOM 3724 C CA . PHE B 1 224 ? -17.953 -7.68 8.953 1 62.06 224 PHE B CA 1
ATOM 3725 C C . PHE B 1 224 ? -16.75 -6.898 8.438 1 62.06 224 PHE B C 1
ATOM 3727 O O . PHE B 1 224 ? -15.695 -6.875 9.078 1 62.06 224 PHE B O 1
ATOM 3734 N N . TRP B 1 225 ? -16.922 -6.746 7.176 1 83 225 TRP B N 1
ATOM 3735 C CA . TRP B 1 225 ? -16.016 -5.75 6.625 1 83 225 TRP B CA 1
ATOM 3736 C C . TRP B 1 225 ? -16.547 -4.34 6.848 1 83 225 TRP B C 1
ATOM 3738 O O . TRP B 1 225 ? -17.75 -4.098 6.723 1 83 225 TRP B O 1
ATOM 3748 N N . TRP B 1 226 ? -15.633 -3.52 7.332 1 91.19 226 TRP B N 1
ATOM 3749 C CA . TRP B 1 226 ? -16.047 -2.166 7.684 1 91.19 226 TRP B CA 1
ATOM 3750 C C . TRP B 1 226 ? -16.703 -1.469 6.488 1 91.19 226 TRP B C 1
ATOM 3752 O O . TRP B 1 226 ? -17.688 -0.761 6.637 1 91.19 226 TRP B O 1
ATOM 3762 N N . LEU B 1 227 ? -16.156 -1.556 5.223 1 92.62 227 LEU B N 1
ATOM 3763 C CA . LEU B 1 227 ? -16.688 -0.928 4.02 1 92.62 227 LEU B CA 1
ATOM 3764 C C . LEU B 1 227 ? -17.922 -1.672 3.525 1 92.62 227 LEU B C 1
ATOM 3766 O O . LEU B 1 227 ? -18.594 -1.219 2.596 1 92.62 227 LEU B O 1
ATOM 3770 N N . ASN B 1 228 ? -18.516 -2.562 4.105 1 86.19 228 ASN B N 1
ATOM 3771 C CA . ASN B 1 228 ? -19.766 -3.297 3.875 1 86.19 228 ASN B CA 1
ATOM 3772 C C . ASN B 1 228 ? -19.891 -3.756 2.424 1 86.19 228 ASN B C 1
ATOM 3774 O O . ASN B 1 228 ? -20.906 -3.521 1.777 1 86.19 228 ASN B O 1
ATOM 3778 N N . ARG B 1 229 ? -18.875 -4.25 1.8 1 88.5 229 ARG B N 1
ATOM 3779 C CA . ARG B 1 229 ? -18.859 -4.898 0.492 1 88.5 229 ARG B CA 1
ATOM 3780 C C . ARG B 1 229 ? -17.828 -6.016 0.44 1 88.5 229 ARG B C 1
ATOM 3782 O O . ARG B 1 229 ? -16.875 -6.027 1.224 1 88.5 229 ARG B O 1
ATOM 3789 N N . ARG B 1 230 ? -18.078 -6.902 -0.524 1 89.31 230 ARG B N 1
ATOM 3790 C CA . ARG B 1 230 ? -17.047 -7.891 -0.83 1 89.31 230 ARG B CA 1
ATOM 3791 C C . ARG B 1 230 ? -15.938 -7.285 -1.69 1 89.31 230 ARG B C 1
ATOM 3793 O O . ARG B 1 230 ? -16.172 -6.324 -2.424 1 89.31 230 ARG B O 1
ATOM 3800 N N . GLY B 1 231 ? -14.797 -7.812 -1.472 1 94.5 231 GLY B N 1
ATOM 3801 C CA . GLY B 1 231 ? -13.719 -7.426 -2.367 1 94.5 231 GLY B CA 1
ATOM 3802 C C . GLY B 1 231 ? -13.859 -8.008 -3.762 1 94.5 231 GLY B C 1
ATOM 3803 O O . GLY B 1 231 ? -14.461 -9.07 -3.939 1 94.5 231 GLY B O 1
ATOM 3804 N N . GLN B 1 232 ? -13.375 -7.27 -4.73 1 96.69 232 GLN B N 1
ATOM 3805 C CA . GLN B 1 232 ? -13.258 -7.738 -6.105 1 96.69 232 GLN B CA 1
ATOM 3806 C C . GLN B 1 232 ? -11.812 -8.086 -6.445 1 96.69 232 GLN B C 1
ATOM 3808 O O . GLN B 1 232 ? -10.883 -7.5 -5.891 1 96.69 232 GLN B O 1
ATOM 3813 N N . PRO B 1 233 ? -11.656 -9.07 -7.352 1 98.06 233 PRO B N 1
ATOM 3814 C CA . PRO B 1 233 ? -10.289 -9.359 -7.793 1 98.06 233 PRO B CA 1
ATOM 3815 C C . PRO B 1 233 ? -9.523 -8.102 -8.195 1 98.06 233 PRO B C 1
ATOM 3817 O O . PRO B 1 233 ? -8.32 -8 -7.953 1 98.06 233 PRO B O 1
ATOM 3820 N N . SER B 1 234 ? -10.219 -7.105 -8.68 1 97.88 234 SER B N 1
ATOM 3821 C CA . SER B 1 234 ? -9.594 -5.867 -9.125 1 97.88 234 SER B CA 1
ATOM 3822 C C . SER B 1 234 ? -9.07 -5.059 -7.949 1 97.88 234 SER B C 1
ATOM 3824 O O . SER B 1 234 ? -8.133 -4.266 -8.102 1 97.88 234 SER B O 1
ATOM 3826 N N . ASP B 1 235 ? -9.641 -5.227 -6.75 1 97.94 235 ASP B N 1
ATOM 3827 C CA . ASP B 1 235 ? -9.125 -4.562 -5.559 1 97.94 235 ASP B CA 1
ATOM 3828 C C . ASP B 1 235 ? -7.707 -5.035 -5.242 1 97.94 235 ASP B C 1
ATOM 3830 O O . ASP B 1 235 ? -6.84 -4.23 -4.898 1 97.94 235 ASP B O 1
ATOM 3834 N N . ILE B 1 236 ? -7.52 -6.32 -5.398 1 98.44 236 ILE B N 1
ATOM 3835 C CA . ILE B 1 236 ? -6.207 -6.902 -5.129 1 98.44 236 ILE B CA 1
ATOM 3836 C C . ILE B 1 236 ? -5.23 -6.516 -6.234 1 98.44 236 ILE B C 1
ATOM 3838 O O . ILE B 1 236 ? -4.094 -6.129 -5.961 1 98.44 236 ILE B O 1
ATOM 3842 N N . ALA B 1 237 ? -5.746 -6.609 -7.453 1 98.69 237 ALA B N 1
ATOM 3843 C CA . ALA B 1 237 ? -4.926 -6.277 -8.617 1 98.69 237 ALA B CA 1
ATOM 3844 C C . ALA B 1 237 ? -4.355 -4.863 -8.5 1 98.69 237 ALA B C 1
ATOM 3846 O O . ALA B 1 237 ? -3.188 -4.629 -8.82 1 98.69 237 ALA B O 1
ATOM 3847 N N . ALA B 1 238 ? -5.137 -3.934 -8.016 1 98.19 238 ALA B N 1
ATOM 3848 C CA . ALA B 1 238 ? -4.719 -2.541 -7.871 1 98.19 238 ALA B CA 1
ATOM 3849 C C . ALA B 1 238 ? -3.609 -2.41 -6.832 1 98.19 238 ALA B C 1
ATOM 3851 O O . ALA B 1 238 ? -2.645 -1.67 -7.031 1 98.19 238 ALA B O 1
ATOM 3852 N N . SER B 1 239 ? -3.74 -3.076 -5.762 1 98.44 239 SER B N 1
ATOM 3853 C CA . SER B 1 239 ? -2.727 -3.057 -4.711 1 98.44 239 SER B CA 1
ATOM 3854 C C . SER B 1 239 ? -1.414 -3.662 -5.199 1 98.44 239 SER B C 1
ATOM 3856 O O . SER B 1 239 ? -0.337 -3.139 -4.91 1 98.44 239 SER B O 1
ATOM 3858 N N . VAL B 1 240 ? -1.551 -4.766 -5.934 1 98.75 240 VAL B N 1
ATOM 3859 C CA . VAL B 1 240 ? -0.355 -5.391 -6.488 1 98.75 240 VAL B CA 1
ATOM 3860 C C . VAL B 1 240 ? 0.317 -4.438 -7.473 1 98.75 240 VAL B C 1
ATOM 3862 O O . VAL B 1 240 ? 1.54 -4.277 -7.457 1 98.75 240 VAL B O 1
ATOM 3865 N N . ALA B 1 241 ? -0.481 -3.803 -8.352 1 98.5 241 ALA B N 1
ATOM 3866 C CA . ALA B 1 241 ? 0.068 -2.85 -9.312 1 98.5 241 ALA B CA 1
ATOM 3867 C C . ALA B 1 241 ? 0.853 -1.748 -8.609 1 98.5 241 ALA B C 1
ATOM 3869 O O . ALA B 1 241 ? 1.926 -1.35 -9.062 1 98.5 241 ALA B O 1
ATOM 3870 N N . TYR B 1 242 ? 0.358 -1.247 -7.516 1 97.75 242 TYR B N 1
ATOM 3871 C CA . TYR B 1 242 ? 1.075 -0.275 -6.699 1 97.75 242 TYR B CA 1
ATOM 3872 C C . TYR B 1 242 ? 2.381 -0.86 -6.176 1 97.75 242 TYR B C 1
ATOM 3874 O O . TYR B 1 242 ? 3.451 -0.283 -6.375 1 97.75 242 TYR B O 1
ATOM 3882 N N . LEU B 1 243 ? 2.352 -2.021 -5.582 1 98.62 243 LEU B N 1
ATOM 3883 C CA . LEU B 1 243 ? 3.486 -2.604 -4.875 1 98.62 243 LEU B CA 1
ATOM 3884 C C . LEU B 1 243 ? 4.621 -2.934 -5.84 1 98.62 243 LEU B C 1
ATOM 3886 O O . LEU B 1 243 ? 5.793 -2.898 -5.461 1 98.62 243 LEU B O 1
ATOM 3890 N N . VAL B 1 244 ? 4.246 -3.203 -7.105 1 98.69 244 VAL B N 1
ATOM 3891 C CA . VAL B 1 244 ? 5.293 -3.639 -8.023 1 98.69 244 VAL B CA 1
ATOM 3892 C C . VAL B 1 244 ? 5.816 -2.443 -8.82 1 98.69 244 VAL B C 1
ATOM 3894 O O . VAL B 1 244 ? 6.785 -2.562 -9.562 1 98.69 244 VAL B O 1
ATOM 3897 N N . SER B 1 245 ? 5.199 -1.305 -8.711 1 97.81 245 SER B N 1
ATOM 3898 C CA . SER B 1 245 ? 5.617 -0.108 -9.438 1 97.81 245 SER B CA 1
ATOM 3899 C C . SER B 1 245 ? 6.664 0.675 -8.656 1 97.81 245 SER B C 1
ATOM 3901 O O . SER B 1 245 ? 6.949 0.355 -7.496 1 97.81 245 SER B O 1
ATOM 3903 N N . ASP B 1 246 ? 7.172 1.707 -9.242 1 95.69 246 ASP B N 1
ATOM 3904 C CA . ASP B 1 246 ? 8.148 2.588 -8.609 1 95.69 246 ASP B CA 1
ATOM 3905 C C . ASP B 1 246 ? 7.492 3.467 -7.551 1 95.69 246 ASP B C 1
ATOM 3907 O O . ASP B 1 246 ? 8.18 4.098 -6.746 1 95.69 246 ASP B O 1
ATOM 3911 N N . ASP B 1 247 ? 6.156 3.463 -7.52 1 95.81 247 ASP B N 1
ATOM 3912 C CA . ASP B 1 247 ? 5.477 4.172 -6.441 1 95.81 247 ASP B CA 1
ATOM 3913 C C . ASP B 1 247 ? 5.789 3.537 -5.086 1 95.81 247 ASP B C 1
ATOM 3915 O O . ASP B 1 247 ? 5.695 4.199 -4.051 1 95.81 247 ASP B O 1
ATOM 3919 N N . ALA B 1 248 ? 6.152 2.283 -5.117 1 98 248 ALA B N 1
ATOM 3920 C CA . ALA B 1 248 ? 6.445 1.57 -3.879 1 98 248 ALA B CA 1
ATOM 3921 C C . ALA B 1 248 ? 7.938 1.261 -3.766 1 98 248 ALA B C 1
ATOM 3923 O O . ALA B 1 248 ? 8.328 0.284 -3.121 1 98 248 ALA B O 1
ATOM 3924 N N . LYS B 1 249 ? 8.797 2.037 -4.418 1 96.5 249 LYS B N 1
ATOM 3925 C CA . LYS B 1 249 ? 10.219 1.714 -4.508 1 96.5 249 LYS B CA 1
ATOM 3926 C C . LYS B 1 249 ? 10.875 1.742 -3.129 1 96.5 249 LYS B C 1
ATOM 3928 O O . LYS B 1 249 ? 12.008 1.271 -2.965 1 96.5 249 LYS B O 1
ATOM 3933 N N . PHE B 1 250 ? 10.203 2.322 -2.1 1 96.81 250 PHE B N 1
ATOM 3934 C CA . PHE B 1 250 ? 10.758 2.365 -0.749 1 96.81 250 PHE B CA 1
ATOM 3935 C C . PHE B 1 250 ? 9.938 1.494 0.197 1 96.81 250 PHE B C 1
ATOM 3937 O O . PHE B 1 250 ? 9.992 1.668 1.416 1 96.81 250 PHE B O 1
ATOM 3944 N N . VAL B 1 251 ? 9.148 0.558 -0.394 1 97.56 251 VAL B N 1
ATOM 3945 C CA . VAL B 1 251 ? 8.312 -0.372 0.364 1 97.56 251 VAL B CA 1
ATOM 3946 C C . VAL B 1 251 ? 8.797 -1.803 0.127 1 97.56 251 VAL B C 1
ATOM 3948 O O . VAL B 1 251 ? 8.688 -2.322 -0.986 1 97.56 251 VAL B O 1
ATOM 3951 N N . THR B 1 252 ? 9.383 -2.441 1.161 1 97.81 252 THR B N 1
ATOM 3952 C CA . THR B 1 252 ? 9.781 -3.842 1.094 1 97.81 252 THR B CA 1
ATOM 3953 C C . THR B 1 252 ? 9.664 -4.508 2.461 1 97.81 252 THR B C 1
ATOM 3955 O O . THR B 1 252 ? 9.711 -3.832 3.492 1 97.81 252 THR B O 1
ATOM 3958 N N . GLY B 1 253 ? 9.336 -5.766 2.465 1 96.62 253 GLY B N 1
ATOM 3959 C CA . GLY B 1 253 ? 9.219 -6.535 3.693 1 96.62 253 GLY B CA 1
ATOM 3960 C C . GLY B 1 253 ? 7.863 -6.402 4.355 1 96.62 253 GLY B C 1
ATOM 3961 O O . GLY B 1 253 ? 7.688 -6.801 5.508 1 96.62 253 GLY B O 1
ATOM 3962 N N . GLU B 1 254 ? 6.879 -5.848 3.611 1 95.62 254 GLU B N 1
ATOM 3963 C CA . GLU B 1 254 ? 5.605 -5.496 4.234 1 95.62 254 GLU B CA 1
ATOM 3964 C C . GLU B 1 254 ? 4.512 -6.484 3.852 1 95.62 254 GLU B C 1
ATOM 3966 O O . GLU B 1 254 ? 4.5 -7.004 2.734 1 95.62 254 GLU B O 1
ATOM 3971 N N . ASN B 1 255 ? 3.611 -6.734 4.77 1 95.06 255 ASN B N 1
ATOM 3972 C CA . ASN B 1 255 ? 2.377 -7.48 4.555 1 95.06 255 ASN B CA 1
ATOM 3973 C C . ASN B 1 255 ? 1.174 -6.551 4.426 1 95.06 255 ASN B C 1
ATOM 3975 O O . ASN B 1 255 ? 0.71 -5.984 5.414 1 95.06 255 ASN B O 1
ATOM 3979 N N . HIS B 1 256 ? 0.707 -6.402 3.246 1 96.06 256 HIS B N 1
ATOM 3980 C CA . HIS B 1 256 ? -0.315 -5.418 2.916 1 96.06 256 HIS B CA 1
ATOM 3981 C C . HIS B 1 256 ? -1.711 -6.027 2.973 1 96.06 256 HIS B C 1
ATOM 3983 O O . HIS B 1 256 ? -2.062 -6.863 2.137 1 96.06 256 HIS B O 1
ATOM 3989 N N . LEU B 1 257 ? -2.564 -5.59 3.932 1 95.44 257 LEU B N 1
ATOM 3990 C CA . LEU B 1 257 ? -3.941 -6.059 4.047 1 95.44 257 LEU B CA 1
ATOM 3991 C C . LEU B 1 257 ? -4.855 -5.305 3.088 1 95.44 257 LEU B C 1
ATOM 3993 O O . LEU B 1 257 ? -4.891 -4.07 3.098 1 95.44 257 LEU B O 1
ATOM 3997 N N . VAL B 1 258 ? -5.5 -6.012 2.262 1 96.88 258 VAL B N 1
ATOM 3998 C CA . VAL B 1 258 ? -6.527 -5.496 1.364 1 96.88 258 VAL B CA 1
ATOM 3999 C C . VAL B 1 258 ? -7.863 -6.172 1.667 1 96.88 258 VAL B C 1
ATOM 4001 O O . VAL B 1 258 ? -8.195 -7.199 1.072 1 96.88 258 VAL B O 1
ATOM 4004 N N . THR B 1 259 ? -8.656 -5.574 2.598 1 94.25 259 THR B N 1
ATOM 4005 C CA . THR B 1 259 ? -9.719 -6.363 3.219 1 94.25 259 THR B CA 1
ATOM 4006 C C . THR B 1 259 ? -11 -5.551 3.318 1 94.25 259 THR B C 1
ATOM 4008 O O . THR B 1 259 ? -12.039 -6.066 3.752 1 94.25 259 THR B O 1
ATOM 4011 N N . GLY B 1 260 ? -10.953 -4.316 3.02 1 94.06 260 GLY B N 1
ATOM 4012 C CA . GLY B 1 260 ? -12.094 -3.451 3.293 1 94.06 260 GLY B CA 1
ATOM 4013 C C . GLY B 1 260 ? -12.219 -3.08 4.758 1 94.06 260 GLY B C 1
ATOM 4014 O O . GLY B 1 260 ? -13.234 -2.521 5.176 1 94.06 260 GLY B O 1
ATOM 4015 N N . GLY B 1 261 ? -11.227 -3.389 5.5 1 92.44 261 GLY B N 1
ATOM 4016 C CA . GLY B 1 261 ? -11.211 -3.086 6.922 1 92.44 261 GLY B CA 1
ATOM 4017 C C . GLY B 1 261 ? -11.758 -4.211 7.777 1 92.44 261 GLY B C 1
ATOM 4018 O O . GLY B 1 261 ? -12.859 -4.699 7.539 1 92.44 261 GLY B O 1
ATOM 4019 N N . THR B 1 262 ? -11.031 -4.703 8.664 1 86.94 262 THR B N 1
ATOM 4020 C CA . THR B 1 262 ? -11.43 -5.742 9.609 1 86.94 262 THR B CA 1
ATOM 4021 C C . THR B 1 262 ? -10.547 -5.707 10.852 1 86.94 262 THR B C 1
ATOM 4023 O O . THR B 1 262 ? -9.438 -5.164 10.82 1 86.94 262 THR B O 1
ATOM 4026 N N . ASP B 1 263 ? -11.094 -6.207 11.922 1 80.44 263 ASP B N 1
ATOM 4027 C CA . ASP B 1 263 ? -10.312 -6.336 13.148 1 80.44 263 ASP B CA 1
ATOM 4028 C C . ASP B 1 263 ? -9.305 -7.469 13.039 1 80.44 263 ASP B C 1
ATOM 4030 O O . ASP B 1 263 ? -9.664 -8.641 13.148 1 80.44 263 ASP B O 1
ATOM 4034 N N . CYS B 1 264 ? -8.031 -7.078 12.641 1 76.38 264 CYS B N 1
ATOM 4035 C CA . CYS B 1 264 ? -7.09 -8.18 12.531 1 76.38 264 CYS B CA 1
ATOM 4036 C C . CYS B 1 264 ? -5.691 -7.75 12.953 1 76.38 264 CYS B C 1
ATOM 4038 O O . CYS B 1 264 ? -4.758 -8.555 12.938 1 76.38 264 CYS B O 1
ATOM 4040 N N . ARG B 1 265 ? -5.465 -6.551 13.125 1 71.25 265 ARG B N 1
ATOM 4041 C CA . ARG B 1 265 ? -4.172 -6.086 13.609 1 71.25 265 ARG B CA 1
ATOM 4042 C C . ARG B 1 265 ? -4.301 -4.73 14.297 1 71.25 265 ARG B C 1
ATOM 4044 O O . ARG B 1 265 ? -5.309 -4.039 14.141 1 71.25 265 ARG B O 1
ATOM 4051 N N . LEU B 1 266 ? -3.328 -4.48 15.242 1 63.25 266 LEU B N 1
ATOM 4052 C CA . LEU B 1 266 ? -3.236 -3.143 15.812 1 63.25 266 LEU B CA 1
ATOM 4053 C C . LEU B 1 266 ? -2.619 -2.166 14.812 1 63.25 266 LEU B C 1
ATOM 4055 O O . LEU B 1 266 ? -1.686 -2.521 14.086 1 63.25 266 LEU B O 1
#

InterPro domains:
  IPR002347 Short-chain dehydrogenase/reductase SDR [PF13561] (20-262)
  IPR002347 Short-chain dehydrogenase/reductase SDR [PR00080] (92-103)
  IPR002347 Short-chain dehydrogenase/reductase SDR [PR00080] (166-185)
  IPR002347 Short-chain dehydrogenase/reductase SDR [PR00081] (15-32)
  IPR002347 Short-chain dehydrogenase/reductase SDR [PR00081] (92-103)
  IPR002347 Short-chain dehydrogenase/reductase SDR [PR00081] (140-156)
  IPR002347 Short-chain dehydrogenase/reductase SDR [PR00081] (166-185)
  IPR002347 Short-chain dehydrogenase/reductase SDR [PR00081] (187-204)
  IPR002347 Short-chain dehydrogenase/reductase SDR [PR00081] (226-246)
  IPR036291 NAD(P)-binding domain superfamily [SSF51735] (12-261)

Solvent-accessible surface area (backbone atoms only — not comparable to full-atom values): 26033 Å² total; per-residue (Å²): 126,83,82,44,94,44,58,37,46,68,30,59,87,35,28,35,40,32,36,45,19,48,49,50,48,27,25,33,27,49,50,48,39,33,49,15,42,18,28,33,33,33,15,20,70,43,60,67,49,30,55,52,33,52,50,50,43,36,71,75,69,40,61,66,89,38,50,50,64,45,60,28,43,62,62,35,69,68,30,45,53,46,48,54,51,50,40,35,71,74,68,68,50,55,37,32,37,38,42,44,48,69,71,71,89,52,69,27,61,66,87,69,55,44,69,68,47,51,50,52,42,43,38,35,50,44,50,26,43,53,51,50,49,55,60,50,47,58,53,12,50,75,71,62,20,32,31,40,36,40,57,51,35,40,32,43,62,46,64,40,58,17,39,38,54,50,16,57,56,40,32,52,53,48,52,46,23,38,55,50,14,51,71,33,11,81,41,51,24,36,17,32,27,42,17,42,43,60,32,69,32,84,79,36,30,35,62,72,32,80,83,36,88,54,19,82,45,28,68,37,90,61,79,64,29,37,53,73,60,74,41,45,27,56,45,54,17,34,46,48,48,43,57,67,23,74,48,24,71,34,42,28,35,44,74,42,67,41,41,26,20,65,95,50,74,117,126,82,82,45,95,45,57,35,46,66,31,58,86,35,28,34,39,33,34,44,18,48,49,50,49,28,24,34,27,49,48,49,38,33,47,15,43,17,29,34,34,33,16,19,71,43,59,68,49,30,54,52,35,52,51,50,43,36,72,74,68,41,59,65,90,38,52,50,65,46,59,28,42,63,63,35,69,68,30,44,52,47,50,54,51,50,40,34,71,73,68,68,48,56,36,32,37,39,43,43,46,68,71,71,89,53,70,26,61,65,88,70,54,46,70,68,46,52,51,52,42,45,38,35,50,43,49,24,43,52,51,52,49,53,59,50,48,58,53,11,49,75,71,62,21,32,27,40,37,40,57,50,36,38,34,43,61,47,63,40,57,18,39,39,56,52,16,57,56,39,30,52,52,49,54,46,23,38,55,51,15,51,70,32,11,82,40,48,25,35,16,31,27,40,16,42,42,60,32,68,32,84,78,36,31,36,62,73,33,80,83,38,87,54,17,81,45,27,68,37,91,64,80,61,31,36,54,71,60,75,41,45,27,57,46,55,16,33,46,50,49,43,58,67,24,73,47,24,72,36,42,29,33,43,76,41,67,40,42,25,18,63,94,49,74,118

Nearest PDB structures (foldseek):
  5ojg-assembly1_A  TM=9.493E-01  e=1.387E-31  Caenorhabditis elegans
  2zat-assembly1_A  TM=9.534E-01  e=1.946E-30  Sus scrofa
  3o4r-assembly1_D  TM=9.528E-01  e=1.946E-30  Homo sapiens
  3svt-assembly1_B  TM=9.139E-01  e=1.074E-22  Mycobacterium ulcerans Agy99
  3g1t-assembly1_A-2  TM=8.906E-01  e=9.637E-18  Salmonella enterica subsp. enterica serovar Typhi

Organism: Bursaphelenchus xylophilus (NCBI:txid6326)

pLDDT: mean 92.63, std 9.88, range [29.55, 98.94]

Sequence (532 aa):
MAYSKYNSRRLEGKVALLTASTEGIGYATAERLAHEGAKVVISSRNETNVKKALQQLIDSGIPSENVSGTVCHAGNPAHRQHLVDFALQKFGKIDILFNNAGINPAVGEILDVTTSQYDKLMDVNIKATFLMSRLVAEHMKRNGGGVIIFNATVGAFSAKRGILTYSMLKSALLALTPALAHELAPYNIRVNTVAPGAIETRMGSIMFDKNNPRYKLVESNGIFWWLNRRGQPSDIAASVAYLVSDDAKFVTGENHLVTGGTDCRLMAYSKYNSRRLEGKVALLTASTEGIGYATAERLAHEGAKVVISSRNETNVKKALQQLIDSGIPSENVSGTVCHAGNPAHRQHLVDFALQKFGKIDILFNNAGINPAVGEILDVTTSQYDKLMDVNIKATFLMSRLVAEHMKRNGGGVIIFNATVGAFSAKRGILTYSMLKSALLALTPALAHELAPYNIRVNTVAPGAIETRMGSIMFDKNNPRYKLVESNGIFWWLNRRGQPSDIAASVAYLVSDDAKFVTGENHLVTGGTDCRL